Protein AF-A0A813MWQ2-F1 (afdb_monomer_lite)

Sequence (419 aa):
MRTFRFRNLKLKLVISISLFFITIFFKFSPNDEQSHFSKQIIKTSFINNDILNNHQKASNEYKTIYQLPRWLKDKNEKYVILEYTNVFFRPKFCGKKREDIFDSNVEKCEYKNCEYTCDKINYLSKADALIFHLRDLEIEFKKNFTNFEIWLNSTNQIPFKTTFDKLKNNHEQIWILWNDEARKIDRRFNWISQLFNWTLTYKTDAEIFEGQNAILWFVSNCKSKLRLKIALELSKFYPVHIYGRCNLSNNLTQEEFEKIYPFIKIFNYEKESVYCGKKSKCEKEKFQTYKYYIAFENNNCSSYISEKLWKSLKEQMIPIVLQPTRQSYENYQIPAKSFIHLEDYAFDVEKLGNHLRQIDNNFDIYYEHLKWTLNYNTYIEAKQAEPHRMCQMCKQLNTYKDRISYNKIVGFFNDNCKT

Foldseek 3Di:
DDDDDDDDDDDDDPPPPPPPPPPPPDDDDDDDDDDDDDDDDDPDDDDDDPVVPPPPQDDDPQDDDDPDDADDDDLQAAAEEAAAADAVRHNDAAPDDLCVVQPDPQDHDPRSRYHYHNPLPPPVQPGQEYEDEQVRVVVVCVVQVVCVLVVCVVPPRHVASALVRCCVPPVRYAYEYEDADPDDDDPVCVRCSSVHDFYQYLDLLTPHHPFDQAEEEEDEPQPQPVLLVLQLVLLLLGAYEYEYADDSCVVDDPVSCVNSVSRYHYDYCVPPDDNPDPPDPNVLSNLSRDQEYALEDSWQAQLDRALSLLVSVQSVHAYEYEHDDLVSCVVVVNPSLLYHYCVVVVVDSNVVSVVSVVVVVDVSSSVSNRVVVVPDDGDRDCVRVVVVVVVVVVVCVVPPDDDDDDPCVVCVVCPRIDD

Secondary structure (DSSP, 8-state):
------------SSSSSSSSS-SS--S---------------------GGGTT------BTTB-----PPPPPPTTSPEEEEE-S-BTTB-SSTTS-HHHHHB-SS-B-S---EEEE--HHHHTTT-SEEEEEHHHHHHHHHHTGGGHHHHHHH-TTSS-SSHHHHHHH-TTPEEEEEE---SPPPGGGGGGGGG-SEEEES-TTSSEE-SEEEEEEEE--TT-HHHHHHHHHHHTTS-EEEEES--GGGGS-HHHHHHHTTTEEEEETTSSS----TT-HHHHHHHHSEEEEE---SSEETT---HHHHHHHHTT-EEEE-SS-HHHHHHTT--GGGSEEGGGGTT-HHHHHHHHHHHHH-HHHHHHTTGGGGT------HHHHHHHHHHHHHHHHHH--PPP--TTHHHHHHTTEE-

Organism: NCBI:txid104777

Structure (mmCIF, N/CA/C/O backbone):
data_AF-A0A813MWQ2-F1
#
_entry.id   AF-A0A813MWQ2-F1
#
loop_
_atom_site.group_PDB
_atom_site.id
_atom_site.type_symbol
_atom_site.label_atom_id
_atom_site.label_alt_id
_atom_site.label_comp_id
_atom_site.label_asym_id
_atom_site.label_entity_id
_atom_site.label_seq_id
_atom_site.pdbx_PDB_ins_code
_atom_site.Cartn_x
_atom_site.Cartn_y
_atom_site.Cartn_z
_atom_site.occupancy
_atom_site.B_iso_or_equiv
_atom_site.auth_seq_id
_atom_site.auth_comp_id
_atom_site.auth_asym_id
_atom_site.auth_atom_id
_atom_site.pdbx_PDB_model_num
ATOM 1 N N . MET A 1 1 ? 5.966 -14.924 -92.187 1.00 33.62 1 MET A N 1
ATOM 2 C CA . MET A 1 1 ? 6.539 -15.623 -91.012 1.00 33.62 1 MET A CA 1
ATOM 3 C C . MET A 1 1 ? 5.668 -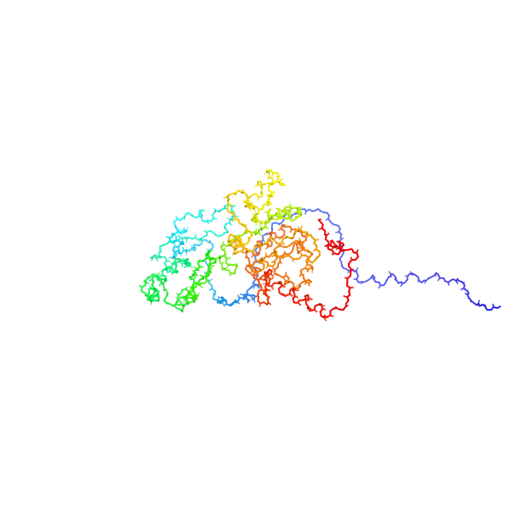15.319 -89.798 1.00 33.62 1 MET A C 1
ATOM 5 O O . MET A 1 1 ? 5.226 -14.187 -89.683 1.00 33.62 1 MET A O 1
ATOM 9 N N . ARG A 1 2 ? 5.341 -16.353 -89.003 1.00 32.69 2 ARG A N 1
ATOM 10 C CA . ARG A 1 2 ? 4.416 -16.392 -87.836 1.00 32.69 2 ARG A CA 1
ATOM 11 C C . ARG A 1 2 ? 4.549 -15.135 -86.938 1.00 32.69 2 ARG A C 1
ATOM 13 O O . ARG A 1 2 ? 5.675 -14.714 -86.732 1.00 32.69 2 ARG A O 1
ATOM 20 N N . THR A 1 3 ? 3.503 -14.489 -86.405 1.00 31.06 3 THR A N 1
ATOM 21 C CA . THR A 1 3 ? 2.386 -15.000 -85.575 1.00 31.06 3 THR A CA 1
ATOM 22 C C . THR A 1 3 ? 1.161 -14.045 -85.540 1.00 31.06 3 THR A C 1
ATOM 24 O O . THR A 1 3 ? 1.288 -12.831 -85.656 1.00 31.06 3 THR A O 1
ATOM 27 N N . PHE A 1 4 ? -0.029 -14.640 -85.345 1.00 30.64 4 PHE A N 1
ATOM 28 C CA . PHE A 1 4 ? -1.336 -14.073 -84.926 1.00 30.64 4 PHE A CA 1
ATOM 29 C C . PHE A 1 4 ? -1.218 -13.239 -83.609 1.00 30.64 4 PHE A C 1
ATOM 31 O O . PHE A 1 4 ? -0.268 -13.461 -82.871 1.00 30.64 4 PHE A O 1
ATOM 38 N N . ARG A 1 5 ? -2.112 -12.339 -83.146 1.00 32.88 5 ARG A N 1
ATOM 39 C CA . ARG A 1 5 ? -3.567 -12.146 -83.318 1.00 32.88 5 ARG A CA 1
ATOM 40 C C . ARG A 1 5 ? -3.997 -10.755 -82.787 1.00 32.88 5 ARG A C 1
ATOM 42 O O . ARG A 1 5 ? -3.534 -10.320 -81.742 1.00 32.88 5 ARG A O 1
ATOM 49 N N . PHE A 1 6 ? -4.917 -10.140 -83.526 1.00 33.06 6 PHE A N 1
ATOM 50 C CA . PHE A 1 6 ? -5.958 -9.143 -83.220 1.00 33.06 6 PHE A CA 1
ATOM 51 C C . PHE A 1 6 ? -5.990 -8.336 -81.905 1.00 33.06 6 PHE A C 1
ATOM 53 O O . PHE A 1 6 ? -6.217 -8.848 -80.812 1.00 33.06 6 PHE A O 1
ATOM 60 N N . ARG A 1 7 ? -5.981 -7.013 -82.117 1.00 33.50 7 ARG A N 1
ATOM 61 C CA . ARG A 1 7 ? -6.587 -5.953 -81.300 1.00 33.50 7 ARG A CA 1
ATOM 62 C C . ARG A 1 7 ? -8.090 -5.807 -81.626 1.00 33.50 7 ARG A C 1
ATOM 64 O O . ARG A 1 7 ? -8.467 -5.888 -82.792 1.00 33.50 7 ARG A O 1
ATOM 71 N N . ASN A 1 8 ? -8.847 -5.419 -80.594 1.00 37.53 8 ASN A N 1
ATOM 72 C CA . ASN A 1 8 ? -10.113 -4.659 -80.562 1.00 37.53 8 ASN A CA 1
ATOM 73 C C . ASN A 1 8 ? -11.477 -5.375 -80.468 1.00 37.53 8 ASN A C 1
ATOM 75 O O . ASN A 1 8 ? -11.753 -6.345 -81.162 1.00 37.53 8 ASN A O 1
ATOM 79 N N . LEU A 1 9 ? -12.344 -4.696 -79.686 1.00 32.53 9 LEU A N 1
ATOM 80 C CA . LEU A 1 9 ? -13.799 -4.821 -79.449 1.00 32.53 9 LEU A CA 1
ATOM 81 C C . LEU A 1 9 ? -14.175 -5.791 -78.310 1.00 32.53 9 LEU A C 1
ATOM 83 O O . LEU A 1 9 ? -13.824 -6.955 -78.361 1.00 32.53 9 LEU A O 1
ATOM 87 N N . LYS A 1 10 ? -14.900 -5.434 -77.240 1.00 34.34 10 LYS A N 1
ATOM 88 C CA . LYS A 1 10 ? -15.809 -4.317 -76.901 1.00 34.34 10 LYS A CA 1
ATOM 89 C C . LYS A 1 10 ? -15.915 -4.269 -75.360 1.00 34.34 10 LYS A C 1
ATOM 91 O O . LYS A 1 10 ? -16.043 -5.304 -74.721 1.00 34.34 10 LYS A O 1
ATOM 96 N N . LEU A 1 11 ? -15.805 -3.106 -74.719 1.00 45.38 11 LEU A N 1
ATOM 97 C CA . LEU A 1 11 ? -16.946 -2.367 -74.151 1.00 45.38 11 LEU A CA 1
ATOM 98 C C . LEU A 1 11 ? -18.199 -3.250 -73.907 1.00 45.38 11 LEU A C 1
ATOM 100 O O . LEU A 1 11 ? -19.038 -3.323 -74.799 1.00 45.38 11 LEU A O 1
ATOM 104 N N . LYS A 1 12 ? -18.294 -3.943 -72.753 1.00 39.97 12 LYS A N 1
ATOM 105 C CA . LYS A 1 12 ? -19.542 -4.384 -72.054 1.00 39.97 12 LYS A CA 1
ATOM 106 C C . LYS A 1 12 ? -19.318 -5.447 -70.951 1.00 39.97 12 LYS A C 1
ATOM 108 O O . LYS A 1 12 ? -20.134 -6.344 -70.786 1.00 39.97 12 LYS A O 1
ATOM 113 N N . LEU A 1 13 ? -18.256 -5.352 -70.145 1.00 40.38 13 LEU A N 1
ATOM 114 C CA . LEU A 1 13 ? -18.111 -6.250 -68.984 1.00 40.38 13 LEU A CA 1
ATOM 115 C C . LEU A 1 13 ? -17.428 -5.589 -67.774 1.00 40.38 13 LEU A C 1
ATOM 117 O O . LEU A 1 13 ? -16.570 -6.181 -67.137 1.00 40.38 13 LEU A O 1
ATOM 121 N N . VAL A 1 14 ? -17.793 -4.338 -67.471 1.00 42.91 14 VAL A N 1
ATOM 122 C CA . VAL A 1 14 ? -17.367 -3.637 -66.236 1.00 42.91 14 VAL A CA 1
ATOM 123 C C . VAL A 1 14 ? -18.571 -3.064 -65.458 1.00 42.91 14 VAL A C 1
ATOM 125 O O . VAL A 1 14 ? -18.403 -2.375 -64.468 1.00 42.91 14 VAL A O 1
ATOM 128 N N . ILE A 1 15 ? -19.815 -3.389 -65.842 1.00 42.19 15 ILE A N 1
ATOM 129 C CA . ILE A 1 15 ? -21.030 -2.861 -65.175 1.00 42.19 15 ILE A CA 1
ATOM 130 C C . ILE A 1 15 ? -21.855 -3.950 -64.444 1.00 42.19 15 ILE A C 1
ATOM 132 O O . ILE A 1 15 ? -22.903 -3.661 -63.887 1.00 42.19 15 ILE A O 1
ATOM 136 N N . SER A 1 16 ? -21.382 -5.198 -64.329 1.00 44.41 16 SER A N 1
ATOM 137 C CA . SER A 1 16 ? -22.182 -6.275 -63.697 1.00 44.41 16 SER A CA 1
ATOM 138 C C . SER A 1 16 ? -21.585 -6.934 -62.444 1.00 44.41 16 SER A C 1
ATOM 140 O O . SER A 1 16 ? -22.101 -7.958 -62.009 1.00 44.41 16 SER A O 1
ATOM 142 N N . ILE A 1 17 ? -20.541 -6.366 -61.826 1.00 41.81 17 ILE A N 1
ATOM 143 C CA . ILE A 1 17 ? -19.963 -6.878 -60.555 1.00 41.81 17 ILE A CA 1
ATOM 144 C C . ILE A 1 17 ? -19.809 -5.740 -59.523 1.00 41.81 17 ILE A C 1
ATOM 146 O O . ILE A 1 17 ? -18.910 -5.720 -58.692 1.00 41.81 17 ILE A O 1
ATOM 150 N N . SER A 1 18 ? -20.710 -4.758 -59.568 1.00 43.75 18 SER A N 1
ATOM 151 C CA . SER A 1 18 ? -20.775 -3.660 -58.583 1.00 43.75 18 SER A CA 1
ATOM 152 C C . SER A 1 18 ? -22.178 -3.480 -57.990 1.00 43.75 18 SER A C 1
ATOM 154 O O . SER A 1 18 ? -22.423 -2.526 -57.265 1.00 43.75 18 SER A O 1
ATOM 156 N N . LEU A 1 19 ? -23.099 -4.406 -58.281 1.00 39.66 19 LEU A N 1
ATOM 157 C CA . LEU A 1 19 ? -24.524 -4.303 -57.938 1.00 39.66 19 LEU A CA 1
ATOM 158 C C . LEU A 1 19 ? -25.098 -5.563 -57.265 1.00 39.66 19 LEU A C 1
ATOM 160 O O . LEU A 1 19 ? -26.310 -5.703 -57.172 1.00 39.66 19 LEU A O 1
ATOM 164 N N . PHE A 1 20 ? -24.247 -6.462 -56.750 1.00 40.75 20 PHE A N 1
ATOM 165 C CA . PHE A 1 20 ? -24.696 -7.690 -56.067 1.00 40.75 20 PHE A CA 1
ATOM 166 C C . PHE A 1 20 ? -24.188 -7.870 -54.626 1.00 40.75 20 PHE A C 1
ATOM 168 O O . PHE A 1 20 ? -24.316 -8.944 -54.054 1.00 40.75 20 PHE A O 1
ATOM 175 N N . PHE A 1 21 ? -23.671 -6.808 -54.001 1.00 34.16 21 PHE A N 1
ATOM 176 C CA . PHE A 1 21 ? -23.451 -6.771 -52.544 1.00 34.16 21 PHE A CA 1
ATOM 177 C C . PHE A 1 21 ? -24.133 -5.568 -51.868 1.00 34.16 21 PHE A C 1
ATOM 179 O O . PHE A 1 21 ? -23.778 -5.175 -50.762 1.00 34.16 21 PHE A O 1
ATOM 186 N N . ILE A 1 22 ? -25.174 -5.025 -52.512 1.00 36.62 22 ILE A N 1
ATOM 187 C CA . ILE A 1 22 ? -26.117 -4.058 -51.932 1.00 36.62 22 ILE A CA 1
ATOM 188 C C . ILE A 1 22 ? -27.471 -4.763 -51.764 1.00 36.62 22 ILE A C 1
ATOM 190 O O . ILE A 1 22 ? -28.421 -4.468 -52.471 1.00 36.62 22 ILE A O 1
ATOM 194 N N . THR A 1 23 ? -27.536 -5.740 -50.855 1.00 35.22 23 THR A N 1
ATOM 195 C CA . THR A 1 23 ? -28.793 -6.232 -50.237 1.00 35.22 23 THR A CA 1
ATOM 196 C C . THR A 1 23 ? -28.597 -6.845 -48.836 1.00 35.22 23 THR A C 1
ATOM 198 O O . THR A 1 23 ? -29.545 -7.380 -48.274 1.00 35.22 23 THR A O 1
ATOM 201 N N . ILE A 1 24 ? -27.419 -6.709 -48.202 1.00 36.41 24 ILE A N 1
ATOM 202 C CA . ILE A 1 24 ? -27.209 -7.071 -46.774 1.00 36.41 24 ILE A CA 1
ATOM 203 C C . ILE A 1 24 ? -26.825 -5.849 -45.905 1.00 36.41 24 ILE A C 1
ATOM 205 O O . ILE A 1 24 ? -26.626 -5.959 -44.703 1.00 36.41 24 ILE A O 1
ATOM 209 N N . PHE A 1 25 ? -26.834 -4.639 -46.470 1.00 31.97 25 PHE A N 1
ATOM 210 C CA . PHE A 1 25 ? -26.633 -3.385 -45.730 1.00 31.97 25 PHE A CA 1
ATOM 211 C C . PHE A 1 25 ? -27.855 -2.466 -45.854 1.00 31.97 25 PHE A C 1
ATOM 213 O O . PHE A 1 25 ? -27.795 -1.383 -46.417 1.00 31.97 25 PHE A O 1
ATOM 220 N N . PHE A 1 26 ? -28.987 -2.925 -45.321 1.00 28.08 26 PHE A N 1
ATOM 221 C CA . PHE A 1 26 ? -30.109 -2.064 -44.941 1.00 28.08 26 PHE A CA 1
ATOM 222 C C . PHE A 1 26 ? -30.673 -2.537 -43.602 1.00 28.08 26 PHE A C 1
ATOM 224 O O . PHE A 1 26 ? -31.684 -3.231 -43.526 1.00 28.08 26 PHE A O 1
ATOM 231 N N . LYS A 1 27 ? -30.014 -2.117 -42.522 1.00 27.25 27 LYS A N 1
ATOM 232 C CA . LYS A 1 27 ? -30.725 -1.647 -41.334 1.00 27.25 27 LYS A CA 1
ATOM 233 C C . LYS A 1 27 ? -29.837 -0.681 -40.553 1.00 27.25 27 LYS A C 1
ATOM 235 O O . LYS A 1 27 ? -28.772 -1.060 -40.085 1.00 27.25 27 LYS A O 1
ATOM 240 N N . PHE A 1 28 ? -30.365 0.534 -40.418 1.00 28.14 28 PHE A N 1
ATOM 241 C CA . PHE A 1 28 ? -29.940 1.650 -39.569 1.00 28.14 28 PHE A CA 1
ATOM 242 C C . PHE A 1 28 ? -28.969 2.680 -40.166 1.00 28.14 28 PHE A C 1
ATOM 244 O O . PHE A 1 28 ? -27.752 2.622 -40.040 1.00 28.14 28 PHE A O 1
ATOM 251 N N . SER A 1 29 ? -29.618 3.674 -40.776 1.00 27.77 29 SER A N 1
ATOM 252 C CA . SER A 1 29 ? -29.182 5.057 -40.969 1.00 27.77 29 SER A CA 1
ATOM 253 C C . SER A 1 29 ? -28.924 5.751 -39.624 1.00 27.77 29 SER A C 1
ATOM 255 O O . SER A 1 29 ? -29.756 5.606 -38.726 1.00 27.77 29 SER A O 1
ATOM 257 N N . PRO A 1 30 ? -27.886 6.591 -39.499 1.00 29.14 30 PRO A N 1
ATOM 258 C CA . PRO A 1 30 ? -27.887 7.723 -38.589 1.00 29.14 30 PRO A CA 1
ATOM 259 C C . PRO A 1 30 ? -28.047 9.007 -39.415 1.00 29.14 30 PRO A C 1
ATOM 261 O O . PRO A 1 30 ? -27.126 9.415 -40.118 1.00 29.14 30 PRO A O 1
ATOM 264 N N . ASN A 1 31 ? -29.239 9.602 -39.366 1.00 26.73 31 ASN A N 1
ATOM 265 C CA . ASN A 1 31 ? -29.421 11.000 -39.753 1.00 26.73 31 ASN A CA 1
ATOM 266 C C . ASN A 1 31 ? -29.069 11.898 -38.565 1.00 26.73 31 ASN A C 1
ATOM 268 O O . ASN A 1 31 ? -29.280 11.524 -37.411 1.00 26.73 31 ASN A O 1
ATOM 272 N N . ASP A 1 32 ? -28.546 13.068 -38.913 1.00 26.39 32 ASP A N 1
ATOM 273 C CA . ASP A 1 32 ? -28.247 14.218 -38.071 1.00 26.39 32 ASP A CA 1
ATOM 274 C C . ASP A 1 32 ? -29.323 14.541 -37.028 1.00 26.39 32 ASP A C 1
ATOM 276 O O . ASP A 1 32 ? -30.499 14.648 -37.365 1.00 26.39 32 ASP A O 1
ATOM 280 N N . GLU A 1 33 ? -28.888 14.851 -35.804 1.00 26.36 33 GLU A N 1
ATOM 281 C CA . GLU A 1 33 ? -29.495 15.929 -35.020 1.00 26.36 33 GLU A CA 1
ATOM 282 C C . GLU A 1 33 ? -28.465 16.535 -34.051 1.00 26.36 33 GLU A C 1
ATOM 284 O O . GLU A 1 33 ? -27.985 15.919 -33.096 1.00 26.36 33 GLU A O 1
ATOM 289 N N . GLN A 1 34 ? -28.093 17.781 -34.342 1.00 26.19 34 GLN A N 1
ATOM 290 C CA . GLN A 1 34 ? -27.480 18.705 -33.399 1.00 26.19 34 GLN A CA 1
ATOM 291 C C . GLN A 1 34 ? -28.425 18.958 -32.216 1.00 26.19 34 GLN A C 1
ATOM 293 O O . GLN A 1 34 ? -29.618 19.155 -32.404 1.00 26.19 34 GLN A O 1
ATOM 298 N N . SER A 1 35 ? -27.823 19.159 -31.038 1.00 25.84 35 SER A N 1
ATOM 299 C CA . SER A 1 35 ? -28.322 20.059 -29.988 1.00 25.84 35 SER A CA 1
ATOM 300 C C . SER A 1 35 ? -29.644 19.669 -29.301 1.00 25.84 35 SER A C 1
ATOM 302 O O . SER A 1 35 ? -30.723 20.031 -29.746 1.00 25.84 35 SER A O 1
ATOM 304 N N . HIS A 1 36 ? -29.546 19.111 -28.091 1.00 24.45 36 HIS A N 1
ATOM 305 C CA . HIS A 1 36 ? -29.986 19.818 -26.881 1.00 24.45 36 HIS A CA 1
ATOM 306 C C . HIS A 1 36 ? -29.545 19.058 -25.621 1.00 24.45 36 HIS A C 1
ATOM 308 O O . HIS A 1 36 ? -29.904 17.909 -25.384 1.00 24.45 36 HIS A O 1
ATOM 314 N N . PHE A 1 37 ? -28.764 19.739 -24.782 1.00 31.19 37 PHE A N 1
ATOM 315 C CA . PHE A 1 37 ? -28.503 19.366 -23.394 1.00 31.19 37 PHE A CA 1
ATOM 316 C C . PHE A 1 37 ? -29.836 19.249 -22.634 1.00 31.19 37 PHE A C 1
ATOM 318 O O . PHE A 1 37 ? -30.403 20.259 -22.218 1.00 31.19 37 PHE A O 1
ATOM 325 N N . SER A 1 38 ? -30.321 18.031 -22.393 1.00 23.25 38 SER A N 1
ATOM 326 C CA . SER A 1 38 ? -31.324 17.774 -21.359 1.00 23.25 38 SER A CA 1
ATOM 327 C C . SER A 1 38 ? -30.650 17.114 -20.161 1.00 23.25 38 SER A C 1
ATOM 329 O O . SER A 1 38 ? -30.267 15.946 -20.199 1.00 23.25 38 SER A O 1
ATOM 331 N N . LYS A 1 39 ? -30.509 17.892 -19.082 1.00 37.84 39 LYS A N 1
ATOM 332 C CA . LYS A 1 39 ? -30.215 17.409 -17.730 1.00 37.84 39 LYS A CA 1
ATOM 333 C C . LYS A 1 39 ? -31.129 16.223 -17.403 1.00 37.84 39 LYS A C 1
ATOM 335 O O . LYS A 1 39 ? -32.323 16.421 -17.198 1.00 37.84 39 LYS A O 1
ATOM 340 N N . GLN A 1 40 ? -30.564 15.030 -17.258 1.00 23.78 40 GLN A N 1
ATOM 341 C CA . GLN A 1 40 ? -31.198 13.967 -16.488 1.00 23.78 40 GLN A CA 1
ATOM 342 C C . GLN A 1 40 ? -30.259 13.535 -15.368 1.00 23.78 40 GLN A C 1
ATOM 344 O O . GLN A 1 40 ? -29.217 12.917 -15.566 1.00 23.78 40 GLN A O 1
ATOM 349 N N . ILE A 1 41 ? -30.656 13.949 -14.169 1.00 25.17 41 ILE A N 1
ATOM 350 C CA . ILE A 1 41 ? -30.190 13.455 -12.883 1.00 25.17 41 ILE A CA 1
ATOM 351 C C . ILE A 1 41 ? -30.445 11.947 -12.878 1.00 25.17 41 ILE A C 1
ATOM 353 O O . ILE A 1 41 ? -31.597 11.517 -12.823 1.00 25.17 41 ILE A O 1
ATOM 357 N N . ILE A 1 42 ? -29.387 11.142 -12.941 1.00 22.98 42 ILE A N 1
ATOM 358 C CA . ILE A 1 42 ? -29.512 9.703 -12.730 1.00 22.98 42 ILE A CA 1
ATOM 359 C C . ILE A 1 42 ? -29.680 9.485 -11.222 1.00 22.98 42 ILE A C 1
ATOM 361 O O . ILE A 1 42 ? -28.717 9.471 -10.460 1.00 22.98 42 ILE A O 1
ATOM 365 N N . LYS A 1 43 ? -3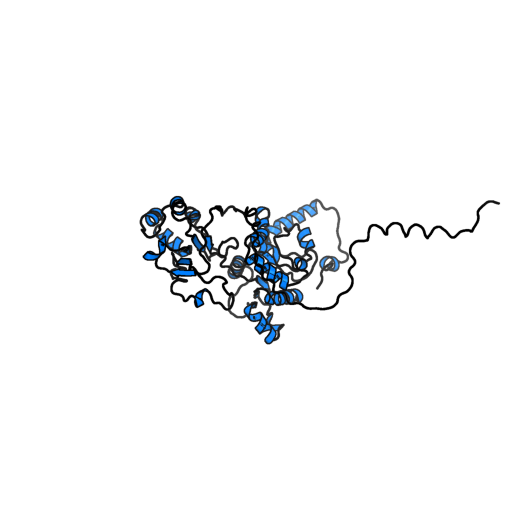0.937 9.336 -10.794 1.00 25.62 43 LYS A N 1
ATOM 366 C CA . LYS A 1 43 ? -31.292 8.610 -9.571 1.00 25.62 43 LYS A CA 1
ATOM 367 C C . LYS A 1 43 ? -31.042 7.125 -9.838 1.00 25.62 43 LYS A C 1
ATOM 369 O O . LYS A 1 43 ? -31.834 6.491 -10.527 1.00 25.62 43 LYS A O 1
ATOM 374 N N . THR A 1 44 ? -29.974 6.562 -9.288 1.00 24.03 44 THR A N 1
ATOM 375 C CA . THR A 1 44 ? -29.805 5.107 -9.203 1.00 24.03 44 THR A CA 1
ATOM 376 C C . THR A 1 44 ? -30.460 4.589 -7.924 1.00 24.03 44 THR A C 1
ATOM 378 O O . THR A 1 44 ? -29.863 4.551 -6.853 1.00 24.03 44 THR A O 1
ATOM 381 N N . SER A 1 45 ? -31.721 4.181 -8.043 1.00 26.39 45 SER A N 1
ATOM 382 C CA . SER A 1 45 ? -32.320 3.151 -7.190 1.00 26.39 45 SER A CA 1
ATOM 383 C C . SER A 1 45 ? -32.392 1.843 -7.978 1.00 26.39 45 SER A C 1
ATOM 385 O O . SER A 1 45 ? -32.626 1.890 -9.182 1.00 26.39 45 SER A O 1
ATOM 387 N N . PHE A 1 46 ? -32.282 0.726 -7.255 1.00 24.86 46 PHE A N 1
ATOM 388 C CA . PHE A 1 46 ? -32.367 -0.685 -7.670 1.00 24.86 46 PHE A CA 1
ATOM 389 C C . PHE A 1 46 ? -31.038 -1.435 -7.824 1.00 24.86 46 PHE A C 1
ATOM 391 O O . PHE A 1 46 ? -30.522 -1.703 -8.904 1.00 24.86 46 PHE A O 1
ATOM 398 N N . ILE A 1 47 ? -30.540 -1.812 -6.641 1.00 32.66 47 ILE A N 1
ATOM 399 C CA . ILE A 1 47 ? -30.156 -3.181 -6.268 1.00 32.66 47 ILE A CA 1
ATOM 400 C C . ILE A 1 47 ? -30.832 -4.213 -7.185 1.00 32.66 47 ILE A C 1
ATOM 402 O O . ILE A 1 47 ? -32.058 -4.295 -7.208 1.00 32.66 47 ILE A O 1
ATOM 406 N N . ASN A 1 48 ? -30.029 -5.023 -7.876 1.00 27.56 48 ASN A N 1
ATOM 407 C CA . ASN A 1 48 ? -30.470 -6.297 -8.429 1.00 27.56 48 ASN A CA 1
ATOM 408 C C . ASN A 1 48 ? -29.588 -7.426 -7.889 1.00 27.56 48 ASN A C 1
ATOM 410 O O . ASN A 1 48 ? -28.363 -7.325 -7.820 1.00 27.56 48 ASN A O 1
ATOM 414 N N . ASN A 1 49 ? -30.284 -8.478 -7.472 1.00 29.70 49 ASN A N 1
ATOM 415 C CA . ASN A 1 49 ? -29.897 -9.595 -6.615 1.00 29.70 49 ASN A CA 1
ATOM 416 C C . ASN A 1 49 ? -28.884 -10.601 -7.205 1.00 29.70 49 ASN A C 1
ATOM 418 O O . ASN A 1 49 ? -28.798 -11.724 -6.717 1.00 29.70 49 ASN A O 1
ATOM 422 N N . ASP A 1 50 ? -28.059 -10.220 -8.182 1.00 29.23 50 ASP A N 1
ATOM 423 C CA . ASP A 1 50 ? -27.107 -11.147 -8.823 1.00 29.23 50 ASP A CA 1
ATOM 424 C C . ASP A 1 50 ? -25.727 -11.208 -8.143 1.00 29.23 50 ASP A C 1
ATOM 426 O O . ASP A 1 50 ? -24.879 -12.027 -8.499 1.00 29.23 50 ASP A O 1
ATOM 430 N N . ILE A 1 51 ? -25.491 -10.392 -7.110 1.00 34.41 51 ILE A N 1
ATOM 431 C CA . ILE A 1 51 ? -24.239 -10.433 -6.335 1.00 34.41 51 ILE A CA 1
ATOM 432 C C . ILE A 1 51 ? -24.236 -11.593 -5.323 1.00 34.41 51 ILE A C 1
ATOM 434 O O . ILE A 1 51 ? -23.167 -12.086 -4.974 1.00 34.41 51 ILE A O 1
ATOM 438 N N . LEU A 1 52 ? -25.396 -12.120 -4.917 1.00 31.67 52 LEU A N 1
ATOM 439 C CA . LEU A 1 52 ? -25.487 -13.144 -3.866 1.00 31.67 52 LEU A CA 1
ATOM 440 C C . LEU A 1 52 ? -24.972 -14.540 -4.266 1.00 31.67 52 LEU A C 1
ATOM 442 O O . LEU A 1 52 ? -24.620 -15.311 -3.380 1.00 31.67 52 LEU A O 1
ATOM 446 N N . ASN A 1 53 ? -24.823 -14.850 -5.559 1.00 28.42 53 ASN A N 1
ATOM 447 C CA . ASN A 1 53 ? -24.388 -16.185 -6.002 1.00 28.42 53 ASN A CA 1
ATOM 448 C C . ASN A 1 53 ? -22.901 -16.300 -6.382 1.00 28.42 53 ASN A C 1
ATOM 450 O O . ASN A 1 53 ? -22.438 -17.403 -6.651 1.00 28.42 53 ASN A O 1
ATOM 454 N N . ASN A 1 54 ? -22.127 -15.207 -6.337 1.00 31.61 54 ASN A N 1
ATOM 455 C CA . ASN A 1 54 ? -20.687 -15.225 -6.650 1.00 31.61 54 ASN A CA 1
ATOM 456 C C . ASN A 1 54 ? -19.773 -14.899 -5.450 1.00 31.61 54 ASN A C 1
ATOM 458 O O . ASN A 1 54 ? -18.569 -14.705 -5.618 1.00 31.61 54 ASN A O 1
ATOM 462 N N . HIS A 1 55 ? -20.296 -14.908 -4.218 1.00 39.75 55 HIS A N 1
ATOM 463 C CA . HIS A 1 55 ? -19.488 -14.861 -2.991 1.00 39.75 55 HIS A CA 1
ATOM 464 C C . HIS A 1 55 ? -18.853 -16.234 -2.653 1.00 39.75 55 HIS A C 1
ATOM 466 O O . HIS A 1 55 ? -18.963 -16.730 -1.537 1.00 39.75 55 HIS A O 1
ATOM 472 N N . GLN A 1 56 ? -18.113 -16.835 -3.592 1.00 41.38 56 GLN A N 1
ATOM 473 C CA . GLN A 1 56 ? -16.999 -17.748 -3.269 1.00 41.38 56 GLN A CA 1
ATOM 474 C C . GLN A 1 56 ? -15.710 -16.928 -3.075 1.00 41.38 56 GLN A C 1
ATOM 476 O O . GLN A 1 56 ? -14.680 -17.150 -3.711 1.00 41.38 56 GLN A O 1
ATOM 481 N N . LYS A 1 57 ? -15.774 -15.901 -2.226 1.00 44.81 57 LYS A N 1
ATOM 482 C CA . LYS A 1 57 ? -14.691 -14.929 -2.051 1.00 44.81 57 LYS A CA 1
ATOM 483 C C . LYS A 1 57 ? -13.741 -15.390 -0.946 1.00 44.81 57 LYS A C 1
ATOM 485 O O . LYS A 1 57 ? -13.904 -15.050 0.212 1.00 44.81 57 LYS A O 1
ATOM 490 N N . ALA A 1 58 ? -12.811 -16.245 -1.369 1.00 43.00 58 ALA A N 1
ATOM 491 C CA . ALA A 1 58 ? -11.500 -16.572 -0.803 1.00 43.00 58 ALA A CA 1
ATOM 492 C C . ALA A 1 58 ? -11.355 -16.732 0.725 1.00 43.00 58 ALA A C 1
ATOM 494 O O . ALA A 1 58 ? -10.990 -15.801 1.439 1.00 43.00 58 ALA A O 1
ATOM 495 N N . SER A 1 59 ? -11.445 -17.979 1.201 1.00 51.78 59 SER A N 1
ATOM 496 C CA . SER A 1 59 ? -10.623 -18.411 2.339 1.00 51.78 59 SER A CA 1
ATOM 497 C C . SER A 1 59 ? -9.146 -18.405 1.920 1.00 51.78 59 SER A C 1
ATOM 499 O O . SER A 1 59 ? -8.815 -18.962 0.870 1.00 51.78 59 SER A O 1
ATOM 501 N N . ASN A 1 60 ? -8.255 -17.825 2.722 1.00 60.44 60 ASN A N 1
ATOM 502 C CA . ASN A 1 60 ? -6.809 -18.030 2.578 1.00 60.44 60 ASN A CA 1
ATOM 503 C C . ASN A 1 60 ? -6.295 -18.934 3.713 1.00 60.44 60 ASN A C 1
ATOM 505 O O . ASN A 1 60 ? -7.070 -19.369 4.562 1.00 60.44 60 ASN A O 1
ATOM 509 N N . GLU A 1 61 ? -4.991 -19.218 3.748 1.00 67.31 61 GLU A N 1
ATOM 510 C CA . GLU A 1 61 ? -4.391 -20.068 4.791 1.00 67.31 61 GLU A CA 1
ATOM 511 C C . GLU A 1 61 ? -4.565 -19.523 6.229 1.00 67.31 61 GLU A C 1
ATOM 513 O O . GLU A 1 61 ? -4.331 -20.250 7.193 1.00 67.31 61 GLU A O 1
ATOM 518 N N . TYR A 1 62 ? -5.003 -18.267 6.387 1.00 72.69 62 TYR A N 1
ATOM 519 C CA . TYR A 1 62 ? -5.146 -17.576 7.670 1.00 72.69 62 TYR A CA 1
ATOM 520 C C . TYR A 1 62 ? -6.598 -17.264 8.067 1.00 72.69 62 TYR A C 1
ATOM 522 O O . TYR A 1 62 ? -6.834 -16.921 9.226 1.00 72.69 62 TYR A O 1
ATOM 530 N N . LYS A 1 63 ? -7.573 -17.354 7.148 1.00 74.62 63 LYS A N 1
ATOM 531 C CA . LYS A 1 63 ? -8.964 -16.922 7.376 1.00 74.62 63 LYS A CA 1
ATOM 532 C C . LYS A 1 63 ? -9.982 -17.944 6.879 1.00 74.62 63 LYS A C 1
ATOM 534 O O . LYS A 1 63 ? -9.947 -18.376 5.730 1.00 74.62 63 LYS A O 1
ATOM 539 N N . THR A 1 64 ? -10.944 -18.260 7.746 1.00 71.19 64 THR A N 1
ATOM 540 C CA . THR A 1 64 ? -12.141 -19.041 7.406 1.00 71.19 64 THR A CA 1
ATOM 541 C C . THR A 1 64 ? -13.355 -18.122 7.436 1.00 71.19 64 THR A C 1
ATOM 543 O O . THR A 1 64 ? -13.618 -17.486 8.455 1.00 71.19 64 THR A O 1
ATOM 546 N N . ILE A 1 65 ? -14.092 -18.051 6.328 1.00 70.00 65 ILE A N 1
ATOM 547 C CA . ILE A 1 65 ? -15.313 -17.247 6.228 1.00 70.00 65 ILE A CA 1
ATOM 548 C C . ILE A 1 65 ? -16.508 -18.156 6.499 1.00 70.00 65 ILE A C 1
ATOM 550 O O . ILE A 1 65 ? -16.754 -19.110 5.762 1.00 70.00 65 ILE A O 1
ATOM 554 N N . TYR A 1 66 ? -17.258 -17.845 7.553 1.00 68.69 66 TYR A N 1
ATOM 555 C CA . TYR A 1 66 ? -18.509 -18.524 7.870 1.00 68.69 66 TYR A CA 1
ATOM 556 C C . TYR A 1 66 ? -19.666 -17.799 7.176 1.00 68.69 66 TYR A C 1
ATOM 558 O O . TYR A 1 66 ? -19.840 -16.596 7.362 1.00 68.69 66 TYR A O 1
ATOM 566 N N . GLN A 1 67 ? -20.478 -18.518 6.398 1.00 65.00 67 GLN A N 1
ATOM 567 C CA . GLN A 1 67 ? -21.693 -17.975 5.775 1.00 65.00 67 GLN A CA 1
ATOM 568 C C . GLN A 1 67 ? -22.860 -17.946 6.774 1.00 65.00 67 GLN A C 1
ATOM 570 O O . GLN A 1 67 ? -23.883 -18.598 6.584 1.00 65.00 67 GLN A O 1
ATOM 575 N N . LEU A 1 68 ? -22.685 -17.212 7.872 1.00 66.38 68 LEU A N 1
ATOM 576 C CA . LEU A 1 68 ? -23.744 -16.929 8.835 1.00 66.38 68 LEU A CA 1
ATOM 577 C C . LEU A 1 68 ? -24.132 -15.453 8.675 1.00 66.38 68 LEU A C 1
ATOM 579 O O . LEU A 1 68 ? -23.308 -14.587 8.980 1.00 66.38 68 LEU A O 1
ATOM 583 N N . PRO A 1 69 ? -25.324 -15.139 8.135 1.00 65.88 69 PRO A N 1
ATOM 584 C CA . PRO A 1 69 ? -25.750 -13.757 7.974 1.00 65.88 69 PRO A CA 1
ATOM 585 C C . PRO A 1 69 ? -25.884 -13.080 9.343 1.00 65.88 69 PRO A C 1
ATOM 587 O O . PRO A 1 69 ? -26.429 -13.665 10.274 1.00 65.88 69 PRO A O 1
ATOM 590 N N . ARG A 1 70 ? -25.377 -11.847 9.433 1.00 75.06 70 ARG A N 1
ATOM 591 C CA . ARG A 1 70 ? -25.483 -10.971 10.607 1.00 75.06 70 ARG A CA 1
ATOM 592 C C . ARG A 1 70 ? -26.652 -10.011 10.423 1.00 75.06 70 ARG A C 1
ATOM 594 O O . ARG A 1 70 ? -26.840 -9.490 9.319 1.00 75.06 70 ARG A O 1
ATOM 601 N N . TRP A 1 71 ? -27.385 -9.720 11.488 1.00 79.06 71 TRP A N 1
ATOM 602 C CA . TRP A 1 71 ? -28.437 -8.711 11.462 1.00 79.06 71 TRP A CA 1
ATOM 603 C C . TRP A 1 71 ? -27.818 -7.311 11.439 1.00 79.06 71 TRP A C 1
ATOM 605 O O . TRP A 1 71 ? -27.031 -6.922 12.304 1.00 79.06 71 TRP A O 1
ATOM 615 N N . LEU A 1 72 ? -28.148 -6.540 10.403 1.00 83.62 72 LEU A N 1
ATOM 616 C CA . LEU A 1 72 ? -27.718 -5.152 10.286 1.00 83.62 72 LEU A CA 1
ATOM 617 C C . LEU A 1 72 ? -28.771 -4.245 10.913 1.00 83.62 72 LEU A C 1
ATOM 619 O O . LEU A 1 72 ? -29.957 -4.370 10.620 1.00 83.62 72 LEU A O 1
ATOM 623 N N . LYS A 1 73 ? -28.309 -3.315 11.746 1.00 84.56 73 LYS A N 1
ATOM 624 C CA . LYS A 1 73 ? -29.130 -2.231 12.282 1.00 84.56 73 LYS A CA 1
ATOM 625 C C . LYS A 1 73 ? -29.524 -1.247 11.186 1.00 84.56 73 LYS A C 1
ATOM 627 O O . LYS A 1 73 ? -28.766 -1.036 10.231 1.00 84.56 73 LYS A O 1
ATOM 632 N N . ASP A 1 74 ? -30.665 -0.594 11.373 1.00 82.31 74 ASP A N 1
ATOM 633 C CA . ASP A 1 74 ? -31.099 0.495 10.502 1.00 82.31 74 ASP A CA 1
ATOM 634 C C . ASP A 1 74 ? -30.109 1.671 10.543 1.00 82.31 74 ASP A C 1
ATOM 636 O O . ASP A 1 74 ? -29.439 1.916 11.546 1.00 82.31 74 ASP A O 1
ATOM 640 N N . LYS A 1 75 ? -30.029 2.467 9.463 1.00 74.50 75 LYS A N 1
ATOM 641 C CA . LYS A 1 75 ? -29.065 3.590 9.364 1.00 74.50 75 LYS A CA 1
ATOM 642 C C . LYS A 1 75 ? -29.195 4.633 10.487 1.00 74.50 75 LYS A C 1
ATOM 644 O O . LYS A 1 75 ? -28.235 5.352 10.762 1.00 74.50 75 LYS A O 1
ATOM 649 N N . ASN A 1 76 ? -30.371 4.731 11.107 1.00 81.19 76 ASN A N 1
ATOM 650 C CA . ASN A 1 76 ? -30.654 5.670 12.196 1.00 81.19 76 ASN A CA 1
ATOM 651 C C . ASN A 1 76 ? -30.309 5.102 13.580 1.00 81.19 76 ASN A C 1
ATOM 653 O O . ASN A 1 76 ? -30.208 5.859 14.547 1.00 81.19 76 ASN A O 1
ATOM 657 N N . GLU A 1 77 ? -30.134 3.788 13.684 1.00 90.69 77 GLU A N 1
ATOM 658 C CA . GLU A 1 77 ? -29.757 3.125 14.922 1.00 90.69 77 GLU A CA 1
ATOM 659 C C . GLU A 1 77 ? -28.248 3.184 15.130 1.00 90.69 77 GLU A C 1
ATOM 661 O O . GLU A 1 77 ? -27.455 3.226 14.183 1.00 90.69 77 GLU A O 1
ATOM 666 N N . LYS A 1 78 ? -27.839 3.195 16.399 1.00 91.56 78 LYS A N 1
ATOM 667 C CA . LYS A 1 78 ? -26.430 3.305 16.759 1.00 91.56 78 LYS A CA 1
ATOM 668 C C . LYS A 1 78 ? -25.806 1.932 16.973 1.00 91.56 78 LYS A C 1
ATOM 670 O O . LYS A 1 78 ? -26.373 1.082 17.667 1.00 91.56 78 LYS A O 1
ATOM 675 N N . TYR A 1 79 ? -24.615 1.751 16.418 1.00 93.94 79 TYR A N 1
ATOM 676 C CA . TYR A 1 79 ? -23.712 0.678 16.807 1.00 93.94 79 TYR A CA 1
ATOM 677 C C . TYR A 1 79 ? -22.911 1.117 18.032 1.00 93.94 79 TYR A C 1
ATOM 679 O O . TYR A 1 79 ? -22.312 2.190 18.035 1.00 93.94 79 TYR A O 1
ATOM 687 N N . VAL A 1 80 ? -22.884 0.292 19.070 1.00 93.38 80 VAL A N 1
ATOM 688 C CA . VAL A 1 80 ? -22.083 0.506 20.272 1.00 93.38 80 VAL A CA 1
ATOM 689 C C . VAL A 1 80 ? -20.808 -0.317 20.164 1.00 93.38 80 VAL A C 1
ATOM 691 O O . VAL A 1 80 ? -20.847 -1.540 20.037 1.00 93.38 80 VAL A O 1
ATOM 694 N N . ILE A 1 81 ? -19.670 0.360 20.239 1.00 94.75 81 ILE A N 1
ATOM 695 C CA . ILE A 1 81 ? -18.339 -0.228 20.169 1.00 94.75 81 ILE A CA 1
ATOM 696 C C . ILE A 1 81 ? -17.690 -0.102 21.546 1.00 94.75 81 ILE A C 1
ATOM 698 O O . ILE A 1 81 ? -17.457 1.000 22.046 1.00 94.75 81 ILE A O 1
ATOM 702 N N . LEU A 1 82 ? -17.393 -1.237 22.168 1.00 88.12 82 LEU A N 1
ATOM 703 C CA . LEU A 1 82 ? -16.674 -1.298 23.433 1.00 88.12 82 LEU A CA 1
ATOM 704 C C . LEU A 1 82 ? -15.170 -1.391 23.160 1.00 88.12 82 LEU A C 1
ATOM 706 O O . LEU A 1 82 ? -14.677 -2.383 22.623 1.00 88.12 82 LEU A O 1
ATOM 710 N N . GLU A 1 83 ? -14.421 -0.373 23.570 1.00 88.31 83 GLU A N 1
ATOM 711 C CA . GLU A 1 83 ? -12.963 -0.439 23.636 1.00 88.31 83 GLU A CA 1
ATOM 712 C C . GLU A 1 83 ? -12.580 -1.337 24.825 1.00 88.31 83 GLU A C 1
ATOM 714 O O . GLU A 1 83 ? -12.532 -0.909 25.980 1.00 88.31 83 GLU A O 1
ATOM 719 N N . TYR A 1 84 ? -12.416 -2.636 24.552 1.00 85.69 84 TYR A N 1
ATOM 720 C CA . TYR A 1 84 ? -12.252 -3.646 25.593 1.00 85.69 84 TYR A CA 1
ATOM 721 C C . TYR A 1 84 ? -10.851 -3.603 26.195 1.00 85.69 84 TYR A C 1
ATOM 723 O O . TYR A 1 84 ? -10.693 -3.654 27.414 1.00 85.69 84 TYR A O 1
ATOM 731 N N . THR A 1 85 ? -9.808 -3.507 25.381 1.00 82.38 85 THR A N 1
ATOM 732 C CA . THR A 1 85 ? -8.485 -3.149 25.901 1.00 82.38 85 THR A CA 1
ATOM 733 C C . THR A 1 85 ? -8.178 -1.714 25.531 1.00 82.38 85 THR A C 1
ATOM 735 O O . THR A 1 85 ? -8.632 -1.217 24.507 1.00 82.38 85 THR A O 1
ATOM 738 N N . ASN A 1 86 ? -7.322 -1.093 26.328 1.00 77.25 86 ASN A N 1
ATOM 739 C CA . ASN A 1 86 ? -6.668 0.137 25.926 1.00 77.25 86 ASN A CA 1
ATOM 740 C C . ASN A 1 86 ? -5.828 -0.070 24.659 1.00 77.25 86 ASN A C 1
ATOM 742 O O . ASN A 1 86 ? -5.479 -1.202 24.316 1.00 77.25 86 ASN A O 1
ATOM 746 N N . VAL A 1 87 ? -5.441 1.039 24.038 1.00 80.44 87 VAL A N 1
ATOM 747 C CA . VAL A 1 87 ? -4.470 1.086 22.943 1.00 80.44 87 VAL A CA 1
ATOM 748 C C . VAL A 1 87 ? -3.213 1.761 23.476 1.00 80.44 87 VAL A C 1
ATOM 750 O O . VAL A 1 87 ? -3.201 2.967 23.729 1.00 80.44 87 VAL A O 1
ATOM 753 N N . PHE A 1 88 ? -2.169 0.970 23.721 1.00 79.25 88 PHE A N 1
ATOM 754 C CA . PHE A 1 88 ? -0.972 1.399 24.452 1.00 79.25 88 PHE A CA 1
ATOM 755 C C . PHE A 1 88 ? -1.314 1.961 25.839 1.00 79.25 88 PHE A C 1
ATOM 757 O O . PHE A 1 88 ? -0.871 3.043 26.231 1.00 79.25 88 PHE A O 1
ATOM 764 N N . PHE A 1 89 ? -2.107 1.201 26.598 1.00 74.25 89 PHE A N 1
ATOM 765 C CA . PHE A 1 89 ? -2.490 1.472 27.988 1.00 74.25 89 PHE A CA 1
ATOM 766 C C . PHE A 1 89 ? -3.298 2.749 28.223 1.00 74.25 89 PHE A C 1
ATOM 768 O O . PHE A 1 89 ? -3.473 3.154 29.374 1.00 74.25 89 PHE A O 1
ATOM 775 N N . ARG A 1 90 ? -3.815 3.378 27.165 1.00 76.25 90 ARG A N 1
ATOM 776 C CA . ARG A 1 90 ? -4.757 4.492 27.270 1.00 76.25 90 ARG A CA 1
ATOM 777 C C . ARG A 1 90 ? -6.007 4.249 26.425 1.00 76.25 90 ARG A C 1
ATOM 779 O O . ARG A 1 90 ? -5.885 3.644 25.360 1.00 76.25 90 ARG A O 1
ATOM 786 N N . PRO A 1 91 ? -7.173 4.750 26.861 1.00 80.31 91 PRO A N 1
ATOM 787 C CA . PRO A 1 91 ? -8.349 4.788 26.010 1.00 80.31 91 PRO A CA 1
ATOM 788 C C . PRO A 1 91 ? -8.099 5.642 24.766 1.00 80.31 91 PRO A C 1
ATOM 790 O O . PRO A 1 91 ? -7.547 6.745 24.854 1.00 80.31 91 PRO A O 1
ATOM 793 N N . LYS A 1 92 ? -8.495 5.137 23.601 1.00 87.75 92 LYS A N 1
ATOM 794 C CA . LYS A 1 92 ? -8.263 5.766 22.304 1.00 87.75 92 LYS A CA 1
ATOM 795 C C . LYS A 1 92 ? -9.463 6.559 21.820 1.00 87.75 92 LYS A C 1
ATOM 797 O O . LYS A 1 92 ? -9.261 7.657 21.286 1.00 87.75 92 LYS A O 1
ATOM 802 N N . PHE A 1 93 ? -10.668 6.009 21.953 1.00 90.75 93 PHE A N 1
ATOM 803 C CA . PHE A 1 93 ? -11.882 6.576 21.357 1.00 90.75 93 PHE A CA 1
ATOM 804 C C . PHE A 1 93 ? -12.972 6.881 22.374 1.00 90.75 93 PHE A C 1
ATOM 806 O O . PHE A 1 93 ? -13.663 7.887 22.221 1.00 90.75 93 PHE A O 1
ATOM 813 N N . CYS A 1 94 ? -13.134 6.062 23.414 1.00 84.69 94 CYS A N 1
ATOM 814 C CA . CYS A 1 94 ? -14.166 6.342 24.405 1.00 84.69 94 CYS A CA 1
ATOM 815 C C . CYS A 1 94 ? -13.902 7.693 25.102 1.00 84.69 94 CYS A C 1
ATOM 817 O O . CYS A 1 94 ? -12.763 8.056 25.402 1.00 84.69 94 CYS A O 1
ATOM 819 N N . GLY A 1 95 ? -14.966 8.472 25.307 1.00 82.06 95 GLY A N 1
ATOM 820 C CA . GLY A 1 95 ? -14.883 9.824 25.872 1.00 82.06 95 GLY A CA 1
ATOM 821 C C . GLY A 1 95 ? -14.470 10.926 24.886 1.00 82.06 95 GLY A C 1
ATOM 822 O O . GLY A 1 95 ? -14.515 12.097 25.259 1.00 82.06 95 GLY A O 1
ATOM 823 N N . LYS A 1 96 ? -14.113 10.599 23.635 1.00 87.75 96 LYS A N 1
ATOM 824 C CA . LYS A 1 96 ? -13.954 11.608 22.576 1.00 87.75 96 LYS A CA 1
ATOM 825 C C . LYS A 1 96 ? -15.303 12.039 22.016 1.00 87.75 96 LYS A C 1
ATOM 827 O O . LYS A 1 96 ? -16.262 11.266 22.018 1.00 87.75 96 LYS A O 1
ATOM 832 N N . LYS A 1 97 ? -15.366 13.273 21.509 1.00 85.44 97 LYS A N 1
ATOM 833 C CA . LYS A 1 97 ? -16.557 13.756 20.811 1.00 85.44 97 LYS A CA 1
ATOM 834 C C . LYS A 1 97 ? -16.683 13.067 19.459 1.00 85.44 97 LYS A C 1
ATOM 836 O O . LYS A 1 97 ? -15.693 12.656 18.859 1.00 85.44 97 LYS A O 1
ATOM 841 N N . ARG A 1 98 ? -17.917 12.954 18.978 1.00 83.38 98 ARG A N 1
ATOM 842 C CA . ARG A 1 98 ? -18.228 12.299 17.705 1.00 83.38 98 ARG A CA 1
ATOM 843 C C . ARG A 1 98 ? -17.516 12.995 16.544 1.00 83.38 98 ARG A C 1
ATOM 845 O O . ARG A 1 98 ? -16.962 12.324 15.680 1.00 83.38 98 ARG A O 1
ATOM 852 N N . GLU A 1 99 ? -17.487 14.320 16.562 1.00 81.94 99 GLU A N 1
ATOM 853 C CA . GLU A 1 99 ? -16.843 15.144 15.541 1.00 81.94 99 GLU A CA 1
ATOM 854 C C . GLU A 1 99 ? -15.333 14.859 15.499 1.00 81.94 99 GLU A C 1
ATOM 856 O O . GLU A 1 99 ? -14.780 14.625 14.431 1.00 81.94 99 GLU A O 1
ATOM 861 N N . ASP A 1 100 ? -14.683 14.721 16.660 1.00 80.88 100 ASP A N 1
ATOM 862 C CA . ASP A 1 100 ? -13.247 14.410 16.750 1.00 80.88 100 ASP A CA 1
ATOM 863 C C . ASP A 1 100 ? -12.882 13.024 16.180 1.00 80.88 100 ASP A C 1
ATOM 865 O O . ASP A 1 100 ? -11.712 12.752 15.904 1.00 80.88 100 ASP A O 1
ATOM 869 N N . ILE A 1 101 ? -13.862 12.121 16.057 1.00 82.94 101 ILE A N 1
ATOM 870 C CA . ILE A 1 101 ? -13.672 10.762 15.536 1.00 82.94 101 ILE A CA 1
ATOM 871 C C . ILE A 1 101 ? -14.016 10.689 14.044 1.00 82.94 101 ILE A C 1
ATOM 873 O O . ILE A 1 101 ? -13.287 10.052 13.286 1.00 82.94 101 ILE A O 1
ATOM 877 N N . PHE A 1 102 ? -15.125 11.302 13.622 1.00 82.69 102 PHE A N 1
ATOM 878 C CA . PHE A 1 102 ? -15.696 11.092 12.286 1.00 82.69 102 PHE A CA 1
ATOM 879 C C . PHE A 1 102 ? -15.580 12.291 11.338 1.00 82.69 102 PHE A C 1
ATOM 881 O O . PHE A 1 102 ? -15.831 12.128 10.140 1.00 82.69 102 PHE A O 1
ATOM 888 N N . ASP A 1 103 ? -15.225 13.477 11.837 1.00 73.75 103 ASP A N 1
ATOM 889 C CA . ASP A 1 103 ? -15.062 14.685 11.031 1.00 73.75 103 ASP A CA 1
ATOM 890 C C . ASP A 1 103 ? -13.577 15.013 10.873 1.00 73.75 103 ASP A C 1
ATOM 892 O O . ASP A 1 103 ? -12.932 15.587 11.747 1.00 73.75 103 ASP A O 1
ATOM 896 N N . SER A 1 104 ? -13.019 14.645 9.718 1.00 63.84 104 SER A N 1
ATOM 897 C CA . SER A 1 104 ? -11.657 15.017 9.340 1.00 63.84 104 SER A CA 1
ATOM 898 C C . SER A 1 104 ? -11.647 15.814 8.038 1.00 63.84 104 SER A C 1
ATOM 900 O O . SER A 1 104 ? -12.509 15.651 7.175 1.00 63.84 104 SER A O 1
ATOM 902 N N . ASN A 1 105 ? -10.615 16.641 7.858 1.00 48.38 105 ASN A N 1
ATOM 903 C CA . ASN A 1 105 ? -10.376 17.349 6.594 1.00 48.38 105 ASN A CA 1
ATOM 904 C C . ASN A 1 105 ? -9.931 16.412 5.454 1.00 48.38 105 ASN A C 1
ATOM 906 O O . ASN A 1 105 ? -9.815 16.856 4.316 1.00 48.38 105 ASN A O 1
ATOM 910 N N . VAL A 1 106 ? -9.630 15.145 5.761 1.00 45.78 106 VAL A N 1
ATOM 911 C CA . VAL A 1 106 ? -9.005 14.182 4.839 1.00 45.78 106 VAL A CA 1
ATOM 912 C C . VAL A 1 106 ? -10.029 13.184 4.296 1.00 45.78 106 VAL A C 1
ATOM 914 O O . VAL A 1 106 ? -9.942 12.787 3.140 1.00 45.78 106 VAL A O 1
ATOM 917 N N . GLU A 1 107 ? -11.027 12.816 5.099 1.00 54.84 107 GLU A N 1
ATOM 918 C CA . GLU A 1 107 ? -12.048 11.836 4.739 1.00 54.84 107 GLU A CA 1
ATOM 919 C C . GLU A 1 107 ? -13.381 12.177 5.415 1.00 54.84 107 GLU A C 1
ATOM 921 O O . GLU A 1 107 ? -13.444 12.388 6.631 1.00 54.84 107 GLU A O 1
ATOM 926 N N . LYS A 1 108 ? -14.454 12.239 4.614 1.00 63.69 108 LYS A N 1
ATOM 927 C CA . LYS A 1 108 ? -15.827 12.389 5.109 1.00 63.69 108 LYS A CA 1
ATOM 928 C C . LYS A 1 108 ? -16.422 11.002 5.301 1.00 63.69 108 LYS A C 1
ATOM 930 O O . LYS A 1 108 ? -16.736 10.333 4.322 1.00 63.69 108 LYS A O 1
ATOM 935 N N . CYS A 1 109 ? -16.599 10.595 6.553 1.00 73.62 109 CYS A N 1
ATOM 936 C CA . CYS A 1 109 ? -17.182 9.297 6.864 1.00 73.62 109 CYS A CA 1
ATOM 937 C C . CYS A 1 109 ? -18.662 9.245 6.435 1.00 73.62 109 CYS A C 1
ATOM 939 O O . CYS A 1 109 ? -19.461 10.079 6.875 1.00 73.62 109 CYS A O 1
ATOM 941 N N . GLU A 1 110 ? -19.021 8.278 5.581 1.00 79.69 110 GLU A N 1
ATOM 942 C CA . GLU A 1 110 ? -20.401 8.064 5.110 1.00 79.69 110 GLU A CA 1
ATOM 943 C C . GLU A 1 110 ? -21.334 7.673 6.268 1.00 79.69 110 GLU A C 1
ATOM 945 O O . GLU A 1 110 ? -22.456 8.172 6.367 1.00 79.69 110 GLU A O 1
ATOM 950 N N . TYR A 1 111 ? -20.846 6.827 7.181 1.00 84.50 111 TYR A N 1
ATOM 951 C CA . TYR A 1 111 ? -21.595 6.308 8.324 1.00 84.50 111 TYR A CA 1
ATOM 952 C C . TYR A 1 111 ? -20.982 6.792 9.630 1.00 84.50 111 TYR A C 1
ATOM 954 O O . TYR A 1 111 ? -19.869 6.429 9.988 1.00 84.50 111 TYR A O 1
ATOM 962 N N . LYS A 1 112 ? -21.736 7.596 10.380 1.00 87.25 112 LYS A N 1
ATOM 963 C CA . LYS A 1 112 ? -21.273 8.170 11.654 1.00 87.25 112 LYS A CA 1
ATOM 964 C C . LYS A 1 112 ? -22.008 7.603 12.862 1.00 87.25 112 LYS A C 1
ATOM 966 O O . LYS A 1 112 ? -21.922 8.181 13.939 1.00 87.25 112 LYS A O 1
ATOM 971 N N . ASN A 1 113 ? -22.843 6.584 12.691 1.00 91.00 113 ASN A N 1
ATOM 972 C CA . ASN A 1 113 ? -23.751 6.049 13.710 1.00 91.00 113 ASN A CA 1
ATOM 973 C C . ASN A 1 113 ? -23.069 5.049 14.665 1.00 91.00 113 ASN A C 1
ATOM 975 O O . ASN A 1 113 ? -23.733 4.161 15.186 1.00 91.00 113 ASN A O 1
ATOM 979 N N . CYS A 1 114 ? -21.767 5.196 14.922 1.00 91.81 114 CYS A N 1
ATOM 980 C CA . CYS A 1 114 ? -21.039 4.388 15.899 1.00 91.81 114 CYS A CA 1
ATOM 981 C C . CYS A 1 114 ? -20.732 5.212 17.158 1.00 91.81 114 CYS A C 1
ATOM 983 O O . CYS A 1 114 ? -20.277 6.353 17.065 1.00 91.81 114 CYS A O 1
ATOM 985 N N . GLU A 1 115 ? -20.951 4.627 18.332 1.00 92.81 115 GLU A N 1
ATOM 986 C CA . GLU A 1 115 ? -20.623 5.207 19.635 1.00 92.81 115 GLU A CA 1
ATOM 987 C C . GLU A 1 115 ? -19.603 4.347 20.364 1.00 92.81 115 GLU A C 1
ATOM 989 O O . GLU A 1 115 ? -19.736 3.127 20.418 1.00 92.81 115 GLU A O 1
ATOM 994 N N . TYR A 1 116 ? -18.597 4.992 20.951 1.00 94.31 116 TYR A N 1
ATOM 995 C CA . TYR A 1 116 ? -17.515 4.310 21.648 1.00 94.31 116 TYR A CA 1
ATOM 996 C C . TYR A 1 116 ? -17.690 4.421 23.158 1.00 94.31 116 TYR A C 1
ATOM 998 O O . TYR A 1 116 ? -17.883 5.510 23.698 1.00 94.31 116 TYR A O 1
ATOM 1006 N N . THR A 1 117 ? -17.553 3.297 23.851 1.00 89.81 117 THR A N 1
ATOM 1007 C CA . THR A 1 117 ? -17.587 3.222 25.312 1.00 89.81 117 THR A CA 1
ATOM 1008 C C . THR A 1 117 ? -16.408 2.405 25.832 1.00 89.81 117 THR A C 1
ATOM 1010 O O . THR A 1 117 ? -15.878 1.554 25.126 1.00 89.81 117 THR A O 1
ATOM 1013 N N . CYS A 1 118 ? -15.993 2.674 27.068 1.00 84.94 118 CYS A N 1
ATOM 1014 C CA . CYS A 1 118 ? -15.054 1.840 27.828 1.00 84.94 118 CYS A CA 1
ATOM 1015 C C . CYS A 1 118 ? -15.730 1.187 29.045 1.00 84.94 118 CYS A C 1
ATOM 1017 O O . CYS A 1 118 ? -15.068 0.561 29.875 1.00 84.94 118 CYS A O 1
ATOM 1019 N N . ASP A 1 119 ? -17.050 1.341 29.179 1.00 81.56 119 ASP A N 1
ATOM 1020 C CA . ASP A 1 119 ? -17.824 0.782 30.280 1.00 81.56 119 ASP A CA 1
ATOM 1021 C C . ASP A 1 119 ? -18.111 -0.700 30.033 1.00 81.56 119 ASP A C 1
ATOM 1023 O O . ASP A 1 119 ? -19.139 -1.105 29.486 1.00 81.56 119 ASP A O 1
ATOM 1027 N N . LYS A 1 120 ? -17.160 -1.528 30.457 1.00 75.31 120 LYS A N 1
ATOM 1028 C CA . LYS A 1 120 ? -17.273 -2.983 30.366 1.00 75.31 120 LYS A CA 1
ATOM 1029 C C . LYS A 1 120 ? -18.416 -3.528 31.216 1.00 75.31 120 LYS A C 1
ATOM 1031 O O . LYS A 1 120 ? -19.006 -4.529 30.840 1.00 75.31 120 LYS A O 1
ATOM 1036 N N . ILE A 1 121 ? -18.738 -2.897 32.344 1.00 73.31 121 ILE A N 1
ATOM 1037 C CA . ILE A 1 121 ? -19.736 -3.431 33.279 1.00 73.31 121 ILE A CA 1
ATOM 1038 C C . ILE A 1 121 ? -21.108 -3.438 32.610 1.00 73.31 121 ILE A C 1
ATOM 1040 O O . ILE A 1 121 ? -21.814 -4.443 32.650 1.00 73.31 121 ILE A O 1
ATOM 1044 N N . ASN A 1 122 ? -21.462 -2.340 31.945 1.00 75.19 122 ASN A N 1
ATOM 1045 C CA . ASN A 1 122 ? -22.799 -2.187 31.383 1.00 75.19 122 ASN A CA 1
ATOM 1046 C C . ASN A 1 122 ? -22.917 -2.620 29.918 1.00 75.19 122 ASN A C 1
ATOM 1048 O O . ASN A 1 122 ? -24.028 -2.941 29.481 1.00 75.19 122 ASN A O 1
ATOM 1052 N N . TYR A 1 123 ? -21.811 -2.634 29.162 1.00 78.50 123 TYR A N 1
ATOM 1053 C CA . TYR A 1 123 ? -21.850 -2.809 27.705 1.00 78.50 123 TYR A CA 1
ATOM 1054 C C . TYR A 1 123 ? -21.177 -4.072 27.172 1.00 78.50 123 TYR A C 1
ATOM 1056 O O . TYR A 1 123 ? -21.312 -4.345 25.985 1.00 78.50 123 TYR A O 1
ATOM 1064 N N . LEU A 1 124 ? -20.525 -4.893 27.995 1.00 75.94 124 LEU A N 1
ATOM 1065 C CA . LEU A 1 124 ? -19.828 -6.092 27.510 1.00 75.94 124 LEU A CA 1
ATOM 1066 C C . LEU A 1 124 ? -20.710 -7.049 26.691 1.00 75.94 124 LEU A C 1
ATOM 1068 O O . LEU A 1 124 ? -20.293 -7.517 25.635 1.00 75.94 124 LEU A O 1
ATOM 1072 N N . SER A 1 125 ? -21.932 -7.323 27.150 1.00 75.56 125 SER A N 1
ATOM 1073 C CA . SER A 1 125 ? -22.885 -8.200 26.453 1.00 75.56 125 SER A CA 1
ATOM 1074 C C . SER A 1 125 ? -23.797 -7.469 25.464 1.00 75.56 125 SER A C 1
ATOM 1076 O O . SER A 1 125 ? -24.500 -8.122 24.701 1.00 75.56 125 SER A O 1
ATOM 1078 N N . LYS A 1 126 ? -23.807 -6.131 25.485 1.00 82.19 126 LYS A N 1
ATOM 1079 C CA . LYS A 1 126 ? -24.726 -5.293 24.692 1.00 82.19 126 LYS A CA 1
ATOM 1080 C C . LYS A 1 126 ? -24.053 -4.593 23.519 1.00 82.19 126 LYS A C 1
ATOM 1082 O O . LYS A 1 126 ? -24.741 -4.159 22.604 1.00 82.19 126 LYS A O 1
ATOM 1087 N N . ALA A 1 127 ? -22.735 -4.418 23.580 1.00 88.62 127 ALA A N 1
ATOM 1088 C CA . ALA A 1 127 ? -21.974 -3.803 22.510 1.00 88.62 127 ALA A CA 1
ATOM 1089 C C . ALA A 1 127 ? -22.066 -4.662 21.247 1.00 88.62 127 ALA A C 1
ATOM 1091 O O . ALA A 1 127 ? -22.001 -5.889 21.316 1.00 88.62 127 ALA A O 1
ATOM 1092 N N . ASP A 1 128 ? -22.176 -4.004 20.100 1.00 91.38 128 ASP A N 1
ATOM 1093 C CA . ASP A 1 128 ? -22.188 -4.650 18.791 1.00 91.38 128 ASP A CA 1
ATOM 1094 C C . ASP A 1 128 ? -20.785 -5.091 18.371 1.00 91.38 128 ASP A C 1
ATOM 1096 O O . ASP A 1 128 ? -20.629 -6.076 17.649 1.00 91.38 128 ASP A O 1
ATOM 1100 N N . ALA A 1 129 ? -19.755 -4.370 18.825 1.00 92.56 129 ALA A N 1
ATOM 1101 C CA . ALA A 1 129 ? -18.369 -4.732 18.583 1.00 92.56 129 ALA A CA 1
ATOM 1102 C C . ALA A 1 129 ? -17.469 -4.479 19.795 1.00 92.56 129 ALA A C 1
ATOM 1104 O O . ALA A 1 129 ? -17.687 -3.540 20.561 1.00 92.56 129 ALA A O 1
ATOM 1105 N N . LEU A 1 130 ? -16.437 -5.307 19.952 1.00 90.69 130 LEU A N 1
ATOM 1106 C CA . LEU A 1 130 ? -15.397 -5.170 20.970 1.00 90.69 130 LEU A CA 1
ATOM 1107 C C . LEU A 1 130 ? -14.038 -5.015 20.292 1.00 90.69 130 LEU A C 1
ATOM 1109 O O . LEU A 1 130 ? -13.683 -5.827 19.440 1.00 90.69 130 LEU A O 1
ATOM 1113 N N . ILE A 1 131 ? -13.258 -4.019 20.707 1.00 91.88 131 ILE A N 1
ATOM 1114 C CA . ILE A 1 131 ? -11.902 -3.784 20.199 1.00 91.88 131 ILE A CA 1
ATOM 1115 C C . ILE A 1 131 ? -10.867 -4.251 21.223 1.00 91.88 131 ILE A C 1
ATOM 1117 O O . ILE A 1 131 ? -10.895 -3.846 22.386 1.00 91.88 131 ILE A O 1
ATOM 1121 N N . PHE A 1 132 ? -9.925 -5.072 20.762 1.00 90.25 132 PHE A N 1
ATOM 1122 C CA . PHE A 1 132 ? -8.809 -5.592 21.543 1.00 90.25 132 PHE A CA 1
ATOM 1123 C C . PHE A 1 132 ? -7.497 -5.230 20.855 1.00 90.25 132 PHE A C 1
ATOM 1125 O O . PHE A 1 132 ? -7.192 -5.733 19.783 1.00 90.25 132 PHE A O 1
ATOM 1132 N N . HIS A 1 133 ? -6.689 -4.390 21.477 1.00 89.81 133 HIS A N 1
ATOM 1133 C CA . HIS A 1 133 ? -5.332 -4.096 21.056 1.00 89.81 133 HIS A CA 1
ATOM 1134 C C . HIS A 1 133 ? -4.373 -5.227 21.442 1.00 89.81 133 HIS A C 1
ATOM 1136 O O . HIS A 1 133 ? -4.243 -5.604 22.612 1.00 89.81 133 HIS A O 1
ATOM 1142 N N . LEU A 1 134 ? -3.663 -5.757 20.448 1.00 87.50 134 LEU A N 1
ATOM 1143 C CA . LEU A 1 134 ? -2.821 -6.939 20.583 1.00 87.50 134 LEU A CA 1
ATOM 1144 C C . LEU A 1 134 ? -1.699 -6.741 21.605 1.00 87.50 134 LEU A C 1
ATOM 1146 O O . LEU A 1 134 ? -1.408 -7.654 22.372 1.00 87.50 134 LEU A O 1
ATOM 1150 N N . ARG A 1 135 ? -1.055 -5.568 21.640 1.00 82.62 135 ARG A N 1
ATOM 1151 C CA . ARG A 1 135 ? 0.064 -5.318 22.563 1.00 82.62 135 ARG A CA 1
ATOM 1152 C C . ARG A 1 135 ? -0.379 -5.328 24.024 1.00 82.62 135 ARG A C 1
ATOM 1154 O O . ARG A 1 135 ? 0.313 -5.908 24.860 1.00 82.62 135 ARG A O 1
ATOM 1161 N N . ASP A 1 136 ? -1.505 -4.692 24.321 1.00 81.12 136 ASP A N 1
ATOM 1162 C CA . ASP A 1 136 ? -2.083 -4.663 25.663 1.00 81.12 136 ASP A CA 1
ATOM 1163 C C . ASP A 1 136 ? -2.517 -6.078 26.072 1.00 81.12 136 ASP A C 1
ATOM 1165 O O . ASP A 1 136 ? -2.176 -6.541 27.162 1.00 81.12 136 ASP A O 1
ATOM 1169 N N . LEU A 1 137 ? -3.151 -6.814 25.152 1.00 81.12 137 LEU A N 1
ATOM 1170 C CA . LEU A 1 137 ? -3.555 -8.202 25.366 1.00 81.12 137 LEU A CA 1
ATOM 1171 C C . LEU A 1 137 ? -2.359 -9.137 25.621 1.00 81.12 137 LEU A C 1
ATOM 1173 O O . LEU A 1 137 ? -2.396 -9.958 26.532 1.00 81.12 137 LEU A O 1
ATOM 1177 N N . GLU A 1 138 ? -1.269 -8.995 24.865 1.00 79.50 138 GLU A N 1
ATOM 1178 C CA . GLU A 1 138 ? -0.021 -9.744 25.064 1.00 79.50 138 GLU A CA 1
ATOM 1179 C C . GLU A 1 138 ? 0.623 -9.515 26.425 1.00 79.50 138 GLU A C 1
ATOM 1181 O O . GLU A 1 138 ? 1.262 -10.417 26.969 1.00 79.50 138 GLU A O 1
ATOM 1186 N N . ILE A 1 13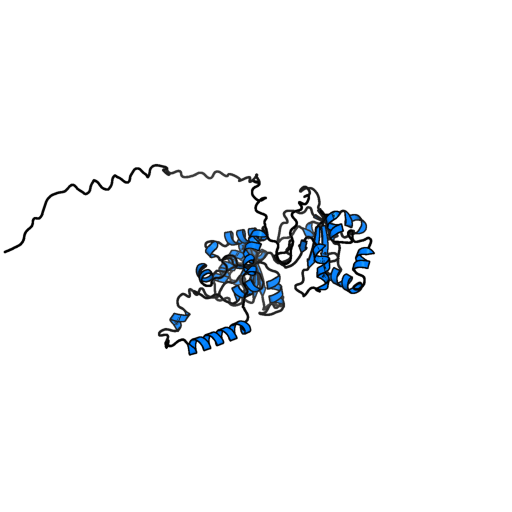9 ? 0.508 -8.310 26.969 1.00 76.62 139 ILE A N 1
ATOM 1187 C CA . ILE A 1 139 ? 1.095 -7.991 28.267 1.00 76.62 139 ILE A CA 1
ATOM 1188 C C . ILE A 1 139 ? 0.273 -8.612 29.385 1.00 76.62 139 ILE A C 1
ATOM 1190 O O . ILE A 1 139 ? 0.855 -9.215 30.288 1.00 76.62 139 ILE A O 1
ATOM 1194 N N . GLU A 1 140 ? -1.052 -8.553 29.288 1.00 70.38 140 GLU A N 1
ATOM 1195 C CA . GLU A 1 140 ? -1.934 -9.279 30.202 1.00 70.38 140 GLU A CA 1
ATOM 1196 C C . GLU A 1 140 ? -1.713 -10.797 30.104 1.00 70.38 140 GLU A C 1
ATOM 1198 O O . GLU A 1 140 ? -1.582 -11.477 31.123 1.00 70.38 140 GLU A O 1
ATOM 1203 N N . PHE A 1 141 ? -1.525 -11.319 28.889 1.00 70.56 141 PHE A N 1
ATOM 1204 C CA . PHE A 1 141 ? -1.169 -12.719 28.665 1.00 70.56 141 PHE A CA 1
ATOM 1205 C C . PHE A 1 141 ? 0.163 -13.103 29.317 1.00 70.56 141 PHE A C 1
ATOM 1207 O O . PHE A 1 141 ? 0.262 -14.145 29.957 1.00 70.56 141 PHE A O 1
ATOM 1214 N N . LYS A 1 142 ? 1.200 -12.265 29.202 1.00 71.75 142 LYS A N 1
ATOM 1215 C CA . LYS A 1 142 ? 2.512 -12.533 29.815 1.00 71.75 142 LYS A CA 1
ATOM 1216 C C . LYS A 1 142 ? 2.473 -12.499 31.338 1.00 71.75 142 LYS A C 1
ATOM 1218 O O . LYS A 1 142 ? 3.162 -13.304 31.957 1.00 71.75 142 LYS A O 1
ATOM 1223 N N . LYS A 1 143 ? 1.689 -11.597 31.937 1.00 69.75 143 LYS A N 1
ATOM 1224 C CA . LYS A 1 143 ? 1.513 -11.535 33.398 1.00 69.75 143 LYS A CA 1
ATOM 1225 C C . LYS A 1 143 ? 0.861 -12.805 33.945 1.00 69.75 143 LYS A C 1
ATOM 1227 O O . LYS A 1 143 ? 1.266 -13.285 34.996 1.00 69.75 143 LYS A O 1
ATOM 1232 N N . ASN A 1 144 ? -0.093 -13.370 33.204 1.00 62.50 144 ASN A N 1
ATOM 1233 C CA . ASN A 1 144 ? -0.906 -14.506 33.640 1.00 62.50 144 ASN A CA 1
ATOM 1234 C C . ASN A 1 144 ? -0.613 -15.790 32.849 1.00 62.50 144 ASN A C 1
ATOM 1236 O O . ASN A 1 144 ? -1.495 -16.628 32.706 1.00 62.50 144 ASN A O 1
ATOM 1240 N N . PHE A 1 145 ? 0.608 -15.960 32.333 1.00 58.16 145 PHE A N 1
ATOM 1241 C CA . PHE A 1 145 ? 0.937 -16.966 31.313 1.00 58.16 145 PHE A CA 1
ATOM 1242 C C . PHE A 1 145 ? 0.500 -18.402 31.659 1.00 58.16 145 PHE A C 1
ATOM 1244 O O . PHE A 1 145 ? -0.017 -19.110 30.801 1.00 58.16 145 PHE A O 1
ATOM 1251 N N . THR A 1 146 ? 0.658 -18.823 32.915 1.00 57.53 146 THR A N 1
ATOM 1252 C CA . THR A 1 146 ? 0.305 -20.178 33.381 1.00 57.53 146 THR A CA 1
ATOM 1253 C C . THR A 1 146 ? -1.201 -20.386 33.551 1.00 57.53 146 THR A C 1
ATOM 1255 O O . THR A 1 146 ? -1.671 -21.515 33.544 1.00 57.53 146 THR A O 1
ATOM 1258 N N . ASN A 1 147 ? -1.953 -19.295 33.685 1.00 56.69 147 ASN A N 1
ATOM 1259 C CA . ASN A 1 147 ? -3.348 -19.285 34.097 1.00 56.69 147 ASN A CA 1
ATOM 1260 C C . ASN A 1 147 ? -4.183 -18.372 33.198 1.00 56.69 147 ASN A C 1
ATOM 1262 O O . ASN A 1 147 ? -5.196 -17.879 33.657 1.00 56.69 147 ASN A O 1
ATOM 1266 N N . PHE A 1 148 ? -3.802 -18.082 31.953 1.00 55.72 148 PHE A N 1
ATOM 1267 C CA . PHE A 1 148 ? -4.578 -17.134 31.145 1.00 55.72 148 PHE A CA 1
ATOM 1268 C C . PHE A 1 148 ? -5.957 -17.699 30.789 1.00 55.72 148 PHE A C 1
ATOM 1270 O O . PHE A 1 148 ? -6.935 -16.964 30.782 1.00 55.72 148 PHE A O 1
ATOM 1277 N N . GLU A 1 149 ? -6.054 -19.014 30.595 1.00 53.88 149 GLU A N 1
ATOM 1278 C CA . GLU A 1 149 ? -7.325 -19.731 30.480 1.00 53.88 149 GLU A CA 1
ATOM 1279 C C . GLU A 1 149 ? -8.114 -19.673 31.800 1.00 53.88 149 GLU A C 1
ATOM 1281 O O . GLU A 1 149 ? -9.304 -19.380 31.803 1.00 53.88 149 GLU A O 1
ATOM 1286 N N . ILE A 1 150 ? -7.437 -19.827 32.946 1.00 55.59 150 ILE A N 1
ATOM 1287 C CA . ILE A 1 150 ? -8.028 -19.628 34.279 1.00 55.59 150 ILE A CA 1
ATOM 1288 C C . ILE A 1 150 ? -8.451 -18.168 34.492 1.00 55.59 150 ILE A C 1
ATOM 1290 O O . ILE A 1 150 ? -9.498 -17.955 35.073 1.00 55.59 150 ILE A O 1
ATOM 1294 N N . TRP A 1 151 ? -7.715 -17.178 33.989 1.00 57.06 151 TRP A N 1
ATOM 1295 C CA . TRP A 1 151 ? -7.991 -15.744 34.074 1.00 57.06 151 TRP A CA 1
ATOM 1296 C C . TRP A 1 151 ? -9.155 -15.350 33.163 1.00 57.06 151 TRP A C 1
ATOM 1298 O O . TRP A 1 151 ? -10.052 -14.640 33.600 1.00 57.06 151 TRP A O 1
ATOM 1308 N N . LEU A 1 152 ? -9.214 -15.869 31.935 1.00 55.28 152 LEU A N 1
ATOM 1309 C CA . LEU A 1 152 ? -10.395 -15.796 31.068 1.00 55.28 152 LEU A CA 1
ATOM 1310 C C . LEU A 1 152 ? -11.617 -16.414 31.751 1.00 55.28 152 LEU A C 1
ATOM 1312 O O . LEU A 1 152 ? -12.699 -15.842 31.713 1.00 55.28 152 LEU A O 1
ATOM 1316 N N . ASN A 1 153 ? -11.432 -17.554 32.419 1.00 49.75 153 ASN A N 1
ATOM 1317 C CA . ASN A 1 153 ? -12.503 -18.271 33.104 1.00 49.75 153 ASN A CA 1
ATOM 1318 C C . ASN A 1 153 ? -12.892 -17.666 34.465 1.00 49.75 153 ASN A C 1
ATOM 1320 O O . ASN A 1 153 ? -14.030 -17.872 34.897 1.00 49.75 153 ASN A O 1
ATOM 1324 N N . SER A 1 154 ? -11.979 -16.953 35.137 1.00 47.16 154 SER A N 1
ATOM 1325 C CA . SER A 1 154 ? -12.147 -16.339 36.463 1.00 47.16 154 SER A CA 1
ATOM 1326 C C . SER A 1 154 ? -12.517 -14.864 36.390 1.00 47.16 154 SER A C 1
ATOM 1328 O O . SER A 1 154 ? -13.027 -14.305 37.359 1.00 47.16 154 SER A O 1
ATOM 1330 N N . THR A 1 155 ? -12.246 -14.199 35.267 1.00 50.78 155 THR A N 1
ATOM 1331 C CA . THR A 1 155 ? -12.787 -12.873 35.012 1.00 50.78 155 THR A CA 1
ATOM 1332 C C . THR A 1 155 ? -14.257 -13.038 34.646 1.00 50.78 155 THR A C 1
ATOM 1334 O O . THR A 1 155 ? -14.602 -13.464 33.550 1.00 50.78 155 THR A O 1
ATOM 1337 N N . ASN A 1 156 ? -15.158 -12.585 35.520 1.00 48.62 156 ASN A N 1
ATOM 1338 C CA . ASN A 1 156 ? -16.564 -12.318 35.165 1.00 48.62 156 ASN A CA 1
ATOM 1339 C C . ASN A 1 156 ? -16.703 -11.191 34.104 1.00 48.62 156 ASN A C 1
ATOM 1341 O O . ASN A 1 156 ? -17.752 -10.565 33.992 1.00 48.62 156 ASN A O 1
ATOM 1345 N N . GLN A 1 157 ? -15.628 -10.872 33.375 1.00 45.06 157 GLN A N 1
ATOM 1346 C CA . GLN A 1 157 ? -15.478 -9.722 32.486 1.00 45.06 157 GLN A CA 1
ATOM 1347 C C . GLN A 1 157 ? -15.270 -10.123 31.022 1.00 45.06 157 GLN A C 1
ATOM 1349 O O . GLN A 1 157 ? -15.218 -9.237 30.176 1.00 45.06 157 GLN A O 1
ATOM 1354 N N . ILE A 1 158 ? -15.166 -11.418 30.697 1.00 52.22 158 ILE A N 1
ATOM 1355 C CA . ILE A 1 158 ? -15.161 -11.900 29.311 1.00 52.22 158 ILE A CA 1
ATOM 1356 C C . ILE A 1 158 ? -16.377 -12.817 29.140 1.00 52.22 158 ILE A C 1
ATOM 1358 O O . ILE A 1 158 ? -16.510 -13.790 29.878 1.00 52.22 158 ILE A O 1
ATOM 1362 N N . PRO A 1 159 ? -17.300 -12.518 28.211 1.00 46.31 159 PRO A N 1
ATOM 1363 C CA . PRO A 1 159 ? -18.610 -13.159 28.203 1.00 46.31 159 PRO A CA 1
ATOM 1364 C C . PRO A 1 159 ? -18.584 -14.607 27.684 1.00 46.31 159 PRO A C 1
ATOM 1366 O O . PRO A 1 159 ? -19.568 -15.318 27.866 1.00 46.31 159 PRO A O 1
ATOM 1369 N N . PHE A 1 160 ? -17.479 -15.078 27.087 1.00 51.84 160 PHE A N 1
ATOM 1370 C CA . PHE A 1 160 ? -17.400 -16.412 26.482 1.00 51.84 160 PHE A CA 1
ATOM 1371 C C . PHE A 1 160 ? -16.074 -17.111 26.796 1.00 51.84 160 PHE A C 1
ATOM 1373 O O . PHE A 1 160 ? -15.000 -16.577 26.527 1.00 51.84 160 PHE A O 1
ATOM 1380 N N . LYS A 1 161 ? -16.177 -18.318 27.367 1.00 51.78 161 LYS A N 1
ATOM 1381 C CA . LYS A 1 161 ? -15.057 -19.133 27.869 1.00 51.78 161 LYS A CA 1
ATOM 1382 C C . LYS A 1 161 ? -14.390 -19.987 26.788 1.00 51.78 161 LYS A C 1
ATOM 1384 O O . LYS A 1 161 ? -13.263 -20.434 26.966 1.00 51.78 161 LYS A O 1
ATOM 1389 N N . THR A 1 162 ? -15.056 -20.172 25.648 1.00 53.88 162 THR A N 1
ATOM 1390 C CA . THR A 1 162 ? -14.517 -20.868 24.474 1.00 53.88 162 THR A CA 1
ATOM 1391 C C . THR A 1 162 ? -14.999 -20.217 23.176 1.00 53.88 162 THR A C 1
ATOM 1393 O O . THR A 1 162 ? -16.042 -19.558 23.143 1.00 53.88 162 THR A O 1
ATOM 1396 N N . THR A 1 163 ? -14.273 -20.445 22.075 1.00 49.84 163 THR A N 1
ATOM 1397 C CA . THR A 1 163 ? -14.721 -20.103 20.713 1.00 49.84 163 THR A CA 1
ATOM 1398 C C . THR A 1 163 ? -16.105 -20.677 20.416 1.00 49.84 163 THR A C 1
ATOM 1400 O O . THR A 1 163 ? -16.942 -19.998 19.830 1.00 49.84 163 THR A O 1
ATOM 1403 N N . PHE A 1 164 ? -16.363 -21.915 20.846 1.00 50.59 164 PHE A N 1
ATOM 1404 C CA . PHE A 1 164 ? -17.644 -22.582 20.646 1.00 50.59 164 PHE A CA 1
ATOM 1405 C C . PHE A 1 164 ? -18.783 -21.867 21.386 1.00 50.59 164 PHE A C 1
ATOM 1407 O O . PHE A 1 164 ? -19.838 -21.651 20.798 1.00 50.59 164 PHE A O 1
ATOM 1414 N N . ASP A 1 165 ? -18.557 -21.425 22.626 1.00 57.22 165 ASP A N 1
ATOM 1415 C CA . ASP A 1 165 ? -19.551 -20.679 23.411 1.00 57.22 165 ASP A CA 1
ATOM 1416 C C . ASP A 1 165 ? -19.791 -19.271 22.872 1.00 57.22 165 ASP A C 1
ATOM 1418 O O . ASP A 1 165 ? -20.927 -18.795 22.898 1.00 57.22 165 ASP A O 1
ATOM 1422 N N . LYS A 1 166 ? -18.737 -18.611 22.375 1.00 59.09 166 LYS A N 1
ATOM 1423 C CA . LYS A 1 166 ? -18.854 -17.306 21.721 1.00 59.09 166 LYS A CA 1
ATOM 1424 C C . LYS A 1 166 ? -19.701 -17.414 20.470 1.00 59.09 166 LYS A C 1
ATOM 1426 O O . LYS A 1 166 ? -20.635 -16.633 20.311 1.00 59.09 166 LYS A O 1
ATOM 1431 N N . LEU A 1 167 ? -19.349 -18.365 19.601 1.00 50.84 167 LEU A N 1
ATOM 1432 C CA . LEU A 1 167 ? -20.105 -18.638 18.394 1.00 50.84 167 LEU A CA 1
ATOM 1433 C C . LEU A 1 167 ? -21.544 -18.935 18.824 1.00 50.84 167 LEU A C 1
ATOM 1435 O O . LEU A 1 167 ? -22.386 -18.075 18.648 1.00 50.84 167 LEU A O 1
ATOM 1439 N N . LYS A 1 168 ? -21.816 -20.017 19.551 1.00 54.62 168 LYS A N 1
ATOM 1440 C CA . LYS A 1 168 ? -23.179 -20.465 19.876 1.00 54.62 168 LYS A CA 1
ATOM 1441 C C . LYS A 1 168 ? -24.106 -19.418 20.523 1.00 54.62 168 LYS A C 1
ATOM 1443 O O . LYS A 1 168 ? -25.307 -19.466 20.269 1.00 54.62 168 LYS A O 1
ATOM 1448 N N . ASN A 1 169 ? -23.597 -18.518 21.371 1.00 55.94 169 ASN A N 1
ATOM 1449 C CA . ASN A 1 169 ? -24.444 -17.668 22.222 1.00 55.94 169 ASN A CA 1
ATOM 1450 C C . ASN A 1 169 ? -24.476 -16.179 21.842 1.00 55.94 169 ASN A C 1
ATOM 1452 O O . ASN A 1 169 ? -25.354 -15.469 22.327 1.00 55.94 169 ASN A O 1
ATOM 1456 N N . ASN A 1 170 ? -23.545 -15.678 21.021 1.00 65.75 170 ASN A N 1
ATOM 1457 C CA . ASN A 1 170 ? -23.508 -14.258 20.647 1.00 65.75 170 ASN A CA 1
ATOM 1458 C C . ASN A 1 170 ? -22.859 -14.032 19.275 1.00 65.75 170 ASN A C 1
ATOM 1460 O O . ASN A 1 170 ? -21.923 -13.245 19.125 1.00 65.75 170 ASN A O 1
ATOM 1464 N N . HIS A 1 171 ? -23.365 -14.747 18.267 1.00 66.06 171 HIS A N 1
ATOM 1465 C CA . HIS A 1 171 ? -22.896 -14.672 16.879 1.00 66.06 171 HIS A CA 1
ATOM 1466 C C . HIS A 1 171 ? -22.912 -13.248 16.283 1.00 66.06 171 HIS A C 1
ATOM 1468 O O . HIS A 1 171 ? -22.135 -12.970 15.372 1.00 66.06 171 HIS A O 1
ATOM 1474 N N . GLU A 1 172 ? -23.762 -12.351 16.792 1.00 77.19 172 GLU A N 1
ATOM 1475 C CA . GLU A 1 172 ? -23.934 -10.987 16.271 1.00 77.19 172 GLU A CA 1
ATOM 1476 C C . GLU A 1 172 ? -22.819 -10.017 16.695 1.00 77.19 172 GLU A C 1
ATOM 1478 O O . GLU A 1 172 ? -22.541 -9.043 15.989 1.00 77.19 172 GLU A O 1
ATOM 1483 N N . GLN A 1 173 ? -22.168 -10.279 17.835 1.00 83.94 173 GLN A N 1
ATOM 1484 C CA . GLN A 1 173 ? -21.150 -9.399 18.398 1.00 83.94 173 GLN A CA 1
ATOM 1485 C C . GLN A 1 173 ? -19.782 -9.621 17.738 1.00 83.94 173 GLN A C 1
ATOM 1487 O O . GLN A 1 173 ? -19.174 -10.691 17.833 1.00 83.94 173 GLN A O 1
ATOM 1492 N N . ILE A 1 174 ? -19.244 -8.566 17.126 1.00 88.12 174 ILE A N 1
ATOM 1493 C CA . ILE A 1 174 ? -17.984 -8.604 16.378 1.00 88.12 174 ILE A CA 1
ATOM 1494 C C . ILE A 1 174 ? -16.795 -8.321 17.295 1.00 88.12 174 ILE A C 1
ATOM 1496 O O . ILE A 1 174 ? -16.698 -7.268 17.914 1.00 88.12 174 ILE A O 1
ATOM 1500 N N . TRP A 1 175 ? -15.842 -9.246 17.370 1.00 88.88 175 TRP A N 1
ATOM 1501 C CA . TRP A 1 175 ? -14.599 -9.026 18.114 1.00 88.88 175 TRP A CA 1
ATOM 1502 C C . TRP A 1 175 ? -13.481 -8.673 17.146 1.00 88.88 175 TRP A C 1
ATOM 1504 O O . TRP A 1 175 ? -13.195 -9.433 16.219 1.00 88.88 175 TRP A O 1
ATOM 1514 N N . ILE A 1 176 ? -12.855 -7.526 17.381 1.00 92.25 176 ILE A N 1
ATOM 1515 C CA . ILE A 1 176 ? -11.862 -6.918 16.504 1.00 92.25 176 ILE A CA 1
ATOM 1516 C C . ILE A 1 176 ? -10.503 -6.982 17.196 1.00 92.25 176 ILE A C 1
ATOM 1518 O O . ILE A 1 176 ? -10.326 -6.399 18.267 1.00 92.25 176 ILE A O 1
ATOM 1522 N N . LEU A 1 177 ? -9.535 -7.660 16.578 1.00 91.06 177 LEU A N 1
ATOM 1523 C CA . LEU A 1 177 ? -8.144 -7.628 17.027 1.00 91.06 177 LEU A CA 1
ATOM 1524 C C . LEU A 1 177 ? -7.396 -6.500 16.315 1.00 91.06 177 LEU A C 1
ATOM 1526 O O . LEU A 1 177 ? -7.156 -6.566 15.110 1.00 91.06 177 LEU A O 1
ATOM 1530 N N . TRP A 1 178 ? -7.009 -5.478 17.066 1.00 91.88 178 TRP A N 1
ATOM 1531 C CA . TRP A 1 178 ? -6.210 -4.358 16.594 1.00 91.88 178 TRP A CA 1
ATOM 1532 C C . TRP A 1 178 ? -4.714 -4.641 16.765 1.00 91.88 178 TRP A C 1
ATOM 1534 O O . TRP A 1 178 ? -4.233 -4.821 17.882 1.00 91.88 178 TRP A O 1
ATOM 1544 N N . ASN A 1 179 ? -3.967 -4.660 15.661 1.00 88.88 179 ASN A N 1
ATOM 1545 C CA . ASN A 1 179 ? -2.509 -4.645 15.663 1.00 88.88 179 ASN A CA 1
ATOM 1546 C C . ASN A 1 179 ? -1.953 -3.660 14.624 1.00 88.88 179 ASN A C 1
ATOM 1548 O O . ASN A 1 179 ? -1.908 -3.963 13.431 1.00 88.88 179 ASN A O 1
ATOM 1552 N N . ASP A 1 180 ? -1.454 -2.522 15.079 1.00 82.00 180 ASP A N 1
ATOM 1553 C CA . ASP A 1 180 ? -0.820 -1.495 14.250 1.00 82.00 180 ASP A CA 1
ATOM 1554 C C . ASP A 1 180 ? 0.694 -1.728 14.045 1.00 82.00 180 ASP A C 1
ATOM 1556 O O . ASP A 1 180 ? 1.339 -1.027 13.266 1.00 82.00 180 ASP A O 1
ATOM 1560 N N . GLU A 1 181 ? 1.277 -2.756 14.682 1.00 76.25 181 GLU A N 1
ATOM 1561 C CA . GLU A 1 181 ? 2.721 -3.017 14.662 1.00 76.25 181 GLU A CA 1
ATOM 1562 C C . GLU A 1 181 ? 3.150 -4.197 13.771 1.00 76.25 181 GLU A C 1
ATOM 1564 O O . GLU A 1 181 ? 2.693 -5.339 13.905 1.00 76.25 181 GLU A O 1
ATOM 1569 N N . ALA A 1 182 ? 4.162 -3.967 12.929 1.00 75.19 182 ALA A N 1
ATOM 1570 C CA . ALA A 1 182 ? 4.793 -4.987 12.087 1.00 75.19 182 ALA A CA 1
ATOM 1571 C C . ALA A 1 182 ? 5.907 -5.784 12.784 1.00 75.19 182 ALA A C 1
ATOM 1573 O O . ALA A 1 182 ? 7.013 -5.965 12.265 1.00 75.19 182 ALA A O 1
ATOM 1574 N N . ARG A 1 183 ? 5.622 -6.274 13.991 1.00 77.25 183 ARG A N 1
ATOM 1575 C CA . ARG A 1 183 ? 6.542 -7.127 14.755 1.00 77.25 183 ARG A CA 1
ATOM 1576 C C . ARG A 1 183 ? 6.139 -8.593 14.693 1.00 77.25 183 ARG A C 1
ATOM 1578 O O . ARG A 1 183 ? 4.999 -8.940 14.403 1.00 77.25 183 ARG A O 1
ATOM 1585 N N . LYS A 1 184 ? 7.084 -9.473 15.034 1.00 76.94 184 LYS A N 1
ATOM 1586 C CA . LYS A 1 184 ? 6.760 -10.882 15.268 1.00 76.94 184 LYS A CA 1
ATOM 1587 C C . LYS A 1 184 ? 5.806 -10.982 16.459 1.00 76.94 184 LYS A C 1
ATOM 1589 O O . LYS A 1 184 ? 6.141 -10.537 17.558 1.00 76.94 184 LYS A O 1
ATOM 1594 N N . ILE A 1 185 ? 4.643 -11.566 16.205 1.00 80.06 185 ILE A N 1
ATOM 1595 C CA . ILE A 1 185 ? 3.655 -11.921 17.221 1.00 80.06 185 ILE A CA 1
ATOM 1596 C C . ILE A 1 185 ? 4.080 -13.255 17.840 1.00 80.06 185 ILE A C 1
ATOM 1598 O O . ILE A 1 185 ? 4.642 -14.125 17.165 1.00 80.06 185 ILE A O 1
ATOM 1602 N N . ASP A 1 186 ? 3.862 -13.399 19.141 1.00 78.00 186 ASP A N 1
ATOM 1603 C CA . ASP A 1 186 ? 4.132 -14.642 19.853 1.00 78.00 186 ASP A CA 1
ATOM 1604 C C . ASP A 1 186 ? 3.245 -15.776 19.312 1.00 78.00 186 ASP A C 1
ATOM 1606 O O . ASP A 1 186 ? 2.024 -15.658 19.295 1.00 78.00 186 ASP A O 1
ATOM 1610 N N . ARG A 1 187 ? 3.833 -16.904 18.891 1.00 79.75 187 ARG A N 1
ATOM 1611 C CA . ARG A 1 187 ? 3.075 -18.043 18.329 1.00 79.75 187 ARG A CA 1
ATOM 1612 C C . ARG A 1 187 ? 2.050 -18.620 19.302 1.00 79.75 187 ARG A C 1
ATOM 1614 O O . ARG A 1 187 ? 1.069 -19.224 18.876 1.00 79.75 187 ARG A O 1
ATOM 1621 N N . ARG A 1 188 ? 2.250 -18.407 20.604 1.00 75.31 188 ARG A N 1
ATOM 1622 C CA . ARG A 1 188 ? 1.296 -18.779 21.649 1.00 75.31 188 ARG A CA 1
ATOM 1623 C C . ARG A 1 188 ? 0.018 -17.942 21.604 1.00 75.31 188 ARG A C 1
ATOM 1625 O O . ARG A 1 188 ? -0.846 -18.198 22.414 1.00 75.31 188 ARG A O 1
ATOM 1632 N N . PHE A 1 189 ? -0.139 -16.976 20.700 1.00 76.00 189 PHE A N 1
ATOM 1633 C CA . PHE A 1 189 ? -1.415 -16.291 20.459 1.00 76.00 189 PHE A CA 1
ATOM 1634 C C . PHE A 1 189 ? -2.325 -17.026 19.465 1.00 76.00 189 PHE A C 1
ATOM 1636 O O . PHE A 1 189 ? -3.500 -16.694 19.350 1.00 76.00 189 PHE A O 1
ATOM 1643 N N . ASN A 1 190 ? -1.836 -18.062 18.775 1.00 76.81 190 ASN A N 1
ATOM 1644 C CA . ASN A 1 190 ? -2.639 -18.760 17.766 1.00 76.81 190 ASN A CA 1
ATOM 1645 C C . ASN A 1 190 ? -3.906 -19.422 18.335 1.00 76.81 190 ASN A C 1
ATOM 1647 O O . ASN A 1 190 ? -4.887 -19.556 17.609 1.00 76.81 190 ASN A O 1
ATOM 1651 N N . TRP A 1 191 ? -3.927 -19.811 19.613 1.00 72.44 191 TRP A N 1
ATOM 1652 C CA . TRP A 1 191 ? -5.094 -20.476 20.209 1.00 72.44 191 TRP A CA 1
ATOM 1653 C C . TRP A 1 191 ? -6.304 -19.539 20.391 1.00 72.44 191 TRP A C 1
ATOM 1655 O O . TRP A 1 191 ? -7.428 -20.028 20.397 1.00 72.44 191 TRP A O 1
ATOM 1665 N N . ILE A 1 192 ? -6.107 -18.210 20.455 1.00 71.69 192 ILE A N 1
ATOM 1666 C CA . ILE A 1 192 ? -7.212 -17.227 20.478 1.00 71.69 192 ILE A CA 1
ATOM 1667 C C . ILE A 1 192 ? -7.626 -16.738 19.091 1.00 71.69 192 ILE A C 1
ATOM 1669 O O . ILE A 1 192 ? -8.515 -15.897 18.992 1.00 71.69 192 ILE A O 1
ATOM 1673 N N . SER A 1 193 ? -7.001 -17.230 18.017 1.00 75.38 193 SER A N 1
ATOM 1674 C CA . SER A 1 193 ? -7.280 -16.767 16.647 1.00 75.38 193 SER A CA 1
ATOM 1675 C C . SER A 1 193 ? -8.771 -16.803 16.306 1.00 75.38 193 SER A C 1
ATOM 1677 O O . SER A 1 193 ? -9.304 -15.842 15.764 1.00 75.38 193 SER A O 1
ATOM 1679 N N . GLN A 1 194 ? -9.467 -17.867 16.709 1.00 74.12 194 GLN A N 1
ATOM 1680 C CA . GLN A 1 194 ? -10.887 -18.056 16.416 1.00 74.12 194 GLN A CA 1
ATOM 1681 C C . GLN A 1 194 ? -11.825 -17.202 17.291 1.00 74.12 194 GLN A C 1
ATOM 1683 O O . GLN A 1 194 ? -13.027 -17.158 17.035 1.00 74.12 194 GLN A O 1
ATOM 1688 N N . LEU A 1 195 ? -11.306 -16.509 18.313 1.00 75.56 195 LEU A N 1
ATOM 1689 C CA . LEU A 1 195 ? -12.099 -15.577 19.119 1.00 75.56 195 LEU A CA 1
ATOM 1690 C C . LEU A 1 195 ? -12.350 -14.254 18.399 1.00 75.56 195 LEU A C 1
ATOM 1692 O O . LEU A 1 195 ? -13.257 -13.529 18.798 1.00 75.56 195 LEU A O 1
ATOM 1696 N N . PHE A 1 196 ? -11.580 -13.915 17.368 1.00 84.25 196 PHE A N 1
ATOM 1697 C CA . PHE A 1 196 ? -11.725 -12.653 16.648 1.00 84.25 196 PHE A CA 1
ATOM 1698 C C . PHE A 1 196 ? -12.429 -12.875 15.318 1.00 84.25 196 PHE A C 1
ATOM 1700 O O . PHE A 1 196 ? -12.134 -13.818 14.591 1.00 84.25 196 PHE A O 1
ATOM 1707 N N . ASN A 1 197 ? -13.386 -12.001 15.019 1.00 85.44 197 ASN A N 1
ATOM 1708 C CA . ASN A 1 197 ? -14.081 -12.001 13.738 1.00 85.44 197 ASN A CA 1
ATOM 1709 C C . ASN A 1 197 ? -13.286 -11.193 12.717 1.00 85.44 197 ASN A C 1
ATOM 1711 O O . ASN A 1 197 ? -13.127 -11.634 11.585 1.00 85.44 197 ASN A O 1
ATOM 1715 N N . TRP A 1 198 ? -12.814 -10.014 13.128 1.00 89.00 198 TRP A N 1
ATOM 1716 C CA . TRP A 1 198 ? -12.180 -9.019 12.267 1.00 89.00 198 TRP A CA 1
ATOM 1717 C C . TRP A 1 198 ? -10.807 -8.638 12.808 1.00 89.00 198 TRP A C 1
ATOM 1719 O O . TRP A 1 198 ? -10.556 -8.699 14.017 1.00 89.00 198 TRP A O 1
ATOM 1729 N N . THR A 1 199 ? -9.933 -8.174 11.922 1.00 88.88 199 THR A N 1
ATOM 1730 C CA . THR A 1 199 ? -8.688 -7.509 12.312 1.00 88.88 199 THR A CA 1
ATOM 1731 C C . THR A 1 199 ? -8.689 -6.034 11.912 1.00 88.88 199 THR A C 1
ATOM 1733 O O . THR A 1 199 ? -9.182 -5.668 10.848 1.00 88.88 199 THR A O 1
ATOM 1736 N N . LEU A 1 200 ? -8.127 -5.190 12.784 1.00 89.94 200 LEU A N 1
ATOM 1737 C CA . LEU A 1 200 ? -7.783 -3.792 12.517 1.00 89.94 200 LEU A CA 1
ATOM 1738 C C . LEU A 1 200 ? -6.256 -3.682 12.440 1.00 89.94 200 LEU A C 1
ATOM 1740 O O . LEU A 1 200 ? -5.581 -3.870 13.450 1.00 89.94 200 LEU A O 1
ATOM 1744 N N . THR A 1 201 ? -5.679 -3.483 11.256 1.00 85.50 201 THR A N 1
ATOM 1745 C CA . THR A 1 201 ? -4.213 -3.547 11.099 1.00 85.50 201 THR A CA 1
ATOM 1746 C C . THR A 1 201 ? -3.717 -2.922 9.790 1.00 85.50 201 THR A C 1
ATOM 1748 O O . THR A 1 201 ? -4.491 -2.630 8.883 1.00 85.50 201 THR A O 1
ATOM 1751 N N . TYR A 1 202 ? -2.398 -2.743 9.671 1.00 72.94 202 TYR A N 1
ATOM 1752 C CA . TYR A 1 202 ? -1.704 -2.346 8.440 1.00 72.94 202 TYR A CA 1
ATOM 1753 C C . TYR A 1 202 ? -1.703 -3.443 7.362 1.00 72.94 202 TYR A C 1
ATOM 1755 O O . TYR A 1 202 ? -1.277 -3.194 6.237 1.00 72.94 202 TYR A O 1
ATOM 1763 N N . LYS A 1 203 ? -2.120 -4.675 7.683 1.00 74.12 203 LYS A N 1
ATOM 1764 C CA . LYS A 1 203 ? -2.285 -5.729 6.680 1.00 74.12 203 LYS A CA 1
ATOM 1765 C C . LYS A 1 203 ? -3.451 -5.389 5.768 1.00 74.12 203 LYS A C 1
ATOM 1767 O O . LYS A 1 203 ? -4.557 -5.113 6.215 1.00 74.12 203 LYS A O 1
ATOM 1772 N N . THR A 1 204 ? -3.190 -5.421 4.477 1.00 68.19 204 THR A N 1
ATOM 1773 C CA . THR A 1 204 ? -4.141 -4.998 3.457 1.00 68.19 204 THR A CA 1
ATOM 1774 C C . THR A 1 204 ? -5.295 -5.974 3.245 1.00 68.19 204 THR A C 1
ATOM 1776 O O . THR A 1 204 ? -6.323 -5.585 2.701 1.00 68.19 204 THR A O 1
ATOM 1779 N N . ASP A 1 205 ? -5.146 -7.220 3.696 1.00 69.00 205 ASP A N 1
ATOM 1780 C CA . ASP A 1 205 ? -6.197 -8.229 3.699 1.00 69.00 205 ASP A CA 1
ATOM 1781 C C . ASP A 1 205 ? -7.067 -8.202 4.975 1.00 69.00 205 ASP A C 1
ATOM 1783 O O . ASP A 1 205 ? -7.862 -9.115 5.190 1.00 69.00 205 ASP A O 1
ATOM 1787 N N . ALA A 1 206 ? -6.921 -7.191 5.841 1.00 80.12 206 ALA A N 1
ATOM 1788 C CA . ALA A 1 206 ? -7.713 -7.008 7.059 1.00 80.12 206 ALA A CA 1
ATOM 1789 C C . ALA A 1 206 ? -9.109 -6.428 6.791 1.00 80.12 206 ALA A C 1
ATOM 1791 O O . ALA A 1 206 ? -9.304 -5.669 5.845 1.00 80.12 206 ALA A O 1
ATOM 1792 N N . GLU A 1 207 ? -10.072 -6.738 7.663 1.00 85.62 207 GLU A N 1
ATOM 1793 C CA . GLU A 1 207 ? -11.433 -6.192 7.570 1.00 85.62 207 GLU A CA 1
ATOM 1794 C C . GLU A 1 207 ? -11.472 -4.688 7.848 1.00 85.62 207 GLU A C 1
ATOM 1796 O O . GLU A 1 207 ? -12.286 -3.976 7.264 1.00 85.62 207 GLU A O 1
ATOM 1801 N N . ILE A 1 208 ? -10.581 -4.196 8.714 1.00 85.00 208 ILE A N 1
ATOM 1802 C CA . ILE A 1 208 ? -10.366 -2.768 8.920 1.00 85.00 208 ILE A CA 1
ATOM 1803 C C . ILE A 1 208 ? -8.888 -2.465 8.669 1.00 85.00 208 ILE A C 1
ATOM 1805 O O . ILE A 1 208 ? -7.999 -2.850 9.427 1.00 85.00 208 ILE A O 1
ATOM 1809 N N . PHE A 1 209 ? -8.612 -1.778 7.569 1.00 77.62 209 PHE A N 1
ATOM 1810 C CA . PHE A 1 209 ? -7.258 -1.386 7.205 1.00 77.62 209 PHE A CA 1
ATOM 1811 C C . PHE A 1 209 ? -6.886 -0.064 7.885 1.00 77.62 209 PHE A C 1
ATOM 1813 O O . PHE A 1 209 ? -7.534 0.953 7.663 1.00 77.62 209 PHE A O 1
ATOM 1820 N N . GLU A 1 210 ? -5.826 -0.072 8.692 1.00 74.56 210 GLU A N 1
ATOM 1821 C CA . GLU A 1 210 ? -5.276 1.127 9.350 1.00 74.56 210 GLU A CA 1
ATOM 1822 C C . GLU A 1 210 ? -4.158 1.793 8.529 1.00 74.56 210 GLU A C 1
ATOM 1824 O O . GLU A 1 210 ? -3.601 2.828 8.901 1.00 74.56 210 GLU A O 1
ATOM 1829 N N . GLY A 1 211 ? -3.767 1.189 7.408 1.00 71.38 211 GLY A N 1
ATOM 1830 C CA . GLY A 1 211 ? -2.742 1.786 6.573 1.00 71.38 211 GLY A CA 1
ATOM 1831 C C . GLY A 1 211 ? -3.202 3.089 5.914 1.00 71.38 211 GLY A C 1
ATOM 1832 O O . GLY A 1 211 ? -4.343 3.535 5.988 1.00 71.38 211 GLY A O 1
ATOM 1833 N N . GLN A 1 212 ? -2.261 3.737 5.252 1.00 73.31 212 GLN A N 1
ATOM 1834 C CA . GLN A 1 212 ? -2.467 4.993 4.564 1.00 73.31 212 GLN A CA 1
ATOM 1835 C C . GLN A 1 212 ? -3.275 4.743 3.286 1.00 73.31 212 GLN A C 1
ATOM 1837 O O . GLN A 1 212 ? -2.802 4.064 2.369 1.00 73.31 212 GLN A O 1
ATOM 1842 N N . ASN A 1 213 ? -4.454 5.363 3.193 1.00 79.12 213 ASN A N 1
ATOM 1843 C CA . ASN A 1 213 ? -5.222 5.505 1.951 1.00 79.12 213 ASN A CA 1
ATOM 1844 C C . ASN A 1 213 ? -4.569 6.570 1.054 1.00 79.12 213 ASN A C 1
ATOM 1846 O O . ASN A 1 213 ? -5.111 7.635 0.773 1.00 79.12 213 ASN A O 1
ATOM 1850 N N . ALA A 1 214 ? -3.327 6.299 0.669 1.00 89.06 214 ALA A N 1
ATOM 1851 C CA . ALA A 1 214 ? -2.492 7.150 -0.157 1.00 89.06 214 ALA A CA 1
ATOM 1852 C C . ALA A 1 214 ? -1.566 6.272 -1.004 1.00 89.06 214 ALA A C 1
ATOM 1854 O O . ALA A 1 214 ? -1.386 5.082 -0.744 1.00 89.06 214 ALA A O 1
ATOM 1855 N N . ILE A 1 215 ? -0.964 6.863 -2.026 1.00 94.81 215 ILE A N 1
ATOM 1856 C CA . ILE A 1 215 ? 0.068 6.217 -2.823 1.00 94.81 215 ILE A CA 1
ATOM 1857 C C . ILE A 1 215 ? 1.431 6.575 -2.240 1.00 94.81 215 ILE A C 1
ATOM 1859 O O . ILE A 1 215 ? 1.759 7.751 -2.082 1.00 94.81 215 ILE A O 1
ATOM 1863 N N . LEU A 1 216 ? 2.245 5.566 -1.945 1.00 94.00 216 LEU A N 1
ATOM 1864 C CA . LEU A 1 216 ? 3.615 5.760 -1.486 1.00 94.00 216 LEU A CA 1
ATOM 1865 C C . LEU A 1 216 ? 4.554 5.987 -2.672 1.00 94.00 216 LEU A C 1
ATOM 1867 O O . LEU A 1 216 ? 4.533 5.233 -3.646 1.00 94.00 216 LEU A O 1
ATOM 1871 N N . TRP A 1 217 ? 5.452 6.964 -2.564 1.00 94.25 217 TRP A N 1
ATOM 1872 C CA . TRP A 1 217 ? 6.513 7.147 -3.547 1.00 94.25 217 TRP A CA 1
ATOM 1873 C C . TRP A 1 217 ? 7.851 7.523 -2.917 1.00 94.25 217 TRP A C 1
ATOM 1875 O O . TRP A 1 217 ? 7.999 8.589 -2.326 1.00 94.25 217 TRP A O 1
ATOM 1885 N N . PHE A 1 218 ? 8.858 6.666 -3.102 1.00 92.62 218 PHE A N 1
ATOM 1886 C CA . PHE A 1 218 ? 10.247 6.992 -2.770 1.00 92.62 218 PHE A CA 1
ATOM 1887 C C . PHE A 1 218 ? 10.977 7.499 -4.011 1.00 92.62 218 PHE A C 1
ATOM 1889 O O . PHE A 1 218 ? 11.140 6.765 -4.989 1.00 92.62 218 PHE A O 1
ATOM 1896 N N . VAL A 1 219 ? 11.438 8.751 -3.979 1.00 90.56 219 VAL A N 1
ATOM 1897 C CA . VAL A 1 219 ? 11.961 9.409 -5.172 1.00 90.56 219 VAL A CA 1
ATOM 1898 C C . VAL A 1 219 ? 13.072 10.429 -4.906 1.00 90.56 219 VAL A C 1
ATOM 1900 O O . VAL A 1 219 ? 12.904 11.435 -4.223 1.00 90.56 219 VAL A O 1
ATOM 1903 N N . SER A 1 220 ? 14.226 10.195 -5.541 1.00 88.06 220 SER A N 1
ATOM 1904 C CA . SER A 1 220 ? 15.416 11.052 -5.384 1.00 88.06 220 SER A CA 1
ATOM 1905 C C . SER A 1 220 ? 16.113 11.441 -6.695 1.00 88.06 220 SER A C 1
ATOM 1907 O O . SER A 1 220 ? 17.078 12.199 -6.648 1.00 88.06 220 SER A O 1
ATOM 1909 N N . ASN A 1 221 ? 15.670 10.936 -7.857 1.00 88.31 221 ASN A N 1
ATOM 1910 C CA . ASN A 1 221 ? 16.233 11.282 -9.173 1.00 88.31 221 ASN A CA 1
ATOM 1911 C C . ASN A 1 221 ? 15.324 12.248 -9.949 1.00 88.31 221 ASN A C 1
ATOM 1913 O O . ASN A 1 221 ? 14.543 11.845 -10.805 1.00 88.31 221 ASN A O 1
ATOM 1917 N N . CYS A 1 222 ? 15.429 13.543 -9.699 1.00 88.06 222 CYS A N 1
ATOM 1918 C CA . CYS A 1 222 ? 14.438 14.512 -10.179 1.00 88.06 222 CYS A CA 1
ATOM 1919 C C . CYS A 1 222 ? 14.604 14.923 -11.655 1.00 88.06 222 CYS A C 1
ATOM 1921 O O . CYS A 1 222 ? 13.993 15.889 -12.092 1.00 88.06 222 CYS A O 1
ATOM 1923 N N . LYS A 1 223 ? 15.426 14.202 -12.434 1.00 86.81 223 LYS A N 1
ATOM 1924 C CA . LYS A 1 223 ? 15.712 14.527 -13.841 1.00 86.81 223 LYS A CA 1
ATOM 1925 C C . LYS A 1 223 ? 14.565 14.182 -14.794 1.00 86.81 223 LYS A C 1
ATOM 1927 O O . LYS A 1 223 ? 14.354 14.879 -15.779 1.00 86.81 223 LYS A O 1
ATOM 1932 N N . SER A 1 224 ? 13.826 13.111 -14.509 1.00 85.50 224 SER A N 1
ATOM 1933 C CA . SER A 1 224 ? 12.728 12.658 -15.372 1.00 85.50 224 SER A CA 1
ATOM 1934 C C . SER A 1 224 ? 11.480 13.507 -15.140 1.00 85.50 224 SER A C 1
ATOM 1936 O O . SER A 1 224 ? 10.784 13.346 -14.138 1.00 85.50 224 SER A O 1
ATOM 1938 N N . LYS A 1 225 ? 11.203 14.434 -16.063 1.00 86.94 225 LYS A N 1
ATOM 1939 C CA . LYS A 1 225 ? 10.072 15.371 -15.955 1.00 86.94 225 LYS A CA 1
ATOM 1940 C C . LYS A 1 225 ? 8.721 14.663 -16.050 1.00 86.94 225 LYS A C 1
ATOM 1942 O O . LYS A 1 225 ? 7.800 15.015 -15.319 1.00 86.94 225 LYS A O 1
ATOM 1947 N N . LEU A 1 226 ? 8.614 13.644 -16.906 1.00 88.50 226 LEU A N 1
ATOM 1948 C CA . LEU A 1 226 ? 7.358 12.937 -17.156 1.00 88.50 226 LEU A CA 1
ATOM 1949 C C . LEU A 1 226 ? 6.818 12.258 -15.891 1.00 88.50 226 LEU A C 1
ATOM 1951 O O . LEU A 1 226 ? 5.675 12.494 -15.515 1.00 88.50 226 LEU A O 1
ATOM 1955 N N . ARG A 1 227 ? 7.644 11.477 -15.184 1.00 90.56 227 ARG A N 1
ATOM 1956 C CA . ARG A 1 227 ? 7.200 10.766 -13.973 1.00 90.56 227 ARG A CA 1
ATOM 1957 C C . ARG A 1 227 ? 6.818 11.715 -12.830 1.00 90.56 227 ARG A C 1
ATOM 1959 O O . ARG A 1 227 ? 5.896 11.418 -12.082 1.00 90.56 227 ARG A O 1
ATOM 1966 N N . LEU A 1 228 ? 7.499 12.862 -12.714 1.00 90.06 228 LEU A N 1
ATOM 1967 C CA . LEU A 1 228 ? 7.160 13.912 -11.745 1.00 90.06 228 LEU A CA 1
ATOM 1968 C C . LEU A 1 228 ? 5.818 14.566 -12.095 1.00 90.06 228 LEU A C 1
ATOM 1970 O O . LEU A 1 228 ? 4.968 14.696 -11.220 1.00 90.06 228 LEU A O 1
ATOM 1974 N N . LYS A 1 229 ? 5.608 14.910 -13.373 1.00 89.62 229 LYS A N 1
ATOM 1975 C CA . LYS A 1 229 ? 4.349 15.482 -13.866 1.00 89.62 229 LYS A CA 1
ATOM 1976 C C . LYS A 1 229 ? 3.173 14.537 -13.630 1.00 89.62 229 LYS A C 1
ATOM 1978 O O . LYS A 1 229 ? 2.169 14.955 -13.078 1.00 89.62 229 LYS A O 1
ATOM 1983 N N . ILE A 1 230 ? 3.298 13.266 -14.005 1.00 91.94 230 ILE A N 1
ATOM 1984 C CA . ILE A 1 230 ? 2.217 12.286 -13.838 1.00 91.94 230 ILE A CA 1
ATOM 1985 C C . ILE A 1 230 ? 1.882 12.058 -12.361 1.00 91.94 230 ILE A C 1
ATOM 1987 O O . ILE A 1 230 ? 0.708 11.992 -12.018 1.00 91.94 230 ILE A O 1
ATOM 1991 N N . ALA A 1 231 ? 2.880 11.975 -11.475 1.00 91.69 231 ALA A N 1
ATOM 1992 C CA . ALA A 1 231 ? 2.626 11.848 -10.040 1.00 91.69 231 ALA A CA 1
ATOM 1993 C C . ALA A 1 231 ? 1.903 13.081 -9.464 1.00 91.69 231 ALA A C 1
ATOM 1995 O O . ALA A 1 231 ? 1.014 12.929 -8.630 1.00 91.69 231 ALA A O 1
ATOM 1996 N N . LEU A 1 232 ? 2.252 14.286 -9.935 1.00 88.94 232 LEU A N 1
ATOM 1997 C CA . LEU A 1 232 ? 1.544 15.521 -9.587 1.00 88.94 232 LEU A CA 1
ATOM 1998 C C . LEU A 1 232 ? 0.097 15.516 -10.088 1.00 88.94 232 LEU A C 1
ATOM 2000 O O . LEU A 1 232 ? -0.815 15.786 -9.312 1.00 88.94 232 LEU A O 1
ATOM 2004 N N . GLU A 1 233 ? -0.132 15.176 -11.356 1.00 90.50 233 GLU A N 1
ATOM 2005 C CA . GLU A 1 233 ? -1.485 15.092 -11.915 1.00 90.50 233 GLU A CA 1
ATOM 2006 C C . GLU A 1 233 ? -2.335 14.040 -11.191 1.00 90.50 233 GLU A C 1
ATOM 2008 O O . GLU A 1 233 ? -3.476 14.316 -10.835 1.00 90.50 233 GLU A O 1
ATOM 2013 N N . LEU A 1 234 ? -1.768 12.872 -10.878 1.00 91.88 234 LEU A N 1
ATOM 2014 C CA . LEU A 1 234 ? -2.449 11.834 -10.103 1.00 91.88 234 LEU A CA 1
ATOM 2015 C C . LEU A 1 234 ? -2.820 12.313 -8.693 1.00 91.88 234 LEU A C 1
ATOM 2017 O O . LEU A 1 234 ? -3.901 11.983 -8.211 1.00 91.88 234 LEU A O 1
ATOM 2021 N N . SER A 1 235 ? -1.977 13.143 -8.064 1.00 89.69 235 SER A N 1
ATOM 2022 C CA . SER A 1 235 ? -2.252 13.692 -6.729 1.00 89.69 235 SER A CA 1
ATOM 2023 C C . SER A 1 235 ? -3.519 14.549 -6.663 1.00 89.69 235 SER A C 1
ATOM 2025 O O . SER A 1 235 ? -4.137 14.631 -5.610 1.00 89.69 235 SER A O 1
ATOM 2027 N N . LYS A 1 236 ? -3.981 15.110 -7.790 1.00 86.94 236 LYS A N 1
ATOM 2028 C CA . LYS A 1 236 ? -5.263 15.834 -7.869 1.00 86.94 236 LYS A CA 1
ATOM 2029 C C . LYS A 1 236 ? -6.474 14.918 -7.683 1.00 86.94 236 LYS A C 1
ATOM 2031 O O . LYS A 1 236 ? -7.543 15.386 -7.307 1.00 86.94 236 LYS A O 1
ATOM 2036 N N . PHE A 1 237 ? -6.311 13.627 -7.963 1.00 89.50 237 PHE A N 1
ATOM 2037 C CA . PHE A 1 237 ? -7.394 12.651 -7.964 1.00 89.50 237 PHE A CA 1
ATOM 2038 C C . PHE A 1 237 ? -7.236 11.576 -6.899 1.00 89.50 237 PHE A C 1
ATOM 2040 O O . PHE A 1 237 ? -8.214 10.891 -6.632 1.00 89.50 237 PHE A O 1
ATOM 2047 N N . TYR A 1 238 ? -6.064 11.395 -6.290 1.00 89.12 238 TYR A N 1
ATOM 2048 C CA . TYR A 1 238 ? -5.857 10.436 -5.206 1.00 89.12 238 TYR A CA 1
ATOM 2049 C C . TYR A 1 238 ? -4.636 10.835 -4.355 1.00 89.12 238 TYR A C 1
ATOM 2051 O O . TYR A 1 238 ? -3.626 11.221 -4.940 1.00 89.12 238 TYR A O 1
ATOM 2059 N N . PRO A 1 239 ? -4.664 10.735 -3.009 1.00 90.62 239 PRO A N 1
ATOM 2060 C CA . PRO A 1 239 ? -3.557 11.203 -2.176 1.00 90.62 239 PRO A CA 1
ATOM 2061 C C . PRO A 1 239 ? -2.208 10.538 -2.496 1.00 90.62 239 PRO A C 1
ATOM 2063 O O . PRO A 1 239 ? -2.126 9.318 -2.636 1.00 90.62 239 PRO A O 1
ATOM 2066 N N . VAL A 1 240 ? -1.123 11.317 -2.553 1.00 91.19 240 VAL A N 1
ATOM 2067 C CA . VAL A 1 240 ? 0.246 10.831 -2.804 1.00 91.19 240 VAL A CA 1
ATOM 2068 C C . VAL A 1 240 ? 1.192 11.313 -1.705 1.00 91.19 240 VAL A C 1
ATOM 2070 O O . VAL A 1 240 ? 1.340 12.510 -1.452 1.00 91.19 240 VAL A O 1
ATOM 2073 N N . HIS A 1 241 ? 1.881 10.372 -1.061 1.00 90.50 241 HIS A N 1
ATOM 2074 C CA . HIS A 1 241 ? 2.899 10.640 -0.051 1.00 90.50 241 HIS A CA 1
ATOM 2075 C C . HIS A 1 241 ? 4.292 10.370 -0.617 1.00 90.50 241 HIS A C 1
ATOM 2077 O O . HIS A 1 241 ? 4.619 9.263 -1.050 1.00 90.50 241 HIS A O 1
ATOM 2083 N N . ILE A 1 242 ? 5.126 11.401 -0.594 1.00 88.75 242 ILE A N 1
ATOM 2084 C CA . ILE A 1 242 ? 6.380 11.454 -1.333 1.00 88.75 242 ILE A CA 1
ATOM 2085 C C . ILE A 1 242 ? 7.526 11.578 -0.350 1.00 88.75 242 ILE A C 1
ATOM 2087 O O . ILE A 1 242 ? 7.575 12.511 0.443 1.00 88.75 242 ILE A O 1
ATOM 2091 N N . TYR A 1 243 ? 8.468 10.651 -0.438 1.00 88.44 243 TYR A N 1
ATOM 2092 C CA . TYR A 1 243 ? 9.666 10.615 0.384 1.00 88.44 243 TYR A CA 1
ATOM 2093 C C . TYR A 1 243 ? 10.901 10.726 -0.505 1.00 88.44 243 TYR A C 1
ATOM 2095 O O . TYR A 1 243 ? 11.081 9.941 -1.438 1.00 88.44 243 TYR A O 1
ATOM 2103 N N . GLY A 1 244 ? 11.788 11.672 -0.203 1.00 84.31 244 GLY A N 1
ATOM 2104 C CA . GLY A 1 244 ? 13.077 11.796 -0.882 1.00 84.31 244 GLY A CA 1
ATOM 2105 C C . GLY A 1 244 ? 13.498 13.241 -1.108 1.00 84.31 244 GLY A C 1
ATOM 2106 O O . GLY A 1 244 ? 13.203 14.112 -0.296 1.00 84.31 244 GLY A O 1
ATOM 2107 N N . ARG A 1 245 ? 14.259 13.481 -2.181 1.00 83.19 245 ARG A N 1
ATOM 2108 C CA . ARG A 1 245 ? 14.850 14.804 -2.481 1.00 83.19 245 ARG A CA 1
ATOM 2109 C C . ARG A 1 245 ? 14.111 15.585 -3.562 1.00 83.19 245 ARG A C 1
ATOM 2111 O O . ARG A 1 245 ? 14.459 16.731 -3.829 1.00 83.19 245 ARG A O 1
ATOM 2118 N N . CYS A 1 246 ? 13.137 14.973 -4.233 1.00 83.50 246 CYS A N 1
ATOM 2119 C CA . CYS A 1 246 ? 12.421 15.669 -5.294 1.00 83.50 246 CYS A CA 1
ATOM 2120 C C . CYS A 1 246 ? 11.377 16.605 -4.715 1.00 83.50 246 CYS A C 1
ATOM 2122 O O . CYS A 1 246 ? 10.275 16.185 -4.375 1.00 83.50 246 CYS A O 1
ATOM 2124 N N . ASN A 1 247 ? 11.742 17.885 -4.652 1.00 76.06 247 ASN A N 1
ATOM 2125 C CA . ASN A 1 247 ? 10.816 18.929 -4.279 1.00 76.06 247 ASN A CA 1
ATOM 2126 C C . ASN A 1 247 ? 9.904 19.283 -5.458 1.00 76.06 247 ASN A C 1
ATOM 2128 O O . ASN A 1 247 ? 10.265 20.070 -6.334 1.00 76.06 247 ASN A O 1
ATOM 2132 N N . LEU A 1 248 ? 8.719 18.681 -5.482 1.00 75.00 248 LEU A N 1
ATOM 2133 C CA . LEU A 1 248 ? 7.731 18.939 -6.524 1.00 75.00 248 LEU A CA 1
ATOM 2134 C C . LEU A 1 248 ? 7.081 20.324 -6.414 1.00 75.00 248 LEU A C 1
ATOM 2136 O O . LEU A 1 248 ? 6.535 20.792 -7.410 1.00 75.00 248 LEU A O 1
ATOM 2140 N N . SER A 1 249 ? 7.182 20.997 -5.260 1.00 70.31 249 SER A N 1
ATOM 2141 C CA . SER A 1 249 ? 6.590 22.327 -5.071 1.00 70.31 249 SER A CA 1
ATOM 2142 C C . SER A 1 249 ? 7.215 23.385 -5.982 1.00 70.31 249 SER A C 1
ATOM 2144 O O . SER A 1 249 ? 6.552 24.346 -6.338 1.00 70.31 249 SER A O 1
ATOM 2146 N N . ASN A 1 250 ? 8.474 23.208 -6.400 1.00 70.00 250 ASN A N 1
ATOM 2147 C CA . ASN A 1 250 ? 9.182 24.182 -7.239 1.00 70.00 250 ASN A CA 1
ATOM 2148 C C . ASN A 1 250 ? 8.616 24.297 -8.666 1.00 70.00 250 ASN A C 1
ATOM 2150 O O . ASN A 1 250 ? 8.943 25.248 -9.367 1.00 70.00 250 ASN A O 1
ATOM 2154 N N . ASN A 1 251 ? 7.816 23.324 -9.112 1.00 69.62 251 ASN A N 1
ATOM 2155 C CA . ASN A 1 251 ? 7.225 23.316 -10.453 1.00 69.62 251 ASN A CA 1
ATOM 2156 C C . ASN A 1 251 ? 5.777 23.822 -10.467 1.00 69.62 251 ASN A C 1
ATOM 2158 O O . ASN A 1 251 ? 5.112 23.693 -11.491 1.00 69.62 251 ASN A O 1
ATOM 2162 N N . LEU A 1 252 ? 5.283 24.327 -9.338 1.00 74.75 252 LEU A N 1
ATOM 2163 C CA . LEU A 1 252 ? 3.904 24.756 -9.162 1.00 74.75 252 LEU A CA 1
ATOM 2164 C C . LEU A 1 252 ? 3.884 26.214 -8.721 1.00 74.75 252 LEU A C 1
ATOM 2166 O O . LEU A 1 252 ? 4.704 26.646 -7.909 1.00 74.75 252 LEU A O 1
ATOM 2170 N N . THR A 1 253 ? 2.924 26.967 -9.239 1.00 80.81 253 THR A N 1
ATOM 2171 C CA . THR A 1 253 ? 2.547 28.253 -8.653 1.00 80.81 253 THR A CA 1
ATOM 2172 C C . THR A 1 253 ? 1.988 28.041 -7.243 1.00 80.81 253 THR A C 1
ATOM 2174 O O . THR A 1 253 ? 1.557 26.942 -6.884 1.00 80.81 253 THR A O 1
ATOM 2177 N N . GLN A 1 254 ? 1.967 29.098 -6.427 1.00 78.56 254 GLN A N 1
ATOM 2178 C CA . GLN A 1 254 ? 1.390 29.023 -5.083 1.00 78.56 254 GLN A CA 1
ATOM 2179 C C . GLN A 1 254 ? -0.087 28.590 -5.119 1.00 78.56 254 GLN A C 1
ATOM 2181 O O . GLN A 1 254 ? -0.490 27.742 -4.331 1.00 78.56 254 GLN A O 1
ATOM 2186 N N . GLU A 1 255 ? -0.859 29.083 -6.091 1.00 80.69 255 GLU A N 1
ATOM 2187 C CA . GLU A 1 255 ? -2.268 28.715 -6.271 1.00 80.69 255 GLU A CA 1
ATOM 2188 C C . GLU A 1 255 ? -2.443 27.230 -6.644 1.00 80.69 255 GLU A C 1
ATOM 2190 O O . GLU A 1 255 ? -3.310 26.539 -6.107 1.00 80.69 255 GLU A O 1
ATOM 2195 N N . GLU A 1 256 ? -1.613 26.708 -7.553 1.00 79.44 256 GLU A N 1
ATOM 2196 C CA . GLU A 1 256 ? -1.633 25.285 -7.912 1.00 79.44 256 GLU A CA 1
ATOM 2197 C C . GLU A 1 256 ? -1.239 24.407 -6.729 1.00 79.44 256 GLU A C 1
ATOM 2199 O O . GLU A 1 256 ? -1.871 23.376 -6.493 1.00 79.44 256 GLU A O 1
ATOM 2204 N N . PHE A 1 257 ? -0.220 24.825 -5.974 1.00 77.50 257 PHE A N 1
ATOM 2205 C CA . PHE A 1 257 ? 0.221 24.113 -4.786 1.00 77.50 257 PHE A CA 1
ATOM 2206 C C . PHE A 1 257 ? -0.877 24.077 -3.724 1.00 77.50 257 PHE A C 1
ATOM 2208 O O . PHE A 1 257 ? -1.179 22.998 -3.230 1.00 77.50 257 PHE A O 1
ATOM 2215 N N . GLU A 1 258 ? -1.530 25.200 -3.421 1.00 76.44 258 GLU A N 1
ATOM 2216 C CA . GLU A 1 258 ? -2.619 25.271 -2.436 1.00 76.44 258 GLU A CA 1
ATOM 2217 C C . GLU A 1 258 ? -3.804 24.360 -2.797 1.00 76.44 258 GLU A C 1
ATOM 2219 O O . GLU A 1 258 ? -4.367 23.712 -1.914 1.00 76.44 258 GLU A O 1
ATOM 2224 N N . LYS A 1 259 ? -4.137 24.225 -4.090 1.00 75.06 259 LYS A N 1
ATOM 2225 C CA . LYS A 1 259 ? -5.202 23.316 -4.558 1.00 75.06 259 LYS A CA 1
ATOM 2226 C C . LYS A 1 259 ? -4.873 21.839 -4.340 1.00 75.06 259 LYS A C 1
ATOM 2228 O O . LYS A 1 259 ? -5.775 21.055 -4.054 1.00 75.06 259 LYS A O 1
ATOM 2233 N N . ILE A 1 260 ? -3.606 21.448 -4.489 1.00 72.56 260 ILE A N 1
ATOM 2234 C CA . ILE A 1 260 ? -3.195 20.039 -4.379 1.00 72.56 260 ILE A CA 1
ATOM 2235 C C . ILE A 1 260 ? -2.609 19.678 -3.014 1.00 72.56 260 ILE A C 1
ATOM 2237 O O . ILE A 1 260 ? -2.533 18.497 -2.692 1.00 72.56 260 ILE A O 1
ATOM 2241 N N . TYR A 1 261 ? -2.210 20.664 -2.206 1.00 69.88 261 TYR A N 1
ATOM 2242 C CA . TYR A 1 261 ? -1.559 20.484 -0.906 1.00 69.88 261 TYR A CA 1
ATOM 2243 C C . TYR A 1 261 ? -2.291 19.510 0.034 1.00 69.88 261 TYR A C 1
ATOM 2245 O O . TYR A 1 261 ? -1.616 18.697 0.666 1.00 69.88 261 TYR A O 1
ATOM 2253 N N . PRO A 1 262 ? -3.640 19.486 0.101 1.00 72.75 262 PRO A N 1
ATOM 2254 C CA . PRO A 1 262 ? -4.351 18.492 0.910 1.00 72.75 262 PRO A CA 1
ATOM 2255 C C . PRO A 1 262 ? -4.103 17.039 0.471 1.00 72.75 262 PRO A C 1
ATOM 2257 O O . PRO A 1 262 ? -4.190 16.121 1.286 1.00 72.75 262 PRO A O 1
ATOM 2260 N N . PHE A 1 263 ? -3.774 16.832 -0.805 1.00 75.38 263 PHE A N 1
ATOM 2261 C CA . PHE A 1 263 ? -3.633 15.525 -1.444 1.00 75.38 263 PHE A CA 1
ATOM 2262 C C . PHE A 1 263 ? -2.176 15.130 -1.711 1.00 75.38 263 PHE A C 1
ATOM 2264 O O . PHE A 1 263 ? -1.905 13.970 -2.013 1.00 75.38 263 PHE A O 1
ATOM 2271 N N . ILE A 1 264 ? -1.218 16.048 -1.567 1.00 80.56 264 ILE A N 1
ATOM 2272 C CA . ILE A 1 264 ? 0.208 15.754 -1.713 1.00 80.56 264 ILE A CA 1
ATOM 2273 C C . ILE A 1 264 ? 0.966 16.063 -0.423 1.00 80.56 264 ILE A C 1
ATOM 2275 O O . ILE A 1 264 ? 1.060 17.205 0.019 1.00 80.56 264 ILE A O 1
ATOM 2279 N N . LYS A 1 265 ? 1.573 15.035 0.178 1.00 82.25 265 LYS A N 1
ATOM 2280 C CA . LYS A 1 265 ? 2.471 15.214 1.330 1.00 82.25 265 LYS A CA 1
ATOM 2281 C C . LYS A 1 265 ? 3.899 14.931 0.910 1.00 82.25 265 LYS A C 1
ATOM 2283 O O . LYS A 1 265 ? 4.218 13.811 0.517 1.00 82.25 265 LYS A O 1
ATOM 2288 N N . ILE A 1 266 ? 4.756 15.944 1.002 1.00 78.88 266 ILE A N 1
ATOM 2289 C CA . ILE A 1 266 ? 6.172 15.850 0.640 1.00 78.88 266 ILE A CA 1
ATOM 2290 C C . ILE A 1 266 ? 7.012 15.822 1.918 1.00 78.88 266 ILE A C 1
ATOM 2292 O O . ILE A 1 266 ? 7.045 16.787 2.677 1.00 78.88 266 ILE A O 1
ATOM 2296 N N . PHE A 1 267 ? 7.714 14.714 2.129 1.00 77.56 267 PHE A N 1
ATOM 2297 C CA . PHE A 1 267 ? 8.632 14.483 3.237 1.00 77.56 267 PHE A CA 1
ATOM 2298 C C . PHE A 1 267 ? 10.071 14.590 2.717 1.00 77.56 267 PHE A C 1
ATOM 2300 O O . PHE A 1 267 ? 10.592 13.682 2.057 1.00 77.56 267 PHE A O 1
ATOM 2307 N N . ASN A 1 268 ? 10.699 15.739 2.977 1.00 66.31 268 ASN A N 1
ATOM 2308 C CA . ASN A 1 268 ? 12.023 16.068 2.458 1.00 66.31 268 ASN A CA 1
ATOM 2309 C C . ASN A 1 268 ? 13.135 15.531 3.363 1.00 66.31 268 ASN A C 1
ATOM 2311 O O . ASN A 1 268 ? 13.209 15.859 4.542 1.00 66.31 268 ASN A O 1
ATOM 2315 N N . TYR A 1 269 ? 14.063 14.788 2.760 1.00 54.03 269 TYR A N 1
ATOM 2316 C CA . TYR A 1 269 ? 15.234 14.212 3.433 1.00 54.03 269 TYR A CA 1
ATOM 2317 C C . TYR A 1 269 ? 16.167 15.257 4.081 1.00 54.03 269 TYR A C 1
ATOM 2319 O O . TYR A 1 269 ? 16.868 14.936 5.034 1.00 54.03 269 TYR A O 1
ATOM 2327 N N . GLU A 1 270 ? 16.187 16.494 3.569 1.00 54.31 270 GLU A N 1
ATOM 2328 C CA . GLU A 1 270 ? 17.110 17.562 3.999 1.00 54.31 270 GLU A CA 1
ATOM 2329 C C . GLU A 1 270 ? 16.555 18.469 5.115 1.00 54.31 270 GLU A C 1
ATOM 2331 O O . GLU A 1 270 ? 17.324 19.192 5.738 1.00 54.31 270 GLU A O 1
ATOM 2336 N N . LYS A 1 271 ? 15.246 18.433 5.409 1.00 55.03 271 LYS A N 1
ATOM 2337 C CA . LYS A 1 271 ? 14.633 19.219 6.497 1.00 55.03 271 LYS A CA 1
ATOM 2338 C C . LYS A 1 271 ? 14.157 18.278 7.599 1.00 55.03 271 LYS A C 1
ATOM 2340 O O . LYS A 1 271 ? 13.038 17.798 7.475 1.00 55.03 271 LYS A O 1
ATOM 2345 N N . GLU A 1 272 ? 15.017 18.016 8.593 1.00 49.28 272 GLU A N 1
ATOM 2346 C CA . GLU A 1 272 ? 14.877 17.422 9.959 1.00 49.28 272 GLU A CA 1
ATOM 2347 C C . GLU A 1 272 ? 13.563 16.743 10.441 1.00 49.28 272 GLU A C 1
ATOM 2349 O O . GLU A 1 272 ? 13.368 16.496 11.626 1.00 49.28 272 GLU A O 1
ATOM 2354 N N . SER A 1 273 ? 12.671 16.322 9.559 1.00 53.88 273 SER A N 1
ATOM 2355 C CA . SER A 1 273 ? 11.388 15.703 9.862 1.00 53.88 273 SER A CA 1
ATOM 2356 C C . SER A 1 273 ? 11.376 14.325 9.208 1.00 53.88 273 SER A C 1
ATOM 2358 O O . SER A 1 273 ? 10.928 14.124 8.087 1.00 53.88 273 SER A O 1
ATOM 2360 N N . VAL A 1 274 ? 11.929 13.358 9.942 1.00 57.31 274 VAL A N 1
ATOM 2361 C CA . VAL A 1 274 ? 11.967 11.923 9.611 1.00 57.31 274 VAL A CA 1
ATOM 2362 C C . VAL A 1 274 ? 12.873 11.570 8.421 1.00 57.31 274 VAL A C 1
ATOM 2364 O O . VAL A 1 274 ? 12.459 11.473 7.266 1.00 57.31 274 VAL A O 1
ATOM 2367 N N . TYR A 1 275 ? 14.134 11.256 8.729 1.00 64.38 275 TYR A N 1
ATOM 2368 C CA . TYR A 1 275 ? 15.042 10.593 7.794 1.00 64.38 275 TYR A CA 1
ATOM 2369 C C . TYR A 1 275 ? 14.475 9.229 7.360 1.00 64.38 275 TYR A C 1
ATOM 2371 O O . TYR A 1 275 ? 14.479 8.266 8.130 1.00 64.38 275 TYR A O 1
ATOM 2379 N N . CYS A 1 276 ? 14.015 9.124 6.111 1.00 77.31 276 CYS A N 1
ATOM 2380 C CA . CYS A 1 276 ? 13.522 7.875 5.524 1.00 77.31 276 CYS A CA 1
ATOM 2381 C C . CYS A 1 276 ? 14.435 7.410 4.379 1.00 77.31 276 CYS A C 1
ATOM 2383 O O . CYS A 1 276 ? 14.082 7.450 3.201 1.00 77.31 276 CYS A O 1
ATOM 2385 N N . GLY A 1 277 ? 15.671 7.036 4.723 1.00 76.00 277 GLY A N 1
ATOM 2386 C CA . GLY A 1 277 ? 16.680 6.595 3.755 1.00 76.00 277 GLY A CA 1
ATOM 2387 C C . GLY A 1 277 ? 16.413 5.207 3.158 1.00 76.00 277 GLY A C 1
ATOM 2388 O O . GLY A 1 277 ? 15.659 4.399 3.705 1.00 76.00 277 GLY A O 1
ATOM 2389 N N . LYS A 1 278 ? 17.091 4.888 2.047 1.00 80.69 278 LYS A N 1
ATOM 2390 C CA . LYS A 1 278 ? 17.028 3.562 1.406 1.00 80.69 278 LYS A CA 1
ATOM 2391 C C . LYS A 1 278 ? 17.481 2.475 2.391 1.00 80.69 278 LYS A C 1
ATOM 2393 O O . LYS A 1 278 ? 18.512 2.622 3.039 1.00 80.69 278 LYS A O 1
ATOM 2398 N N . LYS A 1 279 ? 16.737 1.369 2.473 1.00 80.19 279 LYS A N 1
ATOM 2399 C CA . LYS A 1 279 ? 16.918 0.243 3.412 1.00 80.19 279 LYS A CA 1
ATOM 2400 C C . LYS A 1 279 ? 16.792 0.610 4.900 1.00 80.19 279 LYS A C 1
ATOM 2402 O O . LYS A 1 279 ? 17.099 -0.232 5.746 1.00 80.19 279 LYS A O 1
ATOM 2407 N N . SER A 1 280 ? 16.341 1.821 5.231 1.00 84.50 280 SER A N 1
ATOM 2408 C CA . SER A 1 280 ? 16.116 2.230 6.621 1.00 84.50 280 SER A CA 1
ATOM 2409 C C . SER A 1 280 ? 14.916 1.507 7.242 1.00 84.50 280 SER A C 1
ATOM 2411 O O . SER A 1 280 ? 14.075 0.943 6.539 1.00 84.50 280 SER A O 1
ATOM 2413 N N . LYS A 1 281 ? 14.823 1.546 8.577 1.00 81.62 281 LYS A N 1
ATOM 2414 C CA . LYS A 1 281 ? 13.641 1.076 9.313 1.00 81.62 281 LYS A CA 1
ATOM 2415 C C . LYS A 1 281 ? 12.379 1.826 8.868 1.00 81.62 281 LYS A C 1
ATOM 2417 O O . LYS A 1 281 ? 11.396 1.176 8.539 1.00 81.62 281 LYS A O 1
ATOM 2422 N N . CYS A 1 282 ? 12.470 3.152 8.737 1.00 84.31 282 CYS A N 1
ATOM 2423 C CA . CYS A 1 282 ? 11.377 3.984 8.237 1.00 84.31 282 CYS A CA 1
ATOM 2424 C C . CYS A 1 282 ? 10.872 3.509 6.871 1.00 84.31 282 CYS A C 1
ATOM 2426 O O . CYS A 1 282 ? 9.673 3.344 6.687 1.00 84.31 282 CYS A O 1
ATOM 2428 N N . GLU A 1 283 ? 11.772 3.243 5.916 1.00 86.06 283 GLU A N 1
ATOM 2429 C CA . GLU A 1 283 ? 11.362 2.804 4.580 1.00 86.06 283 GLU A CA 1
ATOM 2430 C C . GLU A 1 283 ? 10.540 1.512 4.663 1.00 86.06 283 GLU A C 1
ATOM 2432 O O . GLU A 1 283 ? 9.449 1.450 4.107 1.00 86.06 283 GLU A O 1
ATOM 2437 N N . LYS A 1 284 ? 11.020 0.516 5.417 1.00 82.31 284 LYS A N 1
ATOM 2438 C CA . LYS A 1 284 ? 10.312 -0.759 5.611 1.00 82.31 284 LYS A CA 1
ATOM 2439 C C . LYS A 1 284 ? 8.922 -0.562 6.219 1.00 82.31 284 LYS A C 1
ATOM 2441 O O . LYS A 1 284 ? 7.961 -1.124 5.711 1.00 82.31 284 LYS A O 1
ATOM 2446 N N . GLU A 1 285 ? 8.806 0.277 7.245 1.00 81.88 285 GLU A N 1
ATOM 2447 C CA . GLU A 1 285 ? 7.521 0.595 7.882 1.00 81.88 285 GLU A CA 1
ATOM 2448 C C . GLU A 1 285 ? 6.547 1.268 6.903 1.00 81.88 285 GLU A C 1
ATOM 2450 O O . GLU A 1 285 ? 5.351 0.979 6.909 1.00 81.88 285 GLU A O 1
ATOM 2455 N N . LYS A 1 286 ? 7.039 2.139 6.009 1.00 84.44 286 LYS A N 1
ATOM 2456 C CA . LYS A 1 286 ? 6.198 2.738 4.962 1.00 84.44 286 LYS A CA 1
ATOM 2457 C C . LYS A 1 286 ? 5.747 1.709 3.932 1.00 84.44 286 LYS A C 1
ATOM 2459 O O . LYS A 1 286 ? 4.573 1.694 3.602 1.00 84.44 286 LYS A O 1
ATOM 2464 N N . PHE A 1 287 ? 6.616 0.813 3.471 1.00 81.06 287 PHE A N 1
ATOM 2465 C CA . PHE A 1 287 ? 6.191 -0.251 2.549 1.00 81.06 287 PHE A CA 1
ATOM 2466 C C . PHE A 1 287 ? 5.084 -1.145 3.137 1.00 81.06 287 PHE A C 1
ATOM 2468 O O . PHE A 1 287 ? 4.236 -1.621 2.397 1.00 81.06 287 PHE A O 1
ATOM 2475 N N . GLN A 1 288 ? 5.046 -1.318 4.459 1.00 75.44 288 GLN A N 1
ATOM 2476 C CA . GLN A 1 288 ? 4.046 -2.150 5.135 1.00 75.44 288 GLN A CA 1
ATOM 2477 C C . GLN A 1 288 ? 2.718 -1.439 5.406 1.00 75.44 288 GLN A C 1
ATOM 2479 O O . GLN A 1 288 ? 1.739 -2.093 5.732 1.00 75.44 288 GLN A O 1
ATOM 2484 N N . THR A 1 289 ? 2.665 -0.113 5.304 1.00 76.75 289 THR A N 1
ATOM 2485 C CA . THR A 1 289 ? 1.494 0.678 5.720 1.00 76.75 289 THR A CA 1
ATOM 2486 C C . THR A 1 289 ? 0.710 1.251 4.548 1.00 76.75 289 THR A C 1
ATOM 2488 O O . THR A 1 289 ? -0.190 2.045 4.771 1.00 76.75 289 THR A O 1
ATOM 2491 N N . TYR A 1 290 ? 1.034 0.903 3.304 1.00 84.00 290 TYR A N 1
ATOM 2492 C CA . TYR A 1 290 ? 0.386 1.455 2.112 1.00 84.00 290 TYR A CA 1
ATOM 2493 C C . TYR A 1 290 ? -0.049 0.323 1.184 1.00 84.00 290 TYR A C 1
ATOM 2495 O O . TYR A 1 290 ? 0.666 -0.661 1.022 1.00 84.00 290 TYR A O 1
ATOM 2503 N N . LYS A 1 291 ? -1.196 0.490 0.518 1.00 84.06 291 LYS A N 1
ATOM 2504 C CA . LYS A 1 291 ? -1.646 -0.446 -0.527 1.00 84.06 291 LYS A CA 1
ATOM 2505 C C . LYS A 1 291 ? -0.935 -0.217 -1.853 1.00 84.06 291 LYS A C 1
ATOM 2507 O O . LYS A 1 291 ? -0.670 -1.177 -2.565 1.00 84.06 291 LYS A O 1
ATOM 2512 N N . TYR A 1 292 ? -0.637 1.039 -2.188 1.00 94.56 292 TYR A N 1
ATOM 2513 C CA . TYR A 1 292 ? -0.168 1.430 -3.518 1.00 94.56 292 TYR A CA 1
ATOM 2514 C C . TYR A 1 292 ? 1.244 2.004 -3.483 1.00 94.56 292 TYR A C 1
ATOM 2516 O O . TYR A 1 292 ? 1.602 2.756 -2.572 1.00 94.56 292 TYR A O 1
ATOM 2524 N N . TYR A 1 293 ? 2.029 1.702 -4.516 1.00 96.38 293 TYR A N 1
ATOM 2525 C CA . TYR A 1 293 ? 3.379 2.236 -4.680 1.00 96.38 293 TYR A CA 1
ATOM 2526 C C . TYR A 1 293 ? 3.610 2.756 -6.097 1.00 96.38 293 TYR A C 1
ATOM 2528 O O . TYR A 1 293 ? 3.403 2.020 -7.057 1.00 96.38 293 TYR A O 1
ATOM 2536 N N . ILE A 1 294 ? 4.109 3.985 -6.255 1.00 97.69 294 ILE A N 1
ATOM 2537 C CA . ILE A 1 294 ? 4.581 4.452 -7.567 1.00 97.69 294 ILE A CA 1
ATOM 2538 C C . ILE A 1 294 ? 5.908 3.764 -7.891 1.00 97.69 294 ILE A C 1
ATOM 2540 O O . ILE A 1 294 ? 6.956 4.085 -7.323 1.00 97.69 294 ILE A O 1
ATOM 2544 N N . ALA A 1 295 ? 5.870 2.877 -8.881 1.00 96.81 295 ALA A N 1
ATOM 2545 C CA . ALA A 1 295 ? 7.018 2.151 -9.408 1.00 96.81 295 ALA A CA 1
ATOM 2546 C C . ALA A 1 295 ? 7.518 2.729 -10.748 1.00 96.81 295 ALA A C 1
ATOM 2548 O O . ALA A 1 295 ? 8.048 2.008 -11.586 1.00 96.81 295 ALA A O 1
ATOM 2549 N N . PHE A 1 296 ? 7.370 4.042 -10.962 1.00 96.12 296 PHE A N 1
ATOM 2550 C CA . PHE A 1 296 ? 7.802 4.700 -12.201 1.00 96.12 296 PHE A CA 1
ATOM 2551 C C . PHE A 1 296 ? 9.315 4.638 -12.407 1.00 96.12 296 PHE A C 1
ATOM 2553 O O . PHE A 1 296 ? 10.102 5.016 -11.527 1.00 96.12 296 PHE A O 1
ATOM 2560 N N . GLU A 1 297 ? 9.709 4.242 -13.614 1.00 93.94 297 GLU A N 1
ATOM 2561 C CA . GLU A 1 297 ? 11.102 4.228 -14.019 1.00 93.94 297 GLU A CA 1
ATOM 2562 C C . GLU A 1 297 ? 11.664 5.615 -14.303 1.00 93.94 297 GLU A C 1
ATOM 2564 O O . GLU A 1 297 ? 10.952 6.606 -14.465 1.00 93.94 297 GLU A O 1
ATOM 2569 N N . ASN A 1 298 ? 12.994 5.695 -14.289 1.00 89.31 298 ASN A N 1
ATOM 2570 C CA . ASN A 1 298 ? 13.686 6.949 -14.565 1.00 89.31 298 ASN A CA 1
ATOM 2571 C C . ASN A 1 298 ? 13.701 7.274 -16.065 1.00 89.31 298 ASN A C 1
ATOM 2573 O O . ASN A 1 298 ? 13.692 8.452 -16.411 1.00 89.31 298 ASN A O 1
ATOM 2577 N N . ASN A 1 299 ? 13.723 6.248 -16.919 1.00 87.06 299 ASN A N 1
ATOM 2578 C CA . ASN A 1 299 ? 13.776 6.349 -18.375 1.00 87.06 299 ASN A CA 1
ATOM 2579 C C . ASN A 1 299 ? 12.770 5.368 -18.984 1.00 87.06 299 ASN A C 1
ATOM 2581 O O . ASN A 1 299 ? 12.590 4.271 -18.449 1.00 87.06 299 ASN A O 1
ATOM 2585 N N . ASN A 1 300 ? 12.188 5.724 -20.130 1.00 87.62 300 ASN A N 1
ATOM 2586 C CA . ASN A 1 300 ? 11.293 4.837 -20.861 1.00 87.62 300 ASN A CA 1
ATOM 2587 C C . ASN A 1 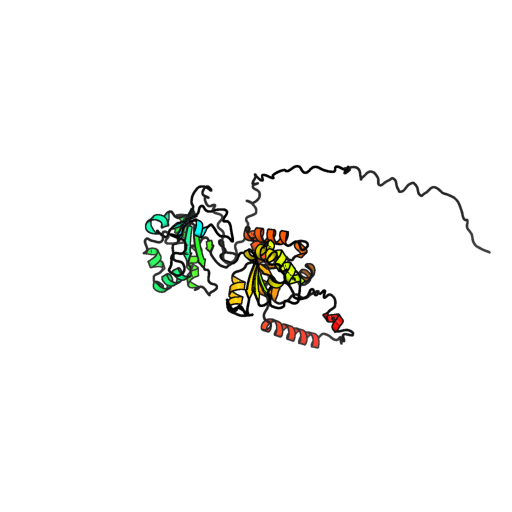300 ? 12.081 3.953 -21.829 1.00 87.62 300 ASN A C 1
ATOM 2589 O O . ASN A 1 300 ? 12.147 4.248 -23.019 1.00 87.62 300 ASN A O 1
ATOM 2593 N N . CYS A 1 301 ? 12.704 2.899 -21.317 1.00 87.75 301 CYS A N 1
ATOM 2594 C CA . CYS A 1 301 ? 13.434 1.930 -22.127 1.00 87.75 301 CYS A CA 1
ATOM 2595 C C . CYS A 1 301 ? 12.650 0.632 -22.236 1.00 87.75 301 CYS A C 1
ATOM 2597 O O . CYS A 1 301 ? 12.203 0.111 -21.212 1.00 87.75 301 CYS A O 1
ATOM 2599 N N . SER A 1 302 ? 12.547 0.079 -23.449 1.00 84.31 302 SER A N 1
ATOM 2600 C CA . SER A 1 302 ? 12.051 -1.289 -23.625 1.00 84.31 302 SER A CA 1
ATOM 2601 C C . SER A 1 302 ? 12.782 -2.225 -22.666 1.00 84.31 302 SER A C 1
ATOM 2603 O O . SER A 1 302 ? 13.990 -2.097 -22.459 1.00 84.31 302 SER A O 1
ATOM 2605 N N . SER A 1 303 ? 12.039 -3.135 -22.044 1.00 82.44 303 SER A N 1
ATOM 2606 C CA . SER A 1 303 ? 12.586 -4.127 -21.118 1.00 82.44 303 SER A CA 1
ATOM 2607 C C . SER A 1 303 ? 13.195 -3.609 -19.805 1.00 82.44 303 SER A C 1
ATOM 2609 O O . SER A 1 303 ? 13.689 -4.404 -19.004 1.00 82.44 303 SER A O 1
ATOM 2611 N N . TYR A 1 304 ? 13.141 -2.304 -19.521 1.00 88.81 304 TYR A N 1
ATOM 2612 C CA . TYR A 1 304 ? 13.679 -1.757 -18.275 1.00 88.81 304 TYR A CA 1
ATOM 2613 C C . TYR A 1 304 ? 12.653 -1.810 -17.140 1.00 88.81 304 TYR A C 1
ATOM 2615 O O . TYR A 1 304 ? 11.923 -0.855 -16.906 1.00 88.81 304 TYR A O 1
ATOM 2623 N N . ILE A 1 305 ? 12.621 -2.930 -16.414 1.00 91.12 305 ILE A N 1
ATOM 2624 C CA . ILE A 1 305 ? 11.815 -3.116 -15.198 1.00 91.12 305 ILE A CA 1
ATOM 2625 C C . ILE A 1 305 ? 12.766 -3.311 -14.012 1.00 91.12 305 ILE A C 1
ATOM 2627 O O . ILE A 1 305 ? 13.517 -4.288 -13.956 1.00 91.12 305 ILE A O 1
ATOM 2631 N N . SER A 1 306 ? 12.769 -2.368 -13.068 1.00 90.06 306 SER A N 1
ATOM 2632 C CA . SER A 1 306 ? 13.761 -2.300 -11.986 1.00 90.06 306 SER A CA 1
ATOM 2633 C C . SER A 1 306 ? 13.249 -2.814 -10.637 1.00 90.06 306 SER A C 1
ATOM 2635 O O . SER A 1 306 ? 12.139 -3.330 -10.501 1.00 90.06 306 SER A O 1
ATOM 2637 N N . GLU A 1 307 ? 14.060 -2.630 -9.590 1.00 87.75 307 GLU A N 1
ATOM 2638 C CA . GLU A 1 307 ? 13.730 -2.998 -8.215 1.00 87.75 307 GLU A CA 1
ATOM 2639 C C . GLU A 1 307 ? 12.463 -2.324 -7.680 1.00 87.75 307 GLU A C 1
ATOM 2641 O O . GLU A 1 307 ? 11.923 -2.795 -6.685 1.00 87.75 307 GLU A O 1
ATOM 2646 N N . LYS A 1 308 ? 11.991 -1.232 -8.296 1.00 92.06 308 LYS A N 1
ATOM 2647 C CA . LYS A 1 308 ? 10.800 -0.499 -7.840 1.00 92.06 308 LYS A CA 1
ATOM 2648 C C . LYS A 1 308 ? 9.542 -1.364 -7.907 1.00 92.06 308 LYS A C 1
ATOM 2650 O O . LYS A 1 308 ? 8.805 -1.426 -6.922 1.00 92.06 308 LYS A O 1
ATOM 2655 N N . LEU A 1 309 ? 9.334 -2.058 -9.032 1.00 93.12 309 LEU A N 1
ATOM 2656 C CA . LEU A 1 309 ? 8.236 -3.013 -9.191 1.00 93.12 309 LEU A CA 1
ATOM 2657 C C . LEU A 1 309 ? 8.422 -4.181 -8.221 1.00 93.12 309 LEU A C 1
ATOM 2659 O O . LEU A 1 309 ? 7.558 -4.469 -7.402 1.00 93.12 309 LEU A O 1
ATOM 2663 N N . TRP A 1 310 ? 9.577 -4.843 -8.287 1.00 88.25 310 TRP A N 1
ATOM 2664 C CA . TRP A 1 310 ? 9.786 -6.078 -7.538 1.00 88.25 310 TRP A CA 1
ATOM 2665 C C . TRP A 1 310 ? 9.685 -5.853 -6.029 1.00 88.25 310 TRP A C 1
ATOM 2667 O O . TRP A 1 310 ? 9.024 -6.619 -5.337 1.00 88.25 310 TRP A O 1
ATOM 2677 N N . LYS A 1 311 ? 10.273 -4.768 -5.512 1.00 84.50 311 LYS A N 1
ATOM 2678 C CA . LYS A 1 311 ? 10.208 -4.424 -4.089 1.00 84.50 311 LYS A CA 1
ATOM 2679 C C . LYS A 1 311 ? 8.779 -4.187 -3.612 1.00 84.50 311 LYS A C 1
ATOM 2681 O O . LYS A 1 311 ? 8.438 -4.679 -2.546 1.00 84.50 311 LYS A O 1
ATOM 2686 N N . SER A 1 312 ? 7.961 -3.465 -4.376 1.00 86.69 312 SER A N 1
ATOM 2687 C CA . SER A 1 312 ? 6.561 -3.237 -3.997 1.00 86.69 312 SER A CA 1
ATOM 2688 C C . SER A 1 312 ? 5.747 -4.533 -4.019 1.00 86.69 312 SER A C 1
ATOM 2690 O O . SER A 1 312 ? 5.013 -4.786 -3.070 1.00 86.69 312 SER A O 1
ATOM 2692 N N . LEU A 1 313 ? 5.971 -5.413 -5.000 1.00 83.25 313 LEU A N 1
ATOM 2693 C CA . LEU A 1 313 ? 5.349 -6.743 -5.025 1.00 83.25 313 LEU A CA 1
ATOM 2694 C C . LEU A 1 313 ? 5.745 -7.612 -3.819 1.00 83.25 313 LEU A C 1
ATOM 2696 O O . LEU A 1 313 ? 4.880 -8.243 -3.218 1.00 83.25 313 LEU A O 1
ATOM 2700 N N . LYS A 1 314 ? 7.024 -7.635 -3.410 1.00 80.81 314 LYS A N 1
ATOM 2701 C CA . LYS A 1 314 ? 7.465 -8.405 -2.222 1.00 80.81 314 LYS A CA 1
ATOM 2702 C C . LYS A 1 314 ? 6.782 -7.965 -0.941 1.00 80.81 314 LYS A C 1
ATOM 2704 O O . LYS A 1 314 ? 6.509 -8.794 -0.080 1.00 80.81 314 LYS A O 1
ATOM 2709 N N . GLU A 1 315 ? 6.534 -6.669 -0.824 1.00 79.75 315 GLU A N 1
ATOM 2710 C CA . GLU A 1 315 ? 5.835 -6.084 0.317 1.00 79.75 315 GLU A CA 1
ATOM 2711 C C . GLU A 1 315 ? 4.304 -6.156 0.143 1.00 79.75 315 GLU A C 1
ATOM 2713 O O . GLU A 1 315 ? 3.573 -5.563 0.924 1.00 79.75 315 GLU A O 1
ATOM 2718 N N . GLN A 1 316 ? 3.817 -6.915 -0.855 1.00 79.50 316 GLN A N 1
ATOM 2719 C CA . GLN A 1 316 ? 2.397 -7.165 -1.143 1.00 79.50 316 GLN A CA 1
ATOM 2720 C C . GLN A 1 316 ? 1.595 -5.884 -1.414 1.00 79.50 316 GLN A C 1
ATOM 2722 O O . GLN A 1 316 ? 0.397 -5.798 -1.153 1.00 79.50 316 GLN A O 1
ATOM 2727 N N . MET A 1 317 ? 2.267 -4.881 -1.972 1.00 86.00 317 MET A N 1
ATOM 2728 C CA . MET A 1 317 ? 1.638 -3.668 -2.475 1.00 86.00 317 MET A CA 1
ATOM 2729 C C . MET A 1 317 ? 1.198 -3.864 -3.929 1.00 86.00 317 MET A C 1
ATOM 2731 O O . MET A 1 317 ? 1.728 -4.717 -4.639 1.00 86.00 317 MET A O 1
ATOM 2735 N N . ILE A 1 318 ? 0.293 -3.004 -4.392 1.00 92.94 318 ILE A N 1
ATOM 2736 C CA . ILE A 1 318 ? -0.106 -2.855 -5.790 1.00 92.94 318 ILE A CA 1
ATOM 2737 C C . ILE A 1 318 ? 0.786 -1.777 -6.431 1.00 92.94 318 ILE A C 1
ATOM 2739 O O . ILE A 1 318 ? 0.633 -0.584 -6.134 1.00 92.94 318 ILE A O 1
ATOM 2743 N N . PRO A 1 319 ? 1.744 -2.146 -7.298 1.00 96.88 319 PRO A N 1
ATOM 2744 C CA . PRO A 1 319 ? 2.588 -1.181 -7.982 1.00 96.88 319 PRO A CA 1
ATOM 2745 C C . PRO A 1 319 ? 1.795 -0.448 -9.068 1.00 96.88 319 PRO A C 1
ATOM 2747 O O . PRO A 1 319 ? 1.101 -1.071 -9.869 1.00 96.88 319 PRO A O 1
ATOM 2750 N N . ILE A 1 320 ? 1.961 0.869 -9.138 1.00 98.56 320 ILE A N 1
ATOM 2751 C CA . ILE A 1 320 ? 1.472 1.724 -10.219 1.00 98.56 320 ILE A CA 1
ATOM 2752 C C . ILE A 1 320 ? 2.664 2.053 -11.119 1.00 98.56 320 ILE A C 1
ATOM 2754 O O . ILE A 1 320 ? 3.650 2.651 -10.672 1.00 98.56 320 ILE A O 1
ATOM 2758 N N . VAL A 1 321 ? 2.587 1.652 -12.385 1.00 97.62 321 VAL A N 1
ATOM 2759 C CA . VAL A 1 321 ? 3.682 1.744 -13.360 1.00 97.62 321 VAL A CA 1
ATOM 2760 C C . VAL A 1 321 ? 3.277 2.545 -14.596 1.00 97.62 321 VAL A C 1
ATOM 2762 O O . VAL A 1 321 ? 2.112 2.594 -14.984 1.00 97.62 321 VAL A O 1
ATOM 2765 N N . LEU A 1 322 ? 4.264 3.204 -15.203 1.00 95.06 322 LEU A N 1
ATOM 2766 C CA . LEU A 1 322 ? 4.085 4.082 -16.369 1.00 95.06 322 LEU A CA 1
ATOM 2767 C C . LEU A 1 322 ? 4.907 3.625 -17.582 1.00 95.06 322 LEU A C 1
ATOM 2769 O O . LEU A 1 322 ? 4.505 3.860 -18.714 1.00 95.06 322 LEU A O 1
ATOM 2773 N N . GLN A 1 323 ? 6.092 3.068 -17.334 1.00 91.81 323 GLN A N 1
ATOM 2774 C CA . GLN A 1 323 ? 7.103 2.702 -18.330 1.00 91.81 323 GLN A CA 1
ATOM 2775 C C . GLN A 1 323 ? 7.710 1.360 -17.917 1.00 91.81 323 GLN A C 1
ATOM 2777 O O . GLN A 1 323 ? 7.837 1.152 -16.705 1.00 91.81 323 GLN A O 1
ATOM 2782 N N . PRO A 1 324 ? 8.157 0.490 -18.840 1.00 91.88 324 PRO A N 1
ATOM 2783 C CA . PRO A 1 324 ? 7.949 0.501 -20.301 1.00 91.88 324 PRO A CA 1
ATOM 2784 C C . PRO A 1 324 ? 6.478 0.260 -20.685 1.00 91.88 324 PRO A C 1
ATOM 2786 O O . PRO A 1 324 ? 5.613 0.512 -19.866 1.00 91.88 324 PRO A O 1
ATOM 2789 N N . THR A 1 325 ? 6.166 -0.183 -21.907 1.00 92.81 325 THR A N 1
ATOM 2790 C CA . THR A 1 325 ? 4.774 -0.469 -22.313 1.00 92.81 325 THR A CA 1
ATOM 2791 C C . THR A 1 325 ? 4.146 -1.591 -21.491 1.00 92.81 325 THR A C 1
ATOM 2793 O O . THR A 1 325 ? 4.854 -2.481 -21.014 1.00 92.81 325 THR A O 1
ATOM 2796 N N . ARG A 1 326 ? 2.811 -1.632 -21.421 1.00 94.81 326 ARG A N 1
ATOM 2797 C CA . ARG A 1 326 ? 2.048 -2.694 -20.751 1.00 94.81 326 ARG A CA 1
ATOM 2798 C C . ARG A 1 326 ? 2.467 -4.085 -21.219 1.00 94.81 326 ARG A C 1
ATOM 2800 O O . ARG A 1 326 ? 2.785 -4.952 -20.407 1.00 94.81 326 ARG A O 1
ATOM 2807 N N . GLN A 1 327 ? 2.573 -4.246 -22.534 1.00 92.56 327 GLN A N 1
ATOM 2808 C CA . GLN A 1 327 ? 3.009 -5.485 -23.172 1.00 92.56 327 GLN A CA 1
ATOM 2809 C C . GLN A 1 327 ? 4.424 -5.906 -22.746 1.00 92.56 327 GLN A C 1
ATOM 2811 O O . GLN A 1 327 ? 4.715 -7.094 -22.650 1.00 92.56 327 GLN A O 1
ATOM 2816 N N . SER A 1 328 ? 5.318 -4.955 -22.454 1.00 91.81 328 SER A N 1
ATOM 2817 C CA . SER A 1 328 ? 6.669 -5.287 -21.992 1.00 91.81 328 SER A CA 1
ATOM 2818 C C . SER A 1 328 ? 6.623 -6.052 -20.670 1.00 91.81 328 SER A C 1
ATOM 2820 O O . SER A 1 328 ? 7.326 -7.046 -20.536 1.00 91.81 328 SER A O 1
ATOM 2822 N N . TYR A 1 329 ? 5.764 -5.659 -19.725 1.00 92.88 329 TYR A N 1
ATOM 2823 C CA . TYR A 1 329 ? 5.591 -6.383 -18.459 1.00 92.88 329 TYR A CA 1
ATOM 2824 C C . TYR A 1 329 ? 5.047 -7.806 -18.671 1.00 92.88 329 TYR A C 1
ATOM 2826 O O . TYR A 1 329 ? 5.494 -8.749 -18.018 1.00 92.88 329 TYR A O 1
ATOM 2834 N N . GLU A 1 330 ? 4.128 -7.979 -19.619 1.00 90.75 330 GLU A N 1
ATOM 2835 C CA . GLU A 1 330 ? 3.545 -9.282 -19.967 1.00 90.75 330 GLU A CA 1
ATOM 2836 C C . GLU A 1 330 ? 4.547 -10.206 -20.660 1.00 90.75 330 GLU A C 1
ATOM 2838 O O . GLU A 1 330 ? 4.576 -11.401 -20.376 1.00 90.75 330 GLU A O 1
ATOM 2843 N N . ASN A 1 331 ? 5.440 -9.657 -21.489 1.00 90.38 331 ASN A N 1
ATOM 2844 C CA . ASN A 1 331 ? 6.543 -10.411 -22.090 1.00 90.38 331 ASN A CA 1
ATOM 2845 C C . ASN A 1 331 ? 7.493 -10.989 -21.022 1.00 90.38 331 ASN A C 1
ATOM 2847 O O . ASN A 1 331 ? 8.086 -12.048 -21.225 1.00 90.38 331 ASN A O 1
ATOM 2851 N N . TYR A 1 332 ? 7.600 -10.331 -19.861 1.00 87.19 332 TYR A N 1
ATOM 2852 C CA . TYR A 1 332 ? 8.307 -10.850 -18.683 1.00 87.19 332 TYR A CA 1
ATOM 2853 C C . TYR A 1 332 ? 7.483 -11.834 -17.847 1.00 87.19 332 TYR A C 1
ATOM 2855 O O . TYR A 1 332 ? 7.949 -12.268 -16.795 1.00 87.19 332 TYR A O 1
ATOM 2863 N N . GLN A 1 333 ? 6.282 -12.199 -18.305 1.00 89.12 333 GLN A N 1
ATOM 2864 C CA . GLN A 1 333 ? 5.344 -13.085 -17.611 1.00 89.12 333 GLN A CA 1
ATOM 2865 C C . GLN A 1 333 ? 4.982 -12.570 -16.211 1.00 89.12 333 GLN A C 1
ATOM 2867 O O . GLN A 1 333 ? 4.679 -13.347 -15.304 1.00 89.12 333 GLN A O 1
ATOM 2872 N N . ILE A 1 334 ? 5.013 -11.247 -16.024 1.00 91.19 334 ILE A N 1
ATOM 2873 C CA . ILE A 1 334 ? 4.549 -10.625 -14.788 1.00 91.19 334 ILE A CA 1
ATOM 2874 C C . ILE A 1 334 ? 3.023 -10.766 -14.765 1.00 91.19 334 ILE A C 1
ATOM 2876 O O . ILE A 1 334 ? 2.374 -10.371 -15.739 1.00 91.19 334 ILE A O 1
ATOM 2880 N N . PRO A 1 335 ? 2.428 -11.320 -13.692 1.00 91.50 335 PRO A N 1
ATOM 2881 C CA . PRO A 1 335 ? 0.987 -11.526 -13.625 1.00 91.50 335 PRO A CA 1
ATOM 2882 C C . PRO A 1 335 ? 0.237 -10.223 -13.894 1.00 91.50 335 PRO A C 1
ATOM 2884 O O . PRO A 1 335 ? 0.434 -9.235 -13.196 1.00 91.50 335 PRO A O 1
ATOM 2887 N N . ALA A 1 336 ? -0.634 -10.206 -14.906 1.00 93.62 336 ALA A N 1
ATOM 2888 C CA . ALA A 1 336 ? -1.209 -8.954 -15.394 1.00 93.62 336 ALA A CA 1
ATOM 2889 C C . ALA A 1 336 ? -1.953 -8.176 -14.299 1.00 93.62 336 ALA A C 1
ATOM 2891 O O . ALA A 1 336 ? -1.857 -6.957 -14.250 1.00 93.62 336 ALA A O 1
ATOM 2892 N N . LYS A 1 337 ? -2.636 -8.862 -13.378 1.00 91.38 337 LYS A N 1
ATOM 2893 C CA . LYS A 1 337 ? -3.331 -8.203 -12.267 1.00 91.38 337 LYS A CA 1
ATOM 2894 C C . LYS A 1 337 ? -2.417 -7.808 -11.104 1.00 91.38 337 LYS A C 1
ATOM 2896 O O . LYS A 1 337 ? -2.884 -7.123 -10.213 1.00 91.38 337 LYS A O 1
ATOM 2901 N N . SER A 1 338 ? -1.136 -8.177 -11.062 1.00 87.38 338 SER A N 1
ATOM 2902 C CA . SER A 1 338 ? -0.280 -7.830 -9.913 1.00 87.38 338 SER A CA 1
ATOM 2903 C C . SER A 1 338 ? 0.140 -6.359 -9.874 1.00 87.38 338 SER A C 1
ATOM 2905 O O . SER A 1 338 ? 0.747 -5.937 -8.898 1.00 87.38 338 SER A O 1
ATOM 2907 N N . PHE A 1 339 ? -0.133 -5.581 -10.922 1.00 96.12 339 PHE A N 1
ATOM 2908 C CA . PHE A 1 339 ? 0.211 -4.165 -11.028 1.00 96.12 339 PHE A CA 1
ATOM 2909 C C . PHE A 1 339 ? -0.842 -3.401 -11.830 1.00 96.12 339 PHE A C 1
ATOM 2911 O O . PHE A 1 339 ? -1.641 -3.995 -12.552 1.00 96.12 339 PHE A O 1
ATOM 2918 N N . ILE A 1 340 ? -0.822 -2.076 -11.708 1.00 98.25 340 ILE A N 1
ATOM 2919 C CA . ILE A 1 340 ? -1.674 -1.160 -12.463 1.00 98.25 340 ILE A CA 1
ATOM 2920 C C . ILE A 1 340 ? -0.802 -0.379 -13.442 1.00 98.25 340 ILE A C 1
ATOM 2922 O O . ILE A 1 340 ? 0.104 0.346 -13.023 1.00 98.25 340 ILE A O 1
ATOM 2926 N N . HIS A 1 341 ? -1.073 -0.509 -14.739 1.00 98.00 341 HIS A N 1
ATOM 2927 C CA . HIS A 1 341 ? -0.352 0.230 -15.767 1.00 98.00 341 HIS A CA 1
ATOM 2928 C C . HIS A 1 341 ? -1.156 1.437 -16.238 1.00 98.00 341 HIS A C 1
ATOM 2930 O O . HIS A 1 341 ? -2.353 1.334 -16.484 1.00 98.00 341 HIS A O 1
ATOM 2936 N N . LEU A 1 342 ? -0.511 2.588 -16.429 1.00 96.94 342 LEU A N 1
ATOM 2937 C CA . LEU A 1 342 ? -1.223 3.788 -16.888 1.00 96.94 342 LEU A CA 1
ATOM 2938 C C . LEU A 1 342 ? -1.817 3.650 -18.302 1.00 96.94 342 LEU A C 1
ATOM 2940 O O . LEU A 1 342 ? -2.821 4.292 -18.601 1.00 96.94 342 LEU A O 1
ATOM 2944 N N . GLU A 1 343 ? -1.242 2.797 -19.154 1.00 96.25 343 GLU A N 1
ATOM 2945 C CA . GLU A 1 343 ? -1.831 2.449 -20.464 1.00 96.25 343 GLU A CA 1
ATOM 2946 C C . GLU A 1 343 ? -3.224 1.818 -20.337 1.00 96.25 343 GLU A C 1
ATOM 2948 O O . GLU A 1 343 ? -4.065 2.078 -21.196 1.00 96.25 343 GLU A O 1
ATOM 2953 N N . ASP A 1 344 ? -3.509 1.093 -19.246 1.00 97.06 344 ASP A N 1
ATOM 2954 C CA . ASP A 1 344 ? -4.826 0.484 -18.989 1.00 97.06 344 ASP A CA 1
ATOM 2955 C C . ASP A 1 344 ? -5.929 1.562 -18.850 1.00 97.06 344 ASP A C 1
ATOM 2957 O O . ASP A 1 344 ? -7.116 1.285 -19.011 1.00 97.06 344 ASP A O 1
ATOM 2961 N N . TYR A 1 345 ? -5.528 2.816 -18.606 1.00 97.31 345 TYR A N 1
ATOM 2962 C CA . TYR A 1 345 ? -6.391 3.990 -18.464 1.00 97.31 345 TYR A CA 1
ATOM 2963 C C . TYR A 1 345 ? -6.181 5.013 -19.581 1.00 97.31 345 TYR A C 1
ATOM 2965 O O . TYR A 1 345 ? -6.607 6.156 -19.444 1.00 97.31 345 TYR A O 1
ATOM 2973 N N . ALA A 1 346 ? -5.502 4.652 -20.675 1.00 96.25 346 ALA A N 1
ATOM 2974 C CA . ALA A 1 346 ? -5.104 5.593 -21.727 1.00 96.25 346 ALA A CA 1
ATOM 2975 C C . ALA A 1 346 ? -4.354 6.831 -21.179 1.00 96.25 346 ALA A C 1
ATOM 2977 O O . ALA A 1 346 ? -4.488 7.933 -21.706 1.00 96.25 346 ALA A O 1
ATOM 2978 N N . PHE A 1 347 ? -3.563 6.640 -20.114 1.00 94.62 347 PHE A N 1
ATOM 2979 C CA . PHE A 1 347 ? -2.840 7.684 -19.375 1.00 94.62 347 PHE A CA 1
ATOM 2980 C C . PHE A 1 347 ? -3.728 8.743 -18.692 1.00 94.62 347 PHE A C 1
ATOM 2982 O O . PHE A 1 347 ? -3.229 9.786 -18.265 1.00 94.62 347 PHE A O 1
ATOM 2989 N N . ASP A 1 348 ? -5.021 8.463 -18.538 1.00 96.50 348 ASP A N 1
ATOM 2990 C CA . ASP A 1 348 ? -5.981 9.288 -17.808 1.00 96.50 348 ASP A CA 1
ATOM 2991 C C . ASP A 1 348 ? -5.872 9.031 -16.294 1.00 96.50 348 ASP A C 1
ATOM 2993 O O . ASP A 1 348 ? -6.316 8.007 -15.762 1.00 96.50 348 ASP A O 1
ATOM 2997 N N . VAL A 1 349 ? -5.244 9.973 -15.585 1.00 95.31 349 VAL A N 1
ATOM 2998 C CA . VAL A 1 349 ? -5.020 9.870 -14.136 1.00 95.31 349 VAL A CA 1
ATOM 2999 C C . VAL A 1 349 ? -6.295 10.043 -13.306 1.00 95.31 349 VAL A C 1
ATOM 3001 O O . VAL A 1 349 ? -6.325 9.594 -12.161 1.00 95.31 349 VAL A O 1
ATOM 3004 N N . GLU A 1 350 ? -7.351 10.647 -13.857 1.00 95.19 350 GLU A N 1
ATOM 3005 C CA . GLU A 1 350 ? -8.640 10.767 -13.174 1.00 95.19 350 GLU A CA 1
ATOM 3006 C C . GLU A 1 350 ? -9.321 9.402 -13.110 1.00 95.19 350 GLU A C 1
ATOM 3008 O O . GLU A 1 350 ? -9.746 8.961 -12.037 1.00 95.19 350 GLU A O 1
ATOM 3013 N N . LYS A 1 351 ? -9.351 8.684 -14.241 1.00 97.81 351 LYS A N 1
ATOM 3014 C CA . LYS A 1 351 ? -9.847 7.301 -14.279 1.00 97.81 351 LYS A CA 1
ATOM 3015 C C . LYS A 1 351 ? -9.040 6.393 -13.361 1.00 97.81 351 LYS A C 1
ATOM 3017 O O . LYS A 1 351 ? -9.638 5.595 -12.640 1.00 97.81 351 LYS A O 1
ATOM 3022 N N . LEU A 1 352 ? -7.715 6.556 -13.332 1.00 97.38 352 LEU A N 1
ATOM 3023 C CA . LEU A 1 352 ? -6.866 5.829 -12.392 1.00 97.38 352 LEU A CA 1
ATOM 3024 C C . LEU A 1 352 ? -7.250 6.141 -10.938 1.00 97.38 352 LEU A C 1
ATOM 3026 O O . LEU A 1 352 ? -7.504 5.218 -10.171 1.00 97.38 352 LEU A O 1
ATOM 3030 N N . GLY A 1 353 ? -7.359 7.417 -10.556 1.00 94.19 353 GLY A N 1
ATOM 3031 C CA . GLY A 1 353 ? -7.754 7.811 -9.199 1.00 94.19 353 GLY A CA 1
ATOM 3032 C C . GLY A 1 353 ? -9.135 7.280 -8.792 1.00 94.19 353 GLY A C 1
ATOM 3033 O O . GLY A 1 353 ? -9.321 6.831 -7.660 1.00 94.19 353 GLY A O 1
ATOM 3034 N N . ASN A 1 354 ? -10.092 7.259 -9.724 1.00 92.56 354 ASN A N 1
ATOM 3035 C CA . ASN A 1 354 ? -11.405 6.643 -9.521 1.00 92.56 354 ASN A CA 1
ATOM 3036 C C . ASN A 1 354 ? -11.310 5.127 -9.316 1.00 92.56 354 ASN A C 1
ATOM 3038 O O . ASN A 1 354 ? -11.993 4.592 -8.445 1.00 92.56 354 ASN A O 1
ATOM 3042 N N . HIS A 1 355 ? -10.452 4.436 -10.067 1.00 95.12 355 HIS A N 1
ATOM 3043 C CA . HIS A 1 355 ? -10.242 3.004 -9.882 1.00 95.12 355 HIS A CA 1
ATOM 3044 C C . HIS A 1 355 ? -9.577 2.675 -8.540 1.00 95.12 355 HIS A C 1
ATOM 3046 O O . HIS A 1 355 ? -10.006 1.743 -7.867 1.00 95.12 355 HIS A O 1
ATOM 3052 N N . LEU A 1 356 ? -8.602 3.472 -8.090 1.00 92.31 356 LEU A N 1
ATOM 3053 C CA . LEU A 1 356 ? -7.995 3.298 -6.763 1.00 92.31 356 LEU A CA 1
ATOM 3054 C C . LEU A 1 356 ? -9.048 3.403 -5.646 1.00 92.31 356 LEU A C 1
ATOM 3056 O O . LEU A 1 356 ? -9.104 2.539 -4.775 1.00 92.31 356 LEU A O 1
ATOM 3060 N N . ARG A 1 357 ? -9.976 4.368 -5.737 1.00 87.25 357 ARG A N 1
ATOM 3061 C CA . ARG A 1 357 ? -11.132 4.443 -4.823 1.00 87.25 357 ARG A CA 1
ATOM 3062 C C . ARG A 1 357 ? -12.034 3.210 -4.891 1.00 87.25 357 ARG A C 1
ATOM 3064 O O . ARG A 1 357 ? -12.584 2.808 -3.870 1.00 87.25 357 ARG A O 1
ATOM 3071 N N . GLN A 1 358 ? -12.239 2.624 -6.070 1.00 84.06 358 GLN A N 1
ATOM 3072 C CA . GLN A 1 358 ? -13.018 1.386 -6.191 1.00 84.06 358 GLN A CA 1
ATOM 3073 C C . GLN A 1 358 ? -12.317 0.225 -5.488 1.00 84.06 358 GLN A C 1
ATOM 3075 O O . GLN A 1 358 ? -12.981 -0.532 -4.789 1.00 84.06 358 GLN A O 1
ATOM 3080 N N . ILE A 1 359 ? -10.993 0.112 -5.635 1.00 81.00 359 ILE A N 1
ATOM 3081 C CA . ILE A 1 359 ? -10.185 -0.891 -4.935 1.00 81.00 359 ILE A CA 1
ATOM 3082 C C . ILE A 1 359 ? -10.289 -0.698 -3.415 1.00 81.00 359 ILE A C 1
ATOM 3084 O O . ILE A 1 359 ? -10.479 -1.670 -2.689 1.00 81.00 359 ILE A O 1
ATOM 3088 N N . ASP A 1 360 ? -10.219 0.540 -2.918 1.00 74.25 360 ASP A N 1
ATOM 3089 C CA . ASP A 1 360 ? -10.313 0.800 -1.476 1.00 74.25 360 ASP A CA 1
ATOM 3090 C C . ASP A 1 360 ? -11.660 0.412 -0.873 1.00 74.25 360 ASP A C 1
ATOM 3092 O O . ASP A 1 360 ? -11.702 -0.079 0.253 1.00 74.25 360 ASP A O 1
ATOM 3096 N N . ASN A 1 361 ? -12.738 0.593 -1.636 1.00 71.75 361 ASN A N 1
ATOM 3097 C CA . ASN A 1 361 ? -14.101 0.297 -1.203 1.00 71.75 361 ASN A CA 1
ATOM 3098 C C . ASN A 1 361 ? -14.549 -1.136 -1.531 1.00 71.75 361 ASN A C 1
ATOM 3100 O O . ASN A 1 361 ? -15.675 -1.515 -1.210 1.00 71.75 361 ASN A O 1
ATOM 3104 N N . ASN A 1 362 ? -13.710 -1.934 -2.198 1.00 67.75 362 ASN A N 1
ATOM 3105 C CA . ASN A 1 362 ? -14.069 -3.275 -2.635 1.00 67.75 362 ASN A CA 1
ATOM 3106 C C . ASN A 1 362 ? -12.899 -4.248 -2.470 1.00 67.75 362 ASN A C 1
ATOM 3108 O O . ASN A 1 362 ? -12.011 -4.353 -3.323 1.00 67.75 362 ASN A O 1
ATOM 3112 N N . PHE A 1 363 ? -12.964 -5.013 -1.380 1.00 62.44 363 PHE A N 1
ATOM 3113 C CA . PHE A 1 363 ? -11.976 -6.025 -1.021 1.00 62.44 363 PHE A CA 1
ATOM 3114 C C . PHE A 1 363 ? -11.689 -7.019 -2.147 1.00 62.44 363 PHE A C 1
ATOM 3116 O O . PHE A 1 363 ? -10.570 -7.493 -2.278 1.00 62.44 363 PHE A O 1
ATOM 3123 N N . ASP A 1 364 ? -12.664 -7.325 -2.993 1.00 67.94 364 ASP A N 1
ATOM 3124 C CA . ASP A 1 364 ? -12.481 -8.297 -4.062 1.00 67.94 364 ASP A CA 1
ATOM 3125 C C . ASP A 1 364 ? -11.621 -7.792 -5.188 1.00 67.94 364 ASP A C 1
ATOM 3127 O O . ASP A 1 364 ? -10.748 -8.511 -5.664 1.00 67.94 364 ASP A O 1
ATOM 3131 N N . ILE A 1 365 ? -11.831 -6.538 -5.577 1.00 77.00 365 ILE A N 1
ATOM 3132 C CA . ILE A 1 365 ? -10.973 -5.895 -6.565 1.00 77.00 365 ILE A CA 1
ATOM 3133 C C . ILE A 1 365 ? -9.552 -5.823 -5.997 1.00 77.00 365 ILE A C 1
ATOM 3135 O O . ILE A 1 365 ? -8.598 -6.166 -6.691 1.00 77.00 365 ILE A O 1
ATOM 3139 N N . TYR A 1 366 ? -9.408 -5.475 -4.715 1.00 74.25 366 TYR A N 1
ATOM 3140 C CA . TYR A 1 366 ? -8.117 -5.501 -4.029 1.00 74.25 366 TYR A CA 1
ATOM 3141 C C . TYR A 1 366 ? -7.471 -6.898 -4.023 1.00 74.25 366 TYR A C 1
ATOM 3143 O O . TYR A 1 366 ? -6.310 -7.060 -4.403 1.00 74.25 366 TYR A O 1
ATOM 3151 N N . TYR A 1 367 ? -8.230 -7.926 -3.652 1.00 73.31 367 TYR A N 1
ATOM 3152 C CA . TYR A 1 367 ? -7.768 -9.306 -3.575 1.00 73.31 367 TYR A CA 1
ATOM 3153 C C . TYR A 1 367 ? -7.347 -9.857 -4.943 1.00 73.31 367 TYR A C 1
ATOM 3155 O O . TYR A 1 367 ? -6.340 -10.562 -5.034 1.00 73.31 367 TYR A O 1
ATOM 3163 N N . GLU A 1 368 ? -8.037 -9.491 -6.029 1.00 78.25 368 GLU A N 1
ATOM 3164 C CA . GLU A 1 368 ? -7.624 -9.832 -7.398 1.00 78.25 368 GLU A CA 1
ATOM 3165 C C . GLU A 1 368 ? -6.191 -9.374 -7.709 1.00 78.25 368 GLU A C 1
ATOM 3167 O O . GLU A 1 368 ? -5.451 -10.099 -8.381 1.00 78.25 368 GLU A O 1
ATOM 3172 N N . HIS A 1 369 ? -5.770 -8.222 -7.178 1.00 81.69 369 HIS A N 1
ATOM 3173 C CA . HIS A 1 369 ? -4.403 -7.723 -7.332 1.00 81.69 369 HIS A CA 1
ATOM 3174 C C . HIS A 1 369 ? -3.363 -8.479 -6.489 1.00 81.69 369 HIS A C 1
ATOM 3176 O O . HIS A 1 369 ? -2.166 -8.352 -6.747 1.00 81.69 369 HIS A O 1
ATOM 3182 N N . LEU A 1 370 ? -3.785 -9.299 -5.521 1.00 79.62 370 LEU A N 1
ATOM 3183 C CA . LEU A 1 370 ? -2.905 -10.104 -4.666 1.00 79.62 370 LEU A CA 1
ATOM 3184 C C . LEU A 1 370 ? -2.897 -11.600 -4.996 1.00 79.62 370 LEU A C 1
ATOM 3186 O O . LEU A 1 370 ? -2.001 -12.312 -4.539 1.00 79.62 370 LEU A O 1
ATOM 3190 N N . LYS A 1 371 ? -3.836 -12.098 -5.812 1.00 78.25 371 LYS A N 1
ATOM 3191 C CA . LYS A 1 371 ? -3.953 -13.531 -6.163 1.00 78.25 371 LYS A CA 1
ATOM 3192 C C . LYS A 1 371 ? -2.673 -14.157 -6.715 1.00 78.25 371 LYS A C 1
ATOM 3194 O O . LYS A 1 371 ? -2.460 -15.358 -6.571 1.00 78.25 371 LYS A O 1
ATOM 3199 N N . TRP A 1 372 ? -1.803 -13.359 -7.332 1.00 80.94 372 TRP A N 1
ATOM 3200 C CA . TRP A 1 372 ? -0.512 -13.828 -7.830 1.00 80.94 372 TRP A CA 1
ATOM 3201 C C . TRP A 1 372 ? 0.378 -14.418 -6.722 1.00 80.94 372 TRP A C 1
ATOM 3203 O O . TRP A 1 372 ? 1.155 -15.328 -6.989 1.00 80.94 372 TRP A O 1
ATOM 3213 N N . THR A 1 373 ? 0.241 -13.972 -5.473 1.00 71.81 373 THR A N 1
ATOM 3214 C CA . THR A 1 373 ? 1.050 -14.471 -4.347 1.00 71.81 373 THR A CA 1
ATOM 3215 C C . THR A 1 373 ? 0.860 -15.967 -4.075 1.00 71.81 373 THR A C 1
ATOM 3217 O O . THR A 1 373 ? 1.730 -16.590 -3.478 1.00 71.81 373 THR A O 1
ATOM 3220 N N . LEU A 1 374 ? -0.233 -16.566 -4.564 1.00 66.69 374 LEU A N 1
ATOM 3221 C CA . LEU A 1 374 ? -0.509 -18.000 -4.435 1.00 66.69 374 LEU A CA 1
ATOM 3222 C C . LEU A 1 374 ? 0.424 -18.871 -5.289 1.00 66.69 374 LEU A C 1
ATOM 3224 O O . LEU A 1 374 ? 0.681 -20.018 -4.938 1.00 66.69 374 LEU A O 1
ATOM 3228 N N . ASN A 1 375 ? 0.911 -18.341 -6.415 1.00 76.31 375 ASN A N 1
ATOM 3229 C CA . ASN A 1 375 ? 1.620 -19.125 -7.434 1.00 76.31 375 ASN A CA 1
ATOM 3230 C C . ASN A 1 375 ? 3.018 -18.583 -7.764 1.00 76.31 375 ASN A C 1
ATOM 3232 O O . ASN A 1 375 ? 3.768 -19.227 -8.496 1.00 76.31 375 ASN A O 1
ATOM 3236 N N . TYR A 1 376 ? 3.378 -17.402 -7.258 1.00 72.25 376 TYR A N 1
ATOM 3237 C CA . TYR A 1 376 ? 4.606 -16.709 -7.636 1.00 72.25 376 TYR A CA 1
ATOM 3238 C C . TYR A 1 376 ? 5.356 -16.182 -6.412 1.00 72.25 376 TYR A C 1
ATOM 3240 O O . TYR A 1 376 ? 4.763 -15.721 -5.441 1.00 72.25 376 TYR A O 1
ATOM 3248 N N . ASN A 1 377 ? 6.687 -16.173 -6.514 1.00 68.69 377 ASN A N 1
ATOM 3249 C CA . ASN A 1 377 ? 7.592 -15.599 -5.522 1.00 68.69 377 ASN A CA 1
ATOM 3250 C C . ASN A 1 377 ? 8.404 -14.457 -6.143 1.00 68.69 377 ASN A C 1
ATOM 3252 O O . ASN A 1 377 ? 8.818 -14.526 -7.301 1.00 68.69 377 ASN A O 1
ATOM 3256 N N . THR A 1 378 ? 8.691 -13.422 -5.355 1.00 69.00 378 THR A N 1
ATOM 3257 C CA . THR A 1 378 ? 9.532 -12.289 -5.770 1.00 69.00 378 THR A CA 1
ATOM 3258 C C . THR A 1 378 ? 10.978 -12.462 -5.299 1.00 69.00 378 THR A C 1
ATOM 3260 O O . THR A 1 378 ? 11.227 -12.572 -4.096 1.00 69.00 378 THR A O 1
ATOM 3263 N N . TYR A 1 379 ? 11.944 -12.382 -6.217 1.00 66.44 379 TYR A N 1
ATOM 3264 C CA . TYR A 1 379 ? 13.380 -12.364 -5.907 1.00 66.44 379 TYR A CA 1
ATOM 3265 C C . TYR A 1 379 ? 13.935 -10.955 -6.145 1.00 66.44 379 TYR A C 1
ATOM 3267 O O . TYR A 1 379 ? 13.857 -10.447 -7.259 1.00 66.44 379 TYR A O 1
ATOM 3275 N N . ILE A 1 380 ? 14.466 -10.290 -5.112 1.00 60.62 380 ILE A N 1
ATOM 3276 C CA . ILE A 1 380 ? 14.822 -8.851 -5.195 1.00 60.62 380 ILE A CA 1
ATOM 3277 C C . ILE A 1 380 ? 16.261 -8.559 -4.822 1.00 60.62 380 ILE A C 1
ATOM 3279 O O . ILE A 1 380 ? 16.835 -7.575 -5.290 1.00 60.62 380 ILE A O 1
ATOM 3283 N N . GLU A 1 381 ? 16.859 -9.347 -3.936 1.00 62.22 381 GLU A N 1
ATOM 3284 C CA . GLU A 1 381 ? 18.136 -8.936 -3.375 1.00 62.22 381 GLU A CA 1
ATOM 3285 C C . GLU A 1 381 ? 19.268 -9.253 -4.346 1.00 62.22 381 GLU A C 1
ATOM 3287 O O . GLU A 1 381 ? 19.364 -10.362 -4.864 1.00 62.22 381 GLU A O 1
ATOM 3292 N N . ALA A 1 382 ? 20.159 -8.281 -4.572 1.00 61.12 382 ALA A N 1
ATOM 3293 C CA . ALA A 1 382 ? 21.338 -8.469 -5.420 1.00 61.12 382 ALA A CA 1
ATOM 3294 C C . ALA A 1 382 ? 22.126 -9.722 -5.008 1.00 61.12 382 ALA A C 1
ATOM 3296 O O . ALA A 1 382 ? 22.463 -10.526 -5.863 1.00 61.12 382 ALA A O 1
ATOM 3297 N N . LYS A 1 383 ? 22.263 -9.975 -3.698 1.00 64.94 383 LYS A N 1
ATOM 3298 C CA . LYS A 1 383 ? 22.882 -11.197 -3.156 1.00 64.94 383 LYS A CA 1
ATOM 3299 C C . LYS A 1 383 ? 22.183 -12.497 -3.575 1.00 64.94 383 LYS 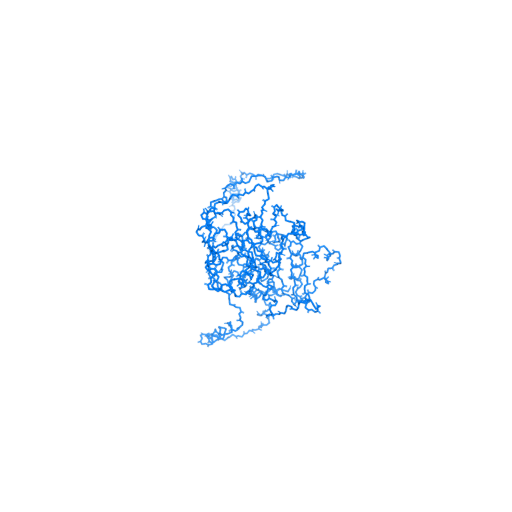A C 1
ATOM 3301 O O . LYS A 1 383 ? 22.832 -13.531 -3.641 1.00 64.94 383 LYS A O 1
ATOM 3306 N N . GLN A 1 384 ? 20.876 -12.462 -3.832 1.00 64.81 384 GLN A N 1
ATOM 3307 C CA . GLN A 1 384 ? 20.107 -13.610 -4.326 1.00 64.81 384 GLN A CA 1
ATOM 3308 C C . GLN A 1 384 ? 20.241 -13.752 -5.851 1.00 64.81 384 GLN A C 1
ATOM 3310 O O . GLN A 1 384 ? 20.309 -14.864 -6.364 1.00 64.81 384 GLN A O 1
ATOM 3315 N N . ALA A 1 385 ? 20.309 -12.634 -6.580 1.00 69.56 385 ALA A N 1
ATOM 3316 C CA . ALA A 1 385 ? 20.374 -12.624 -8.041 1.00 69.56 385 ALA A CA 1
ATOM 3317 C C . ALA A 1 385 ? 21.797 -12.806 -8.608 1.00 69.56 385 ALA A C 1
ATOM 3319 O O . ALA A 1 385 ? 21.958 -13.342 -9.703 1.00 69.56 385 ALA A O 1
ATOM 3320 N N . GLU A 1 386 ? 22.832 -12.356 -7.897 1.00 80.44 386 GLU A N 1
ATOM 3321 C CA . GLU A 1 386 ? 24.236 -12.404 -8.324 1.00 80.44 386 GLU A CA 1
ATOM 3322 C C . GLU A 1 386 ? 24.736 -13.834 -8.552 1.00 80.44 386 GLU A C 1
ATOM 3324 O O . GLU A 1 386 ? 25.235 -14.090 -9.651 1.00 80.44 386 GLU A O 1
ATOM 3329 N N . PRO A 1 387 ? 24.541 -14.797 -7.625 1.00 83.25 387 PRO A N 1
ATOM 3330 C CA . PRO A 1 387 ? 24.919 -16.186 -7.872 1.00 83.25 387 PRO A CA 1
ATOM 3331 C C . PRO A 1 387 ? 24.250 -16.756 -9.124 1.00 83.25 387 PRO A C 1
ATOM 3333 O O . PRO A 1 387 ? 24.909 -17.410 -9.928 1.00 83.25 387 PRO A O 1
ATOM 3336 N N . HIS A 1 388 ? 22.966 -16.448 -9.347 1.00 78.94 388 HIS A N 1
ATOM 3337 C CA . HIS A 1 388 ? 22.256 -16.878 -10.551 1.00 78.94 388 HIS A CA 1
ATOM 3338 C C . HIS A 1 388 ? 22.857 -16.254 -11.819 1.00 78.94 388 HIS A C 1
ATOM 3340 O O . HIS A 1 388 ? 23.115 -16.968 -12.783 1.00 78.94 388 HIS A O 1
ATOM 3346 N N . ARG A 1 389 ? 23.141 -14.945 -11.827 1.00 84.25 389 ARG A N 1
ATOM 3347 C CA . ARG A 1 389 ? 23.782 -14.268 -12.971 1.00 84.25 389 ARG A CA 1
ATOM 3348 C C . ARG A 1 389 ? 25.163 -14.844 -13.277 1.00 84.25 389 ARG A C 1
ATOM 3350 O O . ARG A 1 389 ? 25.471 -15.073 -14.442 1.00 84.25 389 ARG A O 1
ATOM 3357 N N . MET A 1 390 ? 25.972 -15.106 -12.253 1.00 92.25 390 MET A N 1
ATOM 3358 C CA . MET A 1 390 ? 27.302 -15.699 -12.422 1.00 92.25 390 MET A CA 1
ATOM 3359 C C . MET A 1 390 ? 27.222 -17.156 -12.887 1.00 92.25 390 MET A C 1
ATOM 3361 O O . MET A 1 390 ? 27.997 -17.567 -13.747 1.00 92.25 390 MET A O 1
ATOM 3365 N N . CYS A 1 391 ? 26.239 -17.921 -12.405 1.00 89.94 391 CYS A N 1
ATOM 3366 C CA . CYS A 1 391 ? 25.959 -19.269 -12.894 1.00 89.94 391 CYS A CA 1
ATOM 3367 C C . CYS A 1 391 ? 25.533 -19.258 -14.370 1.00 89.94 391 CYS A C 1
ATOM 3369 O O . CYS A 1 391 ? 26.087 -20.008 -15.169 1.00 89.94 391 CYS A O 1
ATOM 3371 N N . GLN A 1 392 ? 24.617 -18.365 -14.758 1.00 90.94 392 GLN A N 1
ATOM 3372 C CA . GLN A 1 392 ? 24.206 -18.189 -16.154 1.00 90.94 392 GLN A CA 1
ATOM 3373 C C . GLN A 1 392 ? 25.389 -17.789 -17.034 1.00 90.94 392 GLN A C 1
ATOM 3375 O O . GLN A 1 392 ? 25.563 -18.355 -18.105 1.00 90.94 392 GLN A O 1
ATOM 3380 N N . MET A 1 393 ? 26.240 -16.873 -16.570 1.00 94.88 393 MET A N 1
ATOM 3381 C CA . MET A 1 393 ? 27.463 -16.504 -17.279 1.00 94.88 393 MET A CA 1
ATOM 3382 C C . MET A 1 393 ? 28.380 -17.716 -17.479 1.00 94.88 393 MET A C 1
ATOM 3384 O O . MET A 1 393 ? 28.799 -17.979 -18.601 1.00 94.88 393 MET A O 1
ATOM 3388 N N . CYS A 1 394 ? 28.638 -18.498 -16.426 1.00 96.44 394 CYS A N 1
ATOM 3389 C CA . CYS A 1 394 ? 29.445 -19.715 -16.514 1.00 96.44 394 CYS A CA 1
ATOM 3390 C C . CYS A 1 394 ? 28.831 -20.738 -17.484 1.00 96.44 394 CYS A C 1
ATOM 3392 O O . CYS A 1 394 ? 29.535 -21.297 -18.323 1.00 96.44 394 CYS A O 1
ATOM 3394 N N . LYS A 1 395 ? 27.507 -20.934 -17.443 1.00 96.31 395 LYS A N 1
ATOM 3395 C CA . LYS A 1 395 ? 26.784 -21.783 -18.398 1.00 96.31 395 LYS A CA 1
ATOM 3396 C C . LYS A 1 395 ? 26.987 -21.297 -19.833 1.00 96.31 395 LYS A C 1
ATOM 3398 O O . LYS A 1 395 ? 27.397 -22.088 -20.673 1.00 96.31 395 LYS A O 1
ATOM 3403 N N . GLN A 1 396 ? 26.759 -20.009 -20.096 1.00 95.88 396 GLN A N 1
ATOM 3404 C CA . GLN A 1 396 ? 26.933 -19.420 -21.425 1.00 95.88 396 GLN A CA 1
ATOM 3405 C C . GLN A 1 396 ? 28.370 -19.590 -21.928 1.00 95.88 396 GLN A C 1
ATOM 3407 O O . GLN A 1 396 ? 28.553 -19.987 -23.068 1.00 95.88 396 GLN A O 1
ATOM 3412 N N . LEU A 1 397 ? 29.387 -19.408 -21.080 1.00 95.25 397 LEU A N 1
ATOM 3413 C CA . LEU A 1 397 ? 30.787 -19.642 -21.461 1.00 95.25 397 LEU A CA 1
ATOM 3414 C C . LEU A 1 397 ? 31.077 -21.100 -21.860 1.00 95.25 397 LEU A C 1
ATOM 3416 O O . LEU A 1 397 ? 31.945 -21.337 -22.693 1.00 95.25 397 LEU A O 1
ATOM 3420 N N . ASN A 1 398 ? 30.357 -22.071 -21.290 1.00 96.25 398 ASN A N 1
ATOM 3421 C CA . ASN A 1 398 ? 30.526 -23.490 -21.615 1.00 96.25 398 ASN A CA 1
ATOM 3422 C C . ASN A 1 398 ? 29.691 -23.941 -22.826 1.00 96.25 398 ASN A C 1
ATOM 3424 O O . ASN A 1 398 ? 30.038 -24.931 -23.468 1.00 96.25 398 ASN A O 1
ATOM 3428 N N . THR A 1 399 ? 28.581 -23.263 -23.135 1.00 95.94 399 THR A N 1
ATOM 3429 C CA . THR A 1 399 ? 27.621 -23.730 -24.154 1.00 95.94 399 THR A CA 1
ATOM 3430 C C . THR A 1 399 ? 27.527 -22.839 -25.386 1.00 95.94 399 THR A C 1
ATOM 3432 O O . THR A 1 399 ? 27.183 -23.325 -26.462 1.00 95.94 399 THR A O 1
ATOM 3435 N N . TYR A 1 400 ? 27.788 -21.541 -25.245 1.00 94.12 400 TYR A N 1
ATOM 3436 C CA . TYR A 1 400 ? 27.611 -20.553 -26.302 1.00 94.12 400 TYR A CA 1
ATOM 3437 C C . TYR A 1 400 ? 28.900 -20.420 -27.112 1.00 94.12 400 TYR A C 1
ATOM 3439 O O . TYR A 1 400 ? 29.935 -20.000 -26.600 1.00 94.12 400 TYR A O 1
ATOM 3447 N N . LYS A 1 401 ? 28.847 -20.833 -28.381 1.00 93.88 401 LYS A N 1
ATOM 3448 C CA . LYS A 1 401 ? 30.032 -20.932 -29.248 1.00 93.88 401 LYS A CA 1
ATOM 3449 C C . LYS A 1 401 ? 30.310 -19.655 -30.039 1.00 93.88 401 LYS A C 1
ATOM 3451 O O . LYS A 1 401 ? 31.439 -19.457 -30.488 1.00 93.88 401 LYS A O 1
ATOM 3456 N N . ASP A 1 402 ? 29.303 -18.803 -30.206 1.00 95.69 402 ASP A N 1
ATOM 3457 C CA . ASP A 1 402 ? 29.420 -17.605 -31.027 1.00 95.69 402 ASP A CA 1
ATOM 3458 C C . ASP A 1 402 ? 30.195 -16.511 -30.290 1.00 95.69 402 ASP A C 1
ATOM 3460 O O . ASP A 1 402 ? 29.991 -16.251 -29.101 1.00 95.69 402 ASP A O 1
ATOM 3464 N N . ARG A 1 403 ? 31.082 -15.827 -31.017 1.00 90.31 403 ARG A N 1
ATOM 3465 C CA . ARG A 1 403 ? 31.749 -14.617 -30.530 1.00 90.31 403 ARG A CA 1
ATOM 3466 C C . ARG A 1 403 ? 30.937 -13.406 -30.963 1.00 90.31 403 ARG A C 1
ATOM 3468 O O . ARG A 1 403 ? 30.764 -13.174 -32.156 1.00 90.31 403 ARG A O 1
ATOM 3475 N N . ILE A 1 404 ? 30.468 -12.626 -29.995 1.00 91.69 404 ILE A N 1
ATOM 3476 C CA . ILE A 1 404 ? 29.666 -11.426 -30.244 1.00 91.69 404 ILE A CA 1
ATOM 3477 C C . ILE A 1 404 ? 30.539 -10.188 -30.045 1.00 91.69 404 ILE A C 1
ATOM 3479 O O . ILE A 1 404 ? 31.158 -10.013 -28.996 1.00 91.69 404 ILE A O 1
ATOM 3483 N N . SER A 1 405 ? 30.541 -9.298 -31.034 1.00 92.06 405 SER A N 1
ATOM 3484 C CA . SER A 1 405 ? 31.062 -7.935 -30.922 1.00 92.06 405 SER A CA 1
ATOM 3485 C C . SER A 1 405 ? 29.966 -6.940 -31.284 1.00 92.06 405 SER A C 1
ATOM 3487 O O . SER A 1 405 ? 29.311 -7.076 -32.317 1.00 92.06 405 SER A O 1
ATOM 3489 N N . TYR A 1 406 ? 29.771 -5.919 -30.454 1.00 91.75 406 TYR A N 1
ATOM 3490 C CA . TYR A 1 406 ? 28.764 -4.892 -30.699 1.00 91.75 406 TYR A CA 1
ATOM 3491 C C . TYR A 1 406 ? 29.368 -3.741 -31.505 1.00 91.75 406 TYR A C 1
ATOM 3493 O O . TYR A 1 406 ? 30.130 -2.941 -30.968 1.00 91.75 406 TYR A O 1
ATOM 3501 N N . ASN A 1 407 ? 28.974 -3.612 -32.775 1.00 91.06 407 ASN A N 1
ATOM 3502 C CA . ASN A 1 407 ? 29.432 -2.524 -33.656 1.00 91.06 407 ASN A CA 1
ATOM 3503 C C . ASN A 1 407 ? 29.029 -1.128 -33.141 1.00 91.06 407 ASN A C 1
ATOM 3505 O O . ASN A 1 407 ? 29.704 -0.139 -33.411 1.00 91.06 407 ASN A O 1
ATOM 3509 N N . LYS A 1 408 ? 27.916 -1.044 -32.401 1.00 91.62 408 LYS A N 1
ATOM 3510 C CA . LYS A 1 408 ? 27.411 0.177 -31.759 1.00 91.62 408 LYS A CA 1
ATOM 3511 C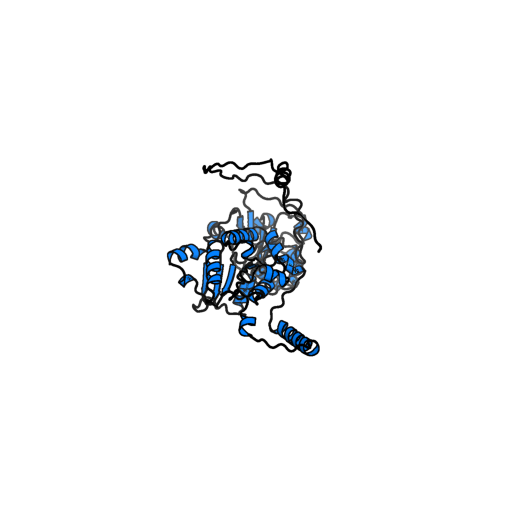 C . LYS A 1 408 ? 26.872 -0.162 -30.372 1.00 91.62 408 LYS A C 1
ATOM 3513 O O . LYS A 1 408 ? 25.664 -0.228 -30.173 1.00 91.62 408 LYS A O 1
ATOM 3518 N N . ILE A 1 409 ? 27.765 -0.376 -29.406 1.00 92.00 409 ILE A N 1
ATOM 3519 C CA . ILE A 1 409 ? 27.369 -0.721 -28.028 1.00 92.00 409 ILE A CA 1
ATOM 3520 C C . ILE A 1 409 ? 26.465 0.347 -27.385 1.00 92.00 409 ILE A C 1
ATOM 3522 O O . ILE A 1 409 ? 25.548 0.018 -26.643 1.00 92.00 409 ILE A O 1
ATOM 3526 N N . VAL A 1 410 ? 26.667 1.624 -27.731 1.00 90.38 410 VAL A N 1
ATOM 3527 C CA . VAL A 1 410 ? 25.795 2.727 -27.295 1.00 90.38 410 VAL A CA 1
ATOM 3528 C C . VAL A 1 410 ? 24.388 2.584 -27.878 1.00 90.38 410 VAL A C 1
ATOM 3530 O O . VAL A 1 410 ? 23.421 2.788 -27.155 1.00 90.38 410 VAL A O 1
ATOM 3533 N N . GLY A 1 411 ? 24.273 2.195 -29.154 1.00 87.88 411 GLY A N 1
ATOM 3534 C CA . GLY A 1 411 ? 22.986 1.883 -29.782 1.00 87.88 411 GLY A CA 1
ATOM 3535 C C . GLY A 1 411 ? 22.304 0.729 -29.059 1.00 87.88 411 GLY A C 1
ATOM 3536 O O . GLY A 1 411 ? 21.201 0.891 -28.575 1.00 87.88 411 GLY A O 1
ATOM 3537 N N . PHE A 1 412 ? 23.010 -0.375 -28.816 1.00 89.12 412 PHE A N 1
ATOM 3538 C CA . PHE A 1 412 ? 22.446 -1.514 -28.082 1.00 89.12 412 PHE A CA 1
ATOM 3539 C C . PHE A 1 412 ? 21.832 -1.139 -26.717 1.00 89.12 412 PHE A C 1
ATOM 3541 O O . PHE A 1 412 ? 20.768 -1.643 -26.372 1.00 89.12 412 PHE A O 1
ATOM 3548 N N . PHE A 1 413 ? 22.475 -0.253 -25.947 1.00 85.62 413 PHE A N 1
ATOM 3549 C CA . PHE A 1 413 ? 21.955 0.168 -24.640 1.00 85.62 413 PHE A CA 1
ATOM 3550 C C . PHE A 1 413 ? 20.877 1.256 -24.699 1.00 85.62 413 PHE A C 1
ATOM 3552 O O . PHE A 1 413 ? 20.062 1.334 -23.782 1.00 85.62 413 PHE A O 1
ATOM 3559 N N . ASN A 1 414 ? 20.884 2.102 -25.731 1.00 84.88 414 ASN A N 1
ATOM 3560 C CA . ASN A 1 414 ? 19.985 3.253 -25.832 1.00 84.88 414 ASN A CA 1
ATOM 3561 C C . ASN A 1 414 ? 18.830 3.039 -26.823 1.00 84.88 414 ASN A C 1
ATOM 3563 O O . ASN A 1 414 ? 17.872 3.814 -26.820 1.00 84.88 414 ASN A O 1
ATOM 3567 N N . ASP A 1 415 ? 18.902 2.026 -27.684 1.00 81.75 415 ASP A N 1
ATOM 3568 C CA . ASP A 1 415 ? 17.848 1.696 -28.635 1.00 81.75 415 ASP A CA 1
ATOM 3569 C C . ASP A 1 415 ? 16.567 1.368 -27.865 1.00 81.75 415 ASP A C 1
ATOM 3571 O O . ASP A 1 415 ? 16.571 0.679 -26.844 1.00 81.75 415 ASP A O 1
ATOM 3575 N N . ASN A 1 416 ? 15.441 1.888 -28.351 1.00 80.62 416 ASN A N 1
ATOM 3576 C CA . ASN A 1 416 ? 14.142 1.800 -27.680 1.00 80.62 416 ASN A CA 1
ATOM 3577 C C . ASN A 1 416 ? 14.083 2.461 -26.288 1.00 80.62 416 ASN A C 1
ATOM 3579 O O . ASN A 1 416 ? 13.167 2.161 -25.520 1.00 80.62 416 ASN A O 1
ATOM 3583 N N . CYS A 1 417 ? 15.002 3.383 -25.978 1.00 82.19 417 CYS A N 1
ATOM 3584 C CA . CYS A 1 417 ? 14.886 4.313 -24.858 1.00 82.19 417 CYS A CA 1
ATOM 3585 C C . CYS A 1 417 ? 14.364 5.675 -25.327 1.00 82.19 417 CYS A C 1
ATOM 3587 O O . CYS A 1 417 ? 15.050 6.410 -26.034 1.00 82.19 417 CYS A O 1
ATOM 3589 N N . LYS A 1 418 ? 13.150 6.037 -24.906 1.00 73.12 418 LYS A N 1
ATOM 3590 C CA . LYS A 1 418 ? 12.590 7.382 -25.075 1.00 73.12 418 LYS A CA 1
ATOM 3591 C C . LYS A 1 418 ? 12.893 8.212 -23.823 1.00 73.12 418 LYS A C 1
ATOM 3593 O O . LYS A 1 418 ? 12.671 7.749 -22.700 1.00 73.12 418 LYS A O 1
ATOM 3598 N N . THR A 1 419 ? 13.419 9.417 -24.022 1.00 54.94 419 THR A N 1
ATOM 3599 C CA . THR A 1 419 ? 13.652 10.416 -22.961 1.00 54.94 419 THR A CA 1
ATOM 3600 C C . THR A 1 419 ? 12.398 11.192 -22.615 1.00 54.94 419 THR A C 1
ATOM 3602 O O . THR A 1 419 ? 11.683 11.568 -23.571 1.00 54.94 419 THR A O 1
#

pLDDT: mean 73.74, std 20.32, range [22.98, 98.56]

InterPro domains:
  IPR001503 Glycosyl transferase family 10 [PTHR11929] (57-413)
  IPR031481 Fucosyltransferase, N-terminal [PF17039] (78-209)
  IPR038577 GT10-like, C-terminal domain superfamily [G3DSA:3.40.50.11660] (178-387)
  IPR055270 Fucosyltransferase, C-terminal [PF00852] (213-407)

Radius of gyration: 30.85 Å; chains: 1; bounding box: 64×53×128 Å